Protein AF-0000000066093758 (afdb_homodimer)

Nearest PDB structures (foldseek):
  4ij5-assembly1_B  TM=9.980E-01  e=1.248E-43  Hydrogenobacter thermophilus TK-6
  4ij6-assembly1_B  TM=1.002E+00  e=1.308E-41  Hydrogenobacter thermophilus TK-6
  1ebb-assembly1_A  TM=9.425E-01  e=4.270E-18  Geobacillus stearothermophilus
  6e4b-assembly2_C  TM=9.195E-01  e=2.279E-17  Escherichia coli K-12
  6nru-assembly5_E  TM=9.137E-01  e=8.918E-17  Shigella flexneri 2a

Radius of gyration: 21.41 Å; Cα contacts (8 Å, |Δi|>4): 951; chains: 2; bounding box: 48×59×50 Å

pLDDT: mean 95.6, std 6.11, range [51.59, 98.94]

Foldseek 3Di:
DEKEKEAEFFAFPCQVQAAAAAQNATAHDPLRLVLLLLLLVVCLVDDADAEEFAPGHRQVSSRVSNCVSVVHDYHHDNLQEGWWLAPSHGPHLVRCCVPPVPLVVCCVQPQQPHDHVRTGHLVSSLVSLLVVVVVCCVPAPPGYYYYYHHLSSVLSVVCSQQVHDCSCSVVAAHFHSFMWIWDDDPVGIDRPGGGHRVSSVPSDDGGDPSD/DEKEKEAEFFAFPCQVQAAAAAQNATAHDPLRLVLLLLLLVVCLVDDADAEEFAPGHRQVSSRVSNCVSVVHDYHHDNLQEGWWLAPSHGPHLVRCCVPPVPLVVCCVQPQQPHDHVRTGHLVSSLVSLLVVVVVCCVPAPPGYYYYYHHLSSVLSVVCSQQVHDCSCSVVAAHFHSFMWIWDDDPVGIDRPGGGHRVSSVPSDDGGDPSD

InterPro domains:
  IPR013078 Histidine phosphatase superfamily, clade-1 [PF00300] (4-196)
  IPR013078 Histidine phosphatase superfamily, clade-1 [SM00855] (3-157)
  IPR013078 Histidine phosphatase superfamily, clade-1 [cd07067] (3-196)
  IPR029033 Histidine phosphatase superfamily [G3DSA:3.40.50.1240] (1-211)
  IPR029033 Histidine phosphatase superfamily [SSF53254] (1-204)
  IPR050275 Phosphoglycerate Mutase/Phosphatase [PTHR48100] (2-188)

Solvent-accessible surface area (backbone atoms only — not comparable to full-atom values): 20842 Å² total; per-residue (Å²): 75,24,41,36,35,44,26,31,23,21,38,30,62,44,50,87,71,41,38,37,44,37,76,56,67,54,48,55,24,75,67,13,51,52,32,19,49,36,43,18,59,59,54,57,79,48,82,73,72,46,36,37,14,12,70,48,48,27,18,35,56,27,39,45,40,38,20,61,70,67,75,50,67,74,42,72,35,74,56,37,35,47,55,36,41,29,75,47,45,70,34,36,52,69,52,42,47,69,76,36,46,68,61,44,49,35,51,75,74,39,37,54,75,35,62,33,63,87,42,40,33,49,58,56,47,35,52,38,32,43,53,49,51,54,48,48,54,70,74,35,60,72,33,29,38,36,38,21,24,32,60,61,36,48,32,36,38,53,27,53,56,68,70,50,64,57,72,55,41,80,29,56,41,69,31,54,40,12,37,24,36,30,39,43,41,94,91,48,40,24,48,38,28,34,35,46,51,76,70,38,61,90,72,55,60,82,54,67,68,92,112,78,23,40,38,35,43,25,32,23,21,38,29,62,43,51,88,71,41,38,38,44,38,76,56,67,52,50,53,24,76,67,12,52,52,33,19,48,36,42,17,58,58,52,58,80,47,84,74,72,46,36,37,14,12,71,48,48,26,17,34,56,28,37,45,41,38,19,61,70,66,77,51,66,76,42,74,35,74,55,37,36,47,57,38,40,30,76,46,45,70,34,37,54,68,52,43,47,69,76,35,46,69,61,43,49,36,50,74,74,38,35,54,74,36,61,33,61,88,42,40,33,49,57,56,47,35,52,38,32,44,53,49,51,53,47,47,52,70,74,35,58,70,33,30,36,37,39,21,26,30,62,62,35,48,32,36,38,52,25,54,57,67,69,49,62,56,70,54,41,79,29,55,42,67,30,54,39,12,36,25,37,30,40,43,43,96,90,48,41,24,48,38,28,33,36,47,50,76,71,37,60,89,72,56,60,82,55,67,68,95,111

Structure (mmCIF, N/CA/C/O backbone):
data_AF-0000000066093758-model_v1
#
loop_
_entity.id
_entity.type
_entity.pdbx_description
1 polymer 'Phosphoserine phosphatase 1'
#
loop_
_atom_site.group_PDB
_atom_site.id
_atom_site.type_symbol
_atom_site.label_atom_id
_atom_site.label_alt_id
_atom_site.label_comp_id
_atom_site.label_asym_id
_atom_site.label_entity_id
_atom_site.label_seq_id
_atom_site.pdbx_PDB_ins_code
_atom_site.Cartn_x
_atom_site.Cartn_y
_atom_site.Cartn_z
_atom_site.occupancy
_atom_site.B_iso_or_equiv
_atom_site.auth_seq_id
_atom_site.auth_comp_id
_atom_site.auth_asym_id
_atom_site.auth_atom_id
_atom_site.pdbx_PDB_model_num
ATOM 1 N N . MET A 1 1 ? 19.953 3.252 -2.082 1 96 1 MET A N 1
ATOM 2 C CA . MET A 1 1 ? 18.516 3.549 -2.014 1 96 1 MET A CA 1
ATOM 3 C C . MET A 1 1 ? 18.188 4.273 -0.715 1 96 1 MET A C 1
ATOM 5 O O . MET A 1 1 ? 18.953 4.246 0.24 1 96 1 MET A O 1
ATOM 9 N N . VAL A 1 2 ? 17.219 5.117 -0.735 1 98.69 2 VAL A N 1
ATOM 10 C CA . VAL A 1 2 ? 16.625 5.656 0.488 1 98.69 2 VAL A CA 1
ATOM 11 C C . VAL A 1 2 ? 15.477 4.762 0.946 1 98.69 2 VAL A C 1
ATOM 13 O O . VAL A 1 2 ? 14.641 4.355 0.138 1 98.69 2 VAL A O 1
ATOM 16 N N . LYS A 1 3 ? 15.523 4.309 2.172 1 98.69 3 LYS A N 1
ATOM 17 C CA . LYS A 1 3 ? 14.32 3.746 2.781 1 98.69 3 LYS A CA 1
ATOM 18 C C . LYS A 1 3 ? 13.469 4.836 3.42 1 98.69 3 LYS A C 1
ATOM 20 O O . LYS A 1 3 ? 13.852 5.418 4.438 1 98.69 3 LYS A O 1
ATOM 25 N N . LEU A 1 4 ? 12.375 5.133 2.846 1 98.88 4 LEU A N 1
ATOM 26 C CA . LEU A 1 4 ? 11.477 6.191 3.289 1 98.88 4 LEU A CA 1
ATOM 27 C C . LEU A 1 4 ? 10.289 5.605 4.055 1 98.88 4 LEU A C 1
ATOM 29 O O . LEU A 1 4 ? 9.57 4.754 3.533 1 98.88 4 LEU A O 1
ATOM 33 N N . ILE A 1 5 ? 10.141 5.984 5.27 1 98.88 5 ILE A N 1
ATOM 34 C CA . ILE A 1 5 ? 8.992 5.594 6.086 1 98.88 5 ILE A CA 1
ATOM 35 C C . ILE A 1 5 ? 8.047 6.781 6.25 1 98.88 5 ILE A C 1
ATOM 37 O O . ILE A 1 5 ? 8.383 7.758 6.922 1 98.88 5 ILE A O 1
ATOM 41 N N . LEU A 1 6 ? 6.914 6.738 5.582 1 98.94 6 LEU A N 1
ATOM 42 C CA . LEU A 1 6 ? 5.891 7.777 5.68 1 98.94 6 LEU A CA 1
ATOM 43 C C . LEU A 1 6 ? 4.91 7.469 6.805 1 98.94 6 LEU A C 1
ATOM 45 O O . LEU A 1 6 ? 4.328 6.383 6.848 1 98.94 6 LEU A O 1
ATOM 49 N N . VAL A 1 7 ? 4.711 8.406 7.684 1 98.94 7 VAL A N 1
ATOM 50 C CA . VAL A 1 7 ? 3.861 8.227 8.859 1 98.94 7 VAL A CA 1
ATOM 51 C C . VAL A 1 7 ? 2.773 9.305 8.867 1 98.94 7 VAL A C 1
ATOM 53 O O . VAL A 1 7 ? 3.068 10.492 8.75 1 98.94 7 VAL A O 1
ATOM 56 N N . ARG A 1 8 ? 1.581 8.891 8.938 1 98.81 8 ARG A N 1
ATOM 57 C CA . ARG A 1 8 ? 0.56 9.875 9.281 1 98.81 8 ARG A CA 1
ATOM 58 C C . ARG A 1 8 ? 0.529 10.125 10.789 1 98.81 8 ARG A C 1
ATOM 60 O O . ARG A 1 8 ? 0.689 9.203 11.578 1 98.81 8 ARG A O 1
ATOM 67 N N . HIS A 1 9 ? 0.24 11.266 11.148 1 98.62 9 HIS A N 1
ATOM 68 C CA . HIS A 1 9 ? 0.18 11.602 12.562 1 98.62 9 HIS A CA 1
ATOM 69 C C . HIS A 1 9 ? -0.857 10.75 13.289 1 98.62 9 HIS A C 1
ATOM 71 O O . HIS A 1 9 ? -1.812 10.273 12.672 1 98.62 9 HIS A O 1
ATOM 77 N N . ALA A 1 10 ? -0.638 10.602 14.602 1 98.56 10 ALA A N 1
ATOM 78 C CA . ALA A 1 10 ? -1.616 9.945 15.461 1 98.56 10 ALA A CA 1
ATOM 79 C C . ALA A 1 10 ? -2.9 10.766 15.555 1 98.56 10 ALA A C 1
ATOM 81 O O . ALA A 1 10 ? -2.959 11.898 15.078 1 98.56 10 ALA A O 1
ATOM 82 N N . GLU A 1 11 ? -3.896 10.141 16.141 1 97.44 11 GLU A N 1
ATOM 83 C CA . GLU A 1 11 ? -5.215 10.766 16.188 1 97.44 11 GLU A CA 1
ATOM 84 C C . GLU A 1 11 ? -5.156 12.117 16.906 1 97.44 11 GLU A C 1
ATOM 86 O O . GLU A 1 11 ? -4.582 12.219 18 1 97.44 11 GLU A O 1
ATOM 91 N N . SER A 1 12 ? -5.621 13.125 16.25 1 96.12 12 SER A N 1
ATOM 92 C CA . SER A 1 12 ? -5.789 14.422 16.875 1 96.12 12 SER A CA 1
ATOM 93 C C . SER A 1 12 ? -7.16 14.539 17.547 1 96.12 12 SER A C 1
ATOM 95 O O . SER A 1 12 ? -8.031 13.703 17.328 1 96.12 12 SER A O 1
ATOM 97 N N . GLU A 1 13 ? -7.359 15.609 18.234 1 94.62 13 GLU A N 1
ATOM 98 C CA . GLU A 1 13 ? -8.625 15.859 18.922 1 94.62 13 GLU A CA 1
ATOM 99 C C . GLU A 1 13 ? -9.766 16.031 17.922 1 94.62 13 GLU A C 1
ATOM 101 O O . GLU A 1 13 ? -10.93 15.797 18.25 1 94.62 13 GLU A O 1
ATOM 106 N N . TRP A 1 14 ? -9.484 16.375 16.688 1 91.31 14 TRP A N 1
ATOM 107 C CA . TRP A 1 14 ? -10.539 16.719 15.742 1 91.31 14 TRP A CA 1
ATOM 108 C C . TRP A 1 14 ? -10.766 15.578 14.75 1 91.31 14 TRP A C 1
ATOM 110 O O . TRP A 1 14 ? -11.758 15.586 14.016 1 91.31 14 TRP A O 1
ATOM 120 N N . ASN A 1 15 ? -9.906 14.594 14.703 1 91.62 15 ASN A N 1
ATOM 121 C CA . ASN A 1 15 ? -10.086 13.469 13.789 1 91.62 15 ASN A CA 1
ATOM 122 C C . ASN A 1 15 ? -11.406 12.75 14.031 1 91.62 15 ASN A C 1
ATOM 124 O O . ASN A 1 15 ? -12.164 12.492 13.094 1 91.62 15 ASN A O 1
ATOM 128 N N . PRO A 1 16 ? -11.734 12.422 15.297 1 88.19 16 PRO A N 1
ATOM 129 C CA . PRO A 1 16 ? -12.945 11.625 15.539 1 88.19 16 PRO A CA 1
ATOM 130 C C . PRO A 1 16 ? -14.227 12.367 15.156 1 88.19 16 PRO A C 1
ATOM 132 O O . PRO A 1 16 ? -15.25 11.734 14.891 1 88.19 16 PRO A O 1
ATOM 135 N N . VAL A 1 17 ? -14.141 13.586 15.047 1 86.31 17 VAL A N 1
ATOM 136 C CA . VAL A 1 17 ? -15.367 14.336 14.805 1 86.31 17 VAL A CA 1
ATOM 137 C C . VAL A 1 17 ? -15.461 14.719 13.328 1 86.31 17 VAL A C 1
ATOM 139 O O . VAL A 1 17 ? -16.484 15.234 12.875 1 86.31 17 VAL A O 1
ATOM 142 N N . GLY A 1 18 ? -14.477 14.445 12.562 1 87.62 18 GLY A N 1
ATOM 143 C CA . GLY A 1 18 ? -14.516 14.68 11.125 1 87.62 18 GLY A CA 1
ATOM 144 C C . GLY A 1 18 ? -14.422 16.156 10.758 1 87.62 18 GLY A C 1
ATOM 145 O O . GLY A 1 18 ? -15.219 16.641 9.953 1 87.62 18 GLY A O 1
ATOM 146 N N . ARG A 1 19 ? -13.57 16.859 11.383 1 89.19 19 ARG A N 1
ATOM 147 C CA . ARG A 1 19 ? -13.352 18.281 11.125 1 89.19 19 ARG A CA 1
ATOM 148 C C . ARG A 1 19 ? -12.117 18.484 10.25 1 89.19 19 ARG A C 1
ATOM 150 O O . ARG A 1 19 ? -11.086 17.844 10.453 1 89.19 19 ARG A O 1
ATOM 157 N N . TYR A 1 20 ? -12.359 19.359 9.273 1 90.56 20 TYR A N 1
ATOM 158 C CA . TYR A 1 20 ? -11.211 19.75 8.469 1 90.56 20 TYR A CA 1
ATOM 159 C C . TYR A 1 20 ? -10.227 20.578 9.281 1 90.56 20 TYR A C 1
ATOM 161 O O . TYR A 1 20 ? -10.555 21.688 9.719 1 90.56 20 TYR A O 1
ATOM 169 N N . GLN A 1 21 ? -9.094 20.062 9.359 1 88.31 21 GLN A N 1
ATOM 170 C CA . GLN A 1 21 ? -8.117 20.703 10.242 1 88.31 21 GLN A CA 1
ATOM 171 C C . GLN A 1 21 ? -7.219 21.656 9.461 1 88.31 21 GLN A C 1
ATOM 173 O O . GLN A 1 21 ? -6.949 22.781 9.906 1 88.31 21 GLN A O 1
ATOM 178 N N . GLY A 1 22 ? -6.801 21.219 8.297 1 93.19 22 GLY A N 1
ATOM 179 C CA . GLY A 1 22 ? -5.867 22.047 7.555 1 93.19 22 GLY A CA 1
ATOM 180 C C . GLY A 1 22 ? -4.68 22.5 8.383 1 93.19 22 GLY A C 1
ATOM 181 O O . GLY A 1 22 ? -4.004 21.672 9.008 1 93.19 22 GLY A O 1
ATOM 182 N N . LEU A 1 23 ? -4.57 23.828 8.5 1 93.31 23 LEU A N 1
ATOM 183 C CA . LEU A 1 23 ? -3.412 24.391 9.188 1 93.31 23 LEU A CA 1
ATOM 184 C C . LEU A 1 23 ? -3.73 24.672 10.648 1 93.31 23 LEU A C 1
ATOM 186 O O . LEU A 1 23 ? -2.859 25.109 11.406 1 93.31 23 LEU A O 1
ATOM 190 N N . LEU A 1 24 ? -4.977 24.375 10.992 1 91.88 24 LEU A N 1
ATOM 191 C CA . LEU A 1 24 ? -5.309 24.484 12.406 1 91.88 24 LEU A CA 1
ATOM 192 C C . LEU A 1 24 ? -4.566 23.438 13.227 1 91.88 24 LEU A C 1
ATOM 194 O O . LEU A 1 24 ? -4.152 22.406 12.695 1 91.88 24 LEU A O 1
ATOM 198 N N . ASP A 1 25 ? -4.48 23.734 14.516 1 95.19 25 ASP A N 1
ATOM 199 C CA . ASP A 1 25 ? -3.418 23.016 15.211 1 95.19 25 ASP A CA 1
ATOM 200 C C . ASP A 1 25 ? -3.947 22.344 16.469 1 95.19 25 ASP A C 1
ATOM 202 O O . ASP A 1 25 ? -3.438 22.578 17.578 1 95.19 25 ASP A O 1
ATOM 206 N N . PRO A 1 26 ? -4.879 21.484 16.328 1 94.06 26 PRO A N 1
ATOM 207 C CA . PRO A 1 26 ? -5.316 20.719 17.5 1 94.06 26 PRO A CA 1
ATOM 208 C C . PRO A 1 26 ? -4.234 19.781 18.031 1 94.06 26 PRO A C 1
ATOM 210 O O . PRO A 1 26 ? -3.336 19.375 17.297 1 94.06 26 PRO A O 1
ATOM 213 N N . ASP A 1 27 ? -4.355 19.422 19.266 1 96.56 27 ASP A N 1
ATOM 214 C CA . ASP A 1 27 ? -3.447 18.469 19.906 1 96.56 27 ASP A CA 1
ATOM 215 C C . ASP A 1 27 ? -3.83 17.031 19.578 1 96.56 27 ASP A C 1
ATOM 217 O O . ASP A 1 27 ? -4.879 16.781 18.969 1 96.56 27 ASP A O 1
ATOM 221 N N . LEU A 1 28 ? -2.943 16.125 19.969 1 97.94 28 LEU A N 1
ATOM 222 C CA . LEU A 1 28 ? -3.303 14.711 19.922 1 97.94 28 LEU A CA 1
ATOM 223 C C . LEU A 1 28 ? -4.398 14.391 20.938 1 97.94 28 LEU A C 1
ATOM 225 O O . LEU A 1 28 ? -4.398 14.938 22.047 1 97.94 28 LEU A O 1
ATOM 229 N N . SER A 1 29 ? -5.289 13.562 20.578 1 97.38 29 SER A N 1
ATOM 230 C CA . SER A 1 29 ? -6.23 13.016 21.562 1 97.38 29 SER A CA 1
ATOM 231 C C . SER A 1 29 ? -5.531 12.07 22.531 1 97.38 29 SER A C 1
ATOM 233 O O . SER A 1 29 ? -4.348 11.758 22.359 1 97.38 29 SER A O 1
ATOM 235 N N . GLU A 1 30 ? -6.23 11.688 23.578 1 97.81 30 GLU A N 1
ATOM 236 C CA . GLU A 1 30 ? -5.664 10.695 24.484 1 97.81 30 GLU A CA 1
ATOM 237 C C . GLU A 1 30 ? -5.348 9.391 23.75 1 97.81 30 GLU A C 1
ATOM 239 O O . GLU A 1 30 ? -4.293 8.789 23.969 1 97.81 30 GLU A O 1
ATOM 244 N N . ARG A 1 31 ? -6.238 8.969 22.953 1 97.75 31 ARG A N 1
ATOM 245 C CA . ARG A 1 31 ? -5.969 7.797 22.125 1 97.75 31 ARG A CA 1
ATOM 246 C C . ARG A 1 31 ? -4.773 8.039 21.203 1 97.75 31 ARG A C 1
ATOM 248 O O . ARG A 1 31 ? -3.955 7.137 21 1 97.75 31 ARG A O 1
ATOM 255 N N . GLY A 1 32 ? -4.727 9.227 20.672 1 98.25 32 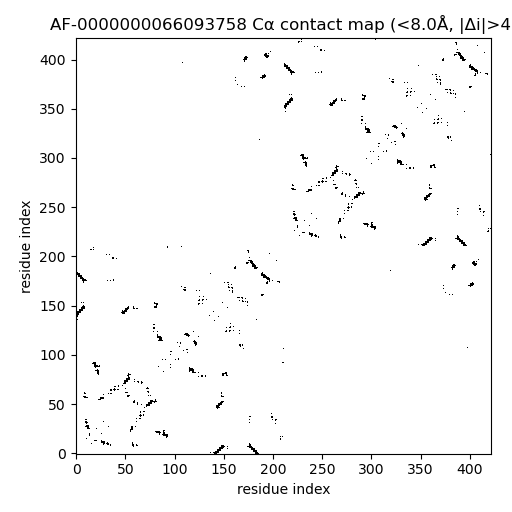GLY A N 1
ATOM 256 C CA . GLY A 1 32 ? -3.615 9.594 19.812 1 98.25 32 GLY A CA 1
ATOM 257 C C . GLY A 1 32 ? -2.268 9.484 20.484 1 98.25 32 GLY A C 1
ATOM 258 O O . GLY A 1 32 ? -1.288 9.047 19.891 1 98.25 32 GLY A O 1
ATOM 259 N N . LYS A 1 33 ? -2.227 9.891 21.703 1 98.5 33 LYS A N 1
ATOM 260 C CA . LYS A 1 33 ? -0.99 9.789 22.469 1 98.5 33 LYS A CA 1
ATOM 261 C C . LYS A 1 33 ? -0.561 8.328 22.625 1 98.5 33 LYS A C 1
ATOM 263 O O . LYS A 1 33 ? 0.625 8.016 22.531 1 98.5 33 LYS A O 1
ATOM 268 N N . LYS A 1 34 ? -1.511 7.508 22.906 1 98.56 34 LYS A N 1
ATOM 269 C CA . LYS A 1 34 ? -1.229 6.078 23 1 98.56 34 LYS A CA 1
ATOM 270 C C . LYS A 1 34 ? -0.78 5.508 21.672 1 98.56 34 LYS A C 1
ATOM 272 O O . LYS A 1 34 ? 0.167 4.719 21.609 1 98.56 34 LYS A O 1
ATOM 277 N N . GLN A 1 35 ? -1.428 5.902 20.625 1 98.69 35 GLN A N 1
ATOM 278 C CA . GLN A 1 35 ? -1.064 5.477 19.281 1 98.69 35 GLN A CA 1
ATOM 279 C C . GLN A 1 35 ? 0.378 5.852 18.953 1 98.69 35 GLN A C 1
ATOM 281 O O . GLN A 1 35 ? 1.126 5.047 18.406 1 98.69 35 GLN A O 1
ATOM 286 N N . ALA A 1 36 ? 0.713 7.078 19.266 1 98.75 36 ALA A N 1
ATOM 287 C CA . ALA A 1 36 ? 2.057 7.574 18.984 1 98.75 36 ALA A CA 1
ATOM 288 C C . ALA A 1 36 ? 3.115 6.734 19.688 1 98.75 36 ALA A C 1
ATOM 290 O O . ALA A 1 36 ? 4.16 6.422 19.109 1 98.75 36 ALA A O 1
ATOM 291 N N . LYS A 1 37 ? 2.863 6.418 20.891 1 98.62 37 LYS A N 1
ATOM 292 C CA . LYS A 1 37 ? 3.801 5.605 21.656 1 98.62 37 LYS A CA 1
ATOM 293 C C . LYS A 1 37 ? 3.955 4.215 21.047 1 98.62 37 LYS A C 1
ATOM 295 O O . LYS A 1 37 ? 5.066 3.693 20.953 1 98.62 37 LYS A O 1
ATOM 300 N N . LEU A 1 38 ? 2.848 3.617 20.688 1 98.69 38 LEU A N 1
ATOM 301 C CA . LEU A 1 38 ? 2.875 2.299 20.062 1 98.69 38 LEU A CA 1
ATOM 302 C C . LEU A 1 38 ? 3.631 2.34 18.734 1 98.69 38 LEU A C 1
ATOM 304 O O . LEU A 1 38 ? 4.375 1.41 18.406 1 98.69 38 LEU A O 1
ATOM 308 N N . LEU A 1 39 ? 3.396 3.375 18 1 98.69 39 LEU A N 1
ATOM 309 C CA . LEU A 1 39 ? 4.102 3.572 16.734 1 98.69 39 LEU A CA 1
ATOM 310 C C . LEU A 1 39 ? 5.605 3.68 16.969 1 98.69 39 LEU A C 1
ATOM 312 O O . LEU A 1 39 ? 6.395 3.096 16.219 1 98.69 39 LEU A O 1
ATOM 316 N N . ALA A 1 40 ? 5.965 4.445 17.953 1 98.62 40 ALA A N 1
ATOM 317 C CA . ALA A 1 40 ? 7.375 4.594 18.297 1 98.62 40 ALA A CA 1
ATOM 318 C C . ALA A 1 40 ? 8 3.242 18.641 1 98.62 40 ALA A C 1
ATOM 320 O O . ALA A 1 40 ? 9.117 2.939 18.203 1 98.62 40 ALA A O 1
ATOM 321 N N . GLN A 1 41 ? 7.324 2.498 19.406 1 98 41 GLN A N 1
ATOM 322 C CA . GLN A 1 41 ? 7.805 1.165 19.75 1 98 41 GLN A CA 1
ATOM 323 C C . GLN A 1 41 ? 7.984 0.301 18.5 1 98 41 GLN A C 1
ATOM 325 O O . GLN A 1 41 ? 8.992 -0.395 18.375 1 98 41 GLN A O 1
ATOM 330 N N . GLU A 1 42 ? 6.996 0.343 17.672 1 97.94 42 GLU A N 1
ATOM 331 C CA . GLU A 1 42 ? 7.047 -0.416 16.422 1 97.94 42 GLU A CA 1
ATOM 332 C C . GLU A 1 42 ? 8.266 -0.026 15.594 1 97.94 42 GLU A C 1
ATOM 334 O O . GLU A 1 42 ? 8.992 -0.892 15.102 1 97.94 42 GLU A O 1
ATOM 339 N N . LEU A 1 43 ? 8.531 1.215 15.422 1 97.88 43 LEU A N 1
ATOM 340 C CA . LEU A 1 43 ? 9.586 1.711 14.539 1 97.88 43 LEU A CA 1
ATOM 341 C C . LEU A 1 43 ? 10.945 1.628 15.227 1 97.88 43 LEU A C 1
ATOM 343 O O . LEU A 1 43 ? 11.984 1.783 14.57 1 97.88 43 LEU A O 1
ATOM 347 N N . SER A 1 44 ? 10.961 1.423 16.531 1 95.62 44 SER A N 1
ATOM 348 C CA . SER A 1 44 ? 12.219 1.271 17.25 1 95.62 44 SER A CA 1
ATOM 349 C C . SER A 1 44 ? 12.984 0.04 16.781 1 95.62 44 SER A C 1
ATOM 351 O O . SER A 1 44 ? 14.195 -0.064 17 1 95.62 44 SER A O 1
ATOM 353 N N . ARG A 1 45 ? 12.273 -0.909 16.172 1 92.5 45 ARG A N 1
ATOM 354 C CA . ARG A 1 45 ? 12.883 -2.139 15.672 1 92.5 45 ARG A CA 1
ATOM 355 C C . ARG A 1 45 ? 13.695 -1.875 14.414 1 92.5 45 ARG A C 1
ATOM 357 O O . ARG A 1 45 ? 14.492 -2.719 13.992 1 92.5 45 ARG A O 1
ATOM 364 N N . GLU A 1 46 ? 13.523 -0.71 13.844 1 94.25 46 GLU A N 1
ATOM 365 C CA . GLU A 1 46 ? 14.203 -0.312 12.617 1 94.25 46 GLU A CA 1
ATOM 366 C C . GLU A 1 46 ? 15.328 0.68 12.906 1 94.25 46 GLU A C 1
ATOM 368 O O . GLU A 1 46 ? 15.273 1.42 13.891 1 94.25 46 GLU A O 1
ATOM 373 N N . HIS A 1 47 ? 16.375 0.545 12.102 1 96.38 47 HIS A N 1
ATOM 374 C CA . HIS A 1 47 ? 17.359 1.629 12.125 1 96.38 47 HIS A CA 1
ATOM 375 C C . HIS A 1 47 ? 16.797 2.883 11.453 1 96.38 47 HIS A C 1
ATOM 377 O O . HIS A 1 47 ? 16.266 2.814 10.344 1 96.38 47 HIS A O 1
ATOM 383 N N . LEU A 1 48 ? 16.859 3.994 12.156 1 98.38 48 LEU A N 1
ATOM 384 C CA . LEU A 1 48 ? 16.406 5.277 11.617 1 98.38 48 LEU A CA 1
ATOM 385 C C . LEU A 1 48 ? 17.547 6.293 11.625 1 98.38 48 LEU A C 1
ATOM 387 O O . LEU A 1 48 ? 18.266 6.414 12.6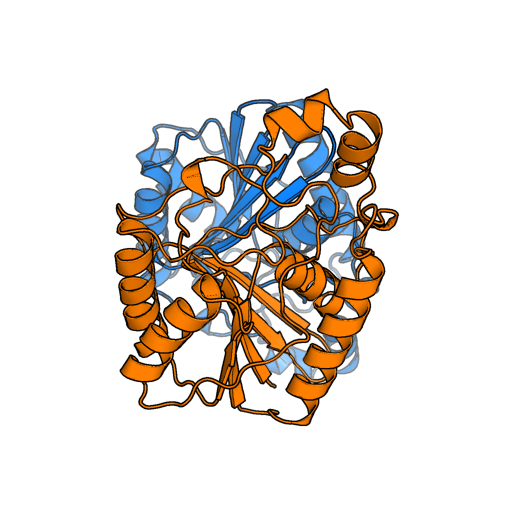09 1 98.38 48 LEU A O 1
ATOM 391 N N . ASP A 1 49 ? 17.703 6.984 10.523 1 98.56 49 ASP A N 1
ATOM 392 C CA . ASP A 1 49 ? 18.797 7.953 10.43 1 98.56 49 ASP A CA 1
ATOM 393 C C . ASP A 1 49 ? 18.281 9.375 10.672 1 98.56 49 ASP A C 1
ATOM 395 O O . ASP A 1 49 ? 18.969 10.188 11.289 1 98.56 49 ASP A O 1
ATOM 399 N N . VAL A 1 50 ? 17.125 9.742 10.117 1 98.5 50 VAL A N 1
ATOM 400 C CA . VAL A 1 50 ? 16.625 11.109 10.18 1 98.5 50 VAL A CA 1
ATOM 401 C C . VAL A 1 50 ? 15.094 11.086 10.289 1 98.5 50 VAL A C 1
ATOM 403 O O . VAL A 1 50 ? 14.438 10.195 9.742 1 98.5 50 VAL A O 1
ATOM 406 N N . ILE A 1 51 ? 14.547 12.031 11.016 1 98.81 51 ILE A N 1
ATOM 407 C CA . ILE A 1 51 ? 13.109 12.18 11.18 1 98.81 51 ILE A CA 1
ATOM 408 C C . ILE A 1 51 ? 12.688 13.594 10.789 1 98.81 51 ILE A C 1
ATOM 410 O O . ILE A 1 51 ? 13.156 14.57 11.383 1 98.81 51 ILE A O 1
ATOM 414 N N . TYR A 1 52 ? 11.836 13.711 9.773 1 98.94 52 TYR A N 1
ATOM 415 C CA . TYR A 1 52 ? 11.18 14.961 9.414 1 98.94 52 TYR A CA 1
ATOM 416 C C . TYR A 1 52 ? 9.742 14.984 9.906 1 98.94 52 TYR A C 1
ATOM 418 O O . TYR A 1 52 ? 9.078 13.945 9.953 1 98.94 52 TYR A O 1
ATOM 426 N N . SER A 1 53 ? 9.281 16.125 10.273 1 98.88 53 SER A N 1
ATOM 427 C CA . SER A 1 53 ? 7.883 16.281 10.656 1 98.88 53 SER A CA 1
ATOM 428 C C . SER A 1 53 ? 7.309 17.594 10.133 1 98.88 53 SER A C 1
ATOM 430 O O . SER A 1 53 ? 8.008 18.609 10.078 1 98.88 53 SER A O 1
ATOM 432 N N . SER A 1 54 ? 6.039 17.5 9.672 1 98.75 54 SER A N 1
ATOM 433 C CA . SER A 1 54 ? 5.301 18.75 9.57 1 98.75 54 SER A CA 1
ATOM 434 C C . SER A 1 54 ? 5.355 19.531 10.883 1 98.75 54 SER A C 1
ATOM 436 O O . SER A 1 54 ? 5.449 18.938 11.961 1 98.75 54 SER A O 1
ATOM 438 N N . PRO A 1 55 ? 5.266 20.875 10.812 1 98.31 55 PRO A N 1
ATOM 439 C CA . PRO A 1 55 ? 5.441 21.672 12.039 1 98.31 55 PRO A CA 1
ATOM 440 C C . PRO A 1 55 ? 4.203 21.656 12.93 1 98.31 55 PRO A C 1
ATOM 442 O O . PRO A 1 55 ? 4.258 22.109 14.07 1 98.31 55 PRO A O 1
ATOM 445 N N . LEU A 1 56 ? 3.092 21.219 12.5 1 98.19 56 LEU A N 1
ATOM 446 C CA . LEU A 1 56 ? 1.871 21.25 13.297 1 98.19 56 LEU A CA 1
ATOM 447 C C . LEU A 1 56 ? 1.971 20.312 14.492 1 98.19 56 LEU A C 1
ATOM 449 O O . LEU A 1 56 ? 2.656 19.281 14.422 1 98.19 56 LEU A O 1
ATOM 453 N N . LYS A 1 57 ? 1.268 20.531 15.547 1 98.06 57 LYS A N 1
ATOM 454 C CA . LYS A 1 57 ? 1.39 19.828 16.828 1 98.06 57 LYS A CA 1
ATOM 455 C C . LYS A 1 57 ? 1.123 18.328 16.656 1 98.06 57 LYS A C 1
ATOM 457 O O . LYS A 1 57 ? 1.863 17.5 17.188 1 98.06 57 LYS A O 1
ATOM 462 N N . ARG A 1 58 ? 0.104 17.984 15.992 1 97.88 58 ARG A N 1
ATOM 463 C CA . ARG A 1 58 ? -0.287 16.578 15.883 1 97.88 58 ARG A CA 1
ATOM 464 C C . ARG A 1 58 ? 0.81 15.75 15.211 1 97.88 58 ARG A C 1
ATOM 466 O O . ARG A 1 58 ? 1.067 14.617 15.609 1 97.88 58 ARG A O 1
ATOM 473 N N . THR A 1 59 ? 1.47 16.281 14.203 1 98.69 59 THR A N 1
ATOM 474 C CA . THR A 1 59 ? 2.57 15.594 13.539 1 98.69 59 THR A CA 1
ATOM 475 C C . THR A 1 59 ? 3.838 15.664 14.391 1 98.69 59 THR A C 1
ATOM 477 O O . THR A 1 59 ? 4.523 14.656 14.57 1 98.69 59 THR A O 1
ATOM 480 N N . TYR A 1 60 ? 4.105 16.812 14.898 1 98.62 60 TYR A N 1
ATOM 481 C CA . TYR A 1 60 ? 5.34 17.031 15.648 1 98.62 60 TYR A CA 1
ATOM 482 C C . TYR A 1 60 ? 5.371 16.156 16.906 1 98.62 60 TYR A C 1
ATOM 484 O O . TYR A 1 60 ? 6.387 15.516 17.203 1 98.62 60 TYR A O 1
ATOM 492 N N . LEU A 1 61 ? 4.297 16.094 17.641 1 98.62 61 LEU A N 1
ATOM 493 C CA . LEU A 1 61 ? 4.219 15.281 18.859 1 98.62 61 LEU A CA 1
ATOM 494 C C . LEU A 1 61 ? 4.34 13.797 18.531 1 98.62 61 LEU A C 1
ATOM 496 O O . LEU A 1 61 ? 4.953 13.031 19.281 1 98.62 61 LEU A O 1
ATOM 500 N N . THR A 1 62 ? 3.748 13.414 17.422 1 98.88 62 THR A N 1
ATOM 501 C CA . THR A 1 62 ? 3.906 12.047 16.953 1 98.88 62 THR A CA 1
ATOM 502 C C . THR A 1 62 ? 5.367 11.742 16.656 1 98.88 62 THR A C 1
ATOM 504 O O . THR A 1 62 ? 5.898 10.711 17.062 1 98.88 62 THR A O 1
ATOM 507 N N . ALA A 1 63 ? 5.996 12.648 15.961 1 98.88 63 ALA A N 1
ATOM 508 C CA . ALA A 1 63 ? 7.395 12.5 15.578 1 98.88 63 ALA A CA 1
ATOM 509 C C . ALA A 1 63 ? 8.297 12.469 16.812 1 98.88 63 ALA A C 1
ATOM 511 O O . ALA A 1 63 ? 9.297 11.734 16.844 1 98.88 63 ALA A O 1
ATOM 512 N N . LEU A 1 64 ? 7.969 13.266 17.766 1 98.62 64 LEU A N 1
ATOM 513 C CA . LEU A 1 64 ? 8.773 13.352 18.984 1 98.62 64 LEU A CA 1
ATOM 514 C C . LEU A 1 64 ? 8.828 12.008 19.703 1 98.62 64 LEU A C 1
ATOM 516 O O . LEU A 1 64 ? 9.875 11.625 20.234 1 98.62 64 LEU A O 1
ATOM 520 N N . GLU A 1 65 ? 7.703 11.289 19.828 1 98.5 65 GLU A N 1
ATOM 521 C CA . GLU A 1 65 ? 7.684 9.969 20.438 1 98.5 65 GLU A CA 1
ATOM 522 C C . GLU A 1 65 ? 8.633 9.016 19.719 1 98.5 65 GLU A C 1
ATOM 524 O O . GLU A 1 65 ? 9.352 8.242 20.359 1 98.5 65 GLU A O 1
ATOM 529 N N . ILE A 1 66 ? 8.641 9.062 18.391 1 98.38 66 ILE A N 1
ATOM 530 C CA . ILE A 1 66 ? 9.516 8.211 17.578 1 98.38 66 ILE A CA 1
ATOM 531 C C . ILE A 1 66 ? 10.977 8.594 17.828 1 98.38 66 ILE A C 1
ATOM 533 O O . ILE A 1 66 ? 11.828 7.723 18.016 1 98.38 66 ILE A O 1
ATOM 537 N N . ALA A 1 67 ? 11.203 9.891 17.812 1 98.25 67 ALA A N 1
ATOM 538 C CA . ALA A 1 67 ? 12.562 10.422 17.969 1 98.25 67 ALA A CA 1
ATOM 539 C C . ALA A 1 67 ? 13.125 10.062 19.344 1 98.25 67 ALA A C 1
ATOM 541 O O . ALA A 1 67 ? 14.305 9.703 19.453 1 98.25 67 ALA A O 1
ATOM 542 N N . GLU A 1 68 ? 12.344 10.242 20.328 1 96.62 68 GLU A N 1
ATOM 543 C CA . GLU A 1 68 ? 12.781 9.953 21.703 1 96.62 68 GLU A CA 1
ATOM 544 C C . GLU A 1 68 ? 13.203 8.5 21.844 1 96.62 68 GLU A C 1
ATOM 546 O O . GLU A 1 68 ? 14.195 8.195 22.516 1 96.62 68 GLU A O 1
ATOM 551 N N . ALA A 1 69 ? 12.492 7.625 21.266 1 92.81 69 ALA A N 1
ATOM 552 C CA . ALA A 1 69 ? 12.797 6.199 21.328 1 92.81 69 ALA A CA 1
ATOM 553 C C . ALA A 1 69 ? 14.133 5.891 20.656 1 92.81 69 ALA A C 1
ATOM 555 O O . ALA A 1 69 ? 14.773 4.883 20.969 1 92.81 69 ALA A O 1
ATOM 556 N N . LYS A 1 70 ? 14.609 6.75 19.719 1 94.19 70 LYS A N 1
ATOM 557 C CA . LYS A 1 70 ? 15.797 6.48 18.922 1 94.19 70 LYS A CA 1
ATOM 558 C C . LYS A 1 70 ? 16.906 7.48 19.234 1 94.19 70 LYS A C 1
ATOM 560 O O . LYS A 1 70 ? 17.984 7.43 18.641 1 94.19 70 LYS A O 1
ATOM 565 N N . ASN A 1 71 ? 16.672 8.438 20.141 1 94.56 71 ASN A N 1
ATOM 566 C CA . ASN A 1 71 ? 17.609 9.508 20.484 1 94.56 71 ASN A CA 1
ATOM 567 C C . ASN A 1 71 ? 18 10.312 19.25 1 94.56 71 ASN A C 1
ATOM 569 O O . ASN A 1 71 ? 19.188 10.516 18.984 1 94.56 71 ASN A O 1
ATOM 573 N N . LEU A 1 72 ? 16.984 10.625 18.469 1 97.5 72 LEU A N 1
ATOM 574 C CA . LEU A 1 72 ? 17.141 11.469 17.281 1 97.5 72 LEU A CA 1
ATOM 575 C C . LEU A 1 72 ? 16.438 12.805 17.469 1 97.5 72 LEU A C 1
ATOM 577 O O . LEU A 1 72 ? 15.617 12.953 18.391 1 97.5 72 LEU A O 1
ATOM 581 N N . GLU A 1 73 ? 16.797 13.758 16.672 1 97.88 73 GLU A N 1
ATOM 582 C CA . GLU A 1 73 ? 16.094 15.039 16.641 1 97.88 73 GLU A CA 1
ATOM 583 C C . GLU A 1 73 ? 15.055 15.07 15.531 1 97.88 73 GLU A C 1
ATOM 585 O O . GLU A 1 73 ? 15.211 14.398 14.508 1 97.88 73 GLU A O 1
ATOM 590 N N . VAL A 1 74 ? 14.031 15.797 15.781 1 98.69 74 VAL A N 1
ATOM 591 C CA . VAL A 1 74 ? 13 15.984 14.766 1 98.69 74 VAL A CA 1
ATOM 592 C C . VAL A 1 74 ? 13.289 17.25 13.961 1 98.69 74 VAL A C 1
ATOM 594 O O . VAL A 1 74 ? 13.484 18.328 14.539 1 98.69 74 VAL A O 1
ATOM 597 N N . ILE A 1 75 ? 13.367 17.156 12.664 1 98.75 75 ILE A N 1
ATOM 598 C CA . ILE A 1 75 ? 13.555 18.297 11.789 1 98.75 75 ILE A CA 1
ATOM 599 C C . ILE A 1 75 ? 12.203 18.766 11.258 1 98.75 75 ILE A C 1
ATOM 601 O O . ILE A 1 75 ? 11.523 18.031 10.539 1 98.75 75 ILE A O 1
ATOM 605 N N . LYS A 1 76 ? 11.844 19.953 11.609 1 98.75 76 LYS A N 1
ATOM 606 C CA . LYS A 1 76 ? 10.602 20.516 11.078 1 98.75 76 LYS A CA 1
ATOM 607 C C . LYS A 1 76 ? 10.734 20.844 9.594 1 98.75 76 LYS A C 1
ATOM 609 O O . LYS A 1 76 ? 11.742 21.406 9.172 1 98.75 76 LYS A O 1
ATOM 614 N N . GLU A 1 77 ? 9.766 20.453 8.797 1 98.75 77 GLU A N 1
ATOM 615 C CA . GLU A 1 77 ? 9.758 20.656 7.348 1 98.75 77 GLU A CA 1
ATOM 616 C C . GLU A 1 77 ? 8.422 21.219 6.879 1 98.75 77 GLU A C 1
ATOM 618 O O . GLU A 1 77 ? 7.406 20.516 6.891 1 98.75 77 GLU A O 1
ATOM 623 N N . ASP A 1 78 ? 8.391 22.406 6.344 1 98.5 78 ASP A N 1
ATOM 624 C CA . ASP A 1 78 ? 7.168 23.109 5.965 1 98.5 78 ASP A CA 1
ATOM 625 C C . ASP A 1 78 ? 6.555 22.5 4.707 1 98.5 78 ASP A C 1
ATOM 627 O O . ASP A 1 78 ? 5.348 22.609 4.484 1 98.5 78 ASP A O 1
ATOM 631 N N . ARG A 1 79 ? 7.301 21.938 3.916 1 98.69 79 ARG A N 1
ATOM 632 C CA . ARG A 1 79 ? 6.816 21.438 2.635 1 98.69 79 ARG A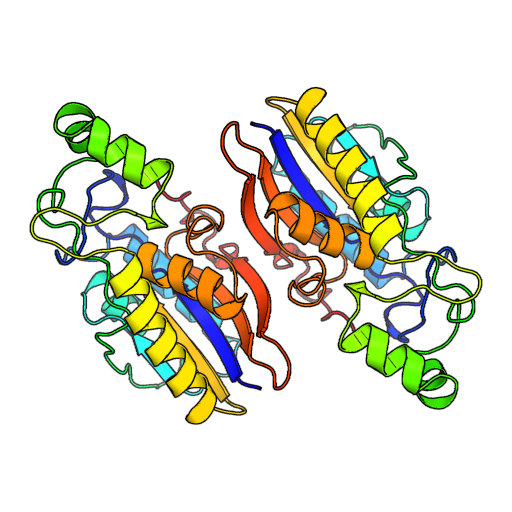 CA 1
ATOM 633 C C . ARG A 1 79 ? 5.895 20.234 2.826 1 98.69 79 ARG A C 1
ATOM 635 O O . ARG A 1 79 ? 5.164 19.859 1.912 1 98.69 79 ARG A O 1
ATOM 642 N N . ILE A 1 80 ? 5.879 19.594 4.027 1 98.88 80 ILE A N 1
ATOM 643 C CA . ILE A 1 80 ? 5.047 18.422 4.238 1 98.88 80 ILE A CA 1
ATOM 644 C C . ILE A 1 80 ? 3.9 18.766 5.188 1 98.88 80 ILE A C 1
ATOM 646 O O . ILE A 1 80 ? 3.314 17.875 5.809 1 98.88 80 ILE A O 1
ATOM 650 N N . ILE A 1 81 ? 3.604 20.062 5.289 1 98.56 81 ILE A N 1
ATOM 651 C CA . ILE A 1 81 ? 2.488 20.547 6.102 1 98.56 81 ILE A CA 1
ATOM 652 C C . ILE A 1 81 ? 1.167 20.188 5.426 1 98.56 81 ILE A C 1
ATOM 654 O O . ILE A 1 81 ? 1.127 19.938 4.219 1 98.56 81 ILE A O 1
ATOM 658 N N . GLU A 1 82 ? 0.137 20.125 6.215 1 98 82 GLU A N 1
ATOM 659 C CA . GLU A 1 82 ? -1.182 19.812 5.668 1 98 82 GLU A CA 1
ATOM 660 C C . GLU A 1 82 ? -1.642 20.906 4.699 1 98 82 GLU A C 1
ATOM 662 O O . GLU A 1 82 ? -1.182 22.047 4.77 1 98 82 GLU A O 1
ATOM 667 N N . ILE A 1 83 ? -2.545 20.5 3.834 1 97.5 83 ILE A N 1
ATOM 668 C CA . ILE A 1 83 ? -3.115 21.422 2.867 1 97.5 83 ILE A CA 1
ATOM 669 C C . ILE A 1 83 ? -3.92 22.5 3.598 1 97.5 83 ILE A C 1
ATOM 671 O O . ILE A 1 83 ? -4.605 22.203 4.582 1 97.5 83 ILE A O 1
ATOM 675 N N . ASP A 1 84 ? -3.783 23.719 3.137 1 96.62 84 ASP A N 1
ATOM 676 C CA . ASP A 1 84 ? -4.656 24.781 3.615 1 96.62 84 ASP A CA 1
ATOM 677 C C . ASP A 1 84 ? -6.047 24.688 2.99 1 96.62 84 ASP A C 1
ATOM 679 O O . ASP A 1 84 ? -6.25 25.078 1.84 1 96.62 84 ASP A O 1
ATOM 683 N N . HIS A 1 85 ? -7.004 24.297 3.766 1 94.69 85 HIS A N 1
ATOM 684 C CA . HIS A 1 85 ? -8.352 24.062 3.26 1 94.69 85 HIS A CA 1
ATOM 685 C C . HIS A 1 85 ? -9.125 25.375 3.139 1 94.69 85 HIS A C 1
ATOM 687 O O . HIS A 1 85 ? -10.289 25.375 2.74 1 94.69 85 HIS A O 1
ATOM 693 N N . GLY A 1 86 ? -8.477 26.453 3.518 1 95.12 86 GLY A N 1
ATOM 694 C CA . GLY A 1 86 ? -9.094 27.766 3.373 1 95.12 86 GLY A CA 1
ATOM 695 C C . GLY A 1 86 ? -10.406 27.875 4.117 1 95.12 86 GLY A C 1
ATOM 696 O O . GLY A 1 86 ? -10.469 27.625 5.324 1 95.12 86 GLY A O 1
ATOM 697 N N . MET A 1 87 ? -11.477 28.094 3.383 1 93.56 87 MET A N 1
ATOM 698 C CA . MET A 1 87 ? -12.781 28.359 3.969 1 93.56 87 MET A CA 1
ATOM 699 C C . MET A 1 87 ? -13.344 27.109 4.652 1 93.56 87 MET A C 1
ATOM 701 O O . MET A 1 87 ? -14.258 27.219 5.477 1 93.56 87 MET A O 1
ATOM 705 N N . TRP A 1 88 ? -12.836 25.922 4.316 1 93.69 88 TRP A N 1
ATOM 706 C CA . TRP A 1 88 ? -13.328 24.672 4.902 1 93.69 88 TRP A CA 1
ATOM 707 C C . TRP A 1 88 ? -12.75 24.469 6.301 1 93.69 88 TRP A C 1
ATOM 709 O O . TRP A 1 88 ? -13.25 23.641 7.066 1 93.69 88 TRP A O 1
ATOM 719 N N . SER A 1 89 ? -11.664 25.266 6.598 1 92.38 89 SER A N 1
ATOM 720 C CA . SER A 1 89 ? -10.922 25.031 7.832 1 92.38 89 SER A CA 1
ATOM 721 C C . SER A 1 89 ? -11.828 25.156 9.055 1 92.38 89 SER A C 1
ATOM 723 O O . SER A 1 89 ? -12.523 26.172 9.211 1 92.38 89 SER A O 1
ATOM 725 N N . GLY A 1 90 ? -11.82 24.047 9.812 1 92.56 90 GLY A N 1
ATOM 726 C CA . GLY A 1 90 ? -12.57 24.078 11.055 1 92.56 90 GLY A CA 1
ATOM 727 C C . GLY A 1 90 ? -14 23.578 10.906 1 92.56 90 GLY A C 1
ATOM 728 O O . GLY A 1 90 ? -14.688 23.328 11.898 1 92.56 90 GLY A O 1
ATOM 729 N N . MET A 1 91 ? -14.445 23.406 9.695 1 92.88 91 MET A N 1
ATOM 730 C CA . MET A 1 91 ? -15.805 22.938 9.461 1 92.88 91 MET A CA 1
ATOM 731 C C . MET A 1 91 ? -15.883 21.422 9.539 1 92.88 91 MET A C 1
ATOM 733 O O . MET A 1 91 ? -14.914 20.719 9.227 1 92.88 91 MET A O 1
ATOM 737 N N . LEU A 1 92 ? -17.031 20.969 9.922 1 92.19 92 LEU A N 1
ATOM 738 C CA . LEU A 1 92 ? -17.312 19.531 9.836 1 92.19 92 LEU A CA 1
ATOM 739 C C . LEU A 1 92 ? -17.547 19.109 8.391 1 92.19 92 LEU A C 1
ATOM 741 O O . LEU A 1 92 ? -18.031 19.906 7.578 1 92.19 92 LEU A O 1
ATOM 745 N N . VAL A 1 93 ? -17.203 17.906 8.164 1 90 93 VAL A N 1
ATOM 746 C CA . VAL A 1 93 ? -17.391 17.359 6.816 1 90 93 VAL A CA 1
ATOM 747 C C . VAL A 1 93 ? -18.844 17.562 6.371 1 90 93 VAL A C 1
ATOM 749 O O . VAL A 1 93 ? -19.094 17.984 5.242 1 90 93 VAL A O 1
ATOM 752 N N . GLU A 1 94 ? -19.719 17.328 7.246 1 90.62 94 GLU A N 1
ATOM 753 C CA . GLU A 1 94 ? -21.141 17.469 6.934 1 90.62 94 GLU A CA 1
ATOM 754 C C . GLU A 1 94 ? -21.484 18.906 6.598 1 90.62 94 GLU A C 1
ATOM 756 O O . GLU A 1 94 ? -22.312 19.172 5.711 1 90.62 94 GLU A O 1
ATOM 761 N N . GLU A 1 95 ? -20.891 19.797 7.312 1 93.94 95 GLU A N 1
ATOM 762 C CA . GLU A 1 95 ? -21.125 21.219 7.059 1 93.94 95 GLU A CA 1
ATOM 763 C C . GLU A 1 95 ? -20.609 21.609 5.676 1 93.94 95 GLU A C 1
ATOM 765 O O . GLU A 1 95 ? -21.266 22.375 4.961 1 93.94 95 GLU A O 1
ATOM 770 N N . VAL A 1 96 ? -19.469 21.172 5.332 1 92.69 96 VAL A N 1
ATOM 771 C CA . VAL A 1 96 ? -18.875 21.469 4.039 1 92.69 96 VAL A CA 1
ATOM 772 C C . VAL A 1 96 ? -19.75 20.922 2.916 1 92.69 96 VAL A C 1
ATOM 774 O O . VAL A 1 96 ? -19.984 21.594 1.915 1 92.69 96 VAL A O 1
ATOM 777 N N . MET A 1 97 ? -20.219 19.703 3.123 1 92.19 97 MET A N 1
ATOM 778 C CA . MET A 1 97 ? -21.078 19.062 2.131 1 92.19 97 MET A CA 1
ATOM 779 C C . MET A 1 97 ? -22.328 19.891 1.887 1 92.19 97 MET A C 1
ATOM 781 O O . MET A 1 97 ? -22.797 20 0.753 1 92.19 97 MET A O 1
ATOM 785 N N . GLU A 1 98 ? -22.844 20.453 2.904 1 94.44 98 GLU A N 1
ATOM 786 C CA . GLU A 1 98 ? -24.078 21.25 2.826 1 94.44 98 GLU A CA 1
ATOM 787 C C . GLU A 1 98 ? -23.812 22.625 2.244 1 94.44 98 GLU A C 1
ATOM 789 O O . GLU A 1 98 ? -24.531 23.094 1.358 1 94.44 98 GLU A O 1
ATOM 794 N N . LYS A 1 99 ? -22.797 23.281 2.68 1 94.44 99 LYS A N 1
ATOM 795 C CA . LYS A 1 99 ? -22.531 24.672 2.342 1 94.44 99 LYS A CA 1
ATOM 796 C C . LYS A 1 99 ? -21.844 24.781 0.988 1 94.44 99 LYS A C 1
ATOM 798 O O . LYS A 1 99 ? -22.047 25.766 0.261 1 94.44 99 LYS A O 1
ATOM 803 N N . TYR A 1 100 ? -20.984 23.828 0.658 1 93.75 100 TYR A N 1
ATOM 804 C CA . TYR A 1 100 ? -20.203 23.875 -0.566 1 93.75 100 TYR A CA 1
ATOM 805 C C . TYR A 1 100 ? -20.344 22.562 -1.346 1 93.75 100 TYR A C 1
ATOM 807 O O . TYR A 1 100 ? -19.344 21.922 -1.671 1 93.75 100 TYR A O 1
ATOM 815 N N . PRO A 1 101 ? -21.5 22.156 -1.759 1 93.75 101 PRO A N 1
ATOM 816 C CA . PRO A 1 101 ? -21.734 20.844 -2.371 1 93.75 101 PRO A CA 1
ATOM 817 C C . PRO A 1 101 ? -20.938 20.641 -3.654 1 93.75 101 PRO A C 1
ATOM 819 O O . PRO A 1 101 ? -20.406 19.562 -3.887 1 93.75 101 PRO A O 1
ATOM 822 N N . GLU A 1 102 ? -20.828 21.703 -4.449 1 93.25 102 GLU A N 1
ATOM 823 C CA . GLU A 1 102 ? -20.109 21.578 -5.711 1 93.25 102 GLU A CA 1
ATOM 824 C C . GLU A 1 102 ? -18.609 21.453 -5.477 1 93.25 102 GLU A C 1
ATOM 826 O O . GLU A 1 102 ? -17.922 20.656 -6.137 1 93.25 102 GLU A O 1
ATOM 831 N N . ASP A 1 103 ? -18.109 22.234 -4.578 1 92.19 103 ASP A N 1
ATOM 832 C CA . ASP A 1 103 ? -16.688 22.156 -4.238 1 92.19 103 ASP A CA 1
ATOM 833 C C . ASP A 1 103 ? -16.344 20.812 -3.641 1 92.19 103 ASP A C 1
ATOM 835 O O . ASP A 1 103 ? -15.281 20.25 -3.932 1 92.19 103 ASP A O 1
ATOM 839 N N . PHE A 1 104 ? -17.234 20.375 -2.844 1 93.12 104 PHE A N 1
ATOM 840 C CA . PHE A 1 104 ? -17.016 19.078 -2.225 1 93.12 104 PHE A CA 1
ATOM 841 C C . PHE A 1 104 ? -17.016 17.969 -3.275 1 93.12 104 PHE A C 1
ATOM 843 O O . PHE A 1 104 ? -16.156 17.078 -3.244 1 93.12 104 PHE A O 1
ATOM 850 N N . ARG A 1 105 ? -17.953 18.016 -4.129 1 92.69 105 ARG A N 1
ATOM 851 C CA . ARG A 1 105 ? -18 17.047 -5.223 1 92.69 105 ARG A CA 1
ATOM 852 C C . ARG A 1 105 ? -16.703 17.062 -6.02 1 92.69 105 ARG A C 1
ATOM 854 O O . ARG A 1 105 ? -16.156 16.016 -6.355 1 92.69 105 ARG A O 1
ATOM 861 N N . ARG A 1 106 ? -16.188 18.172 -6.332 1 93 106 ARG A N 1
ATOM 862 C CA . ARG A 1 106 ? -14.93 18.312 -7.07 1 93 106 ARG A CA 1
ATOM 863 C C . ARG A 1 106 ? -13.766 17.719 -6.281 1 93 106 ARG A C 1
ATOM 865 O O . ARG A 1 106 ? -12.891 17.062 -6.852 1 93 106 ARG A O 1
ATOM 872 N N . TRP A 1 107 ? -13.766 18.031 -5.02 1 92.88 107 TRP A N 1
ATOM 873 C CA . TRP A 1 107 ? -12.719 17.516 -4.145 1 92.88 107 TRP A CA 1
ATOM 874 C C . TRP A 1 107 ? -12.695 15.992 -4.168 1 92.88 107 TRP A C 1
ATOM 876 O O . TRP A 1 107 ? -11.625 15.375 -4.188 1 92.88 107 TRP A O 1
ATOM 886 N N . VAL A 1 108 ? -13.844 15.398 -4.266 1 90.5 108 VAL A N 1
ATOM 887 C CA . VAL A 1 108 ? -13.992 13.953 -4.207 1 90.5 108 VAL A CA 1
ATOM 888 C C . VAL A 1 108 ? -13.727 13.344 -5.582 1 90.5 108 VAL A C 1
ATOM 890 O O . VAL A 1 108 ? -13.07 12.305 -5.695 1 90.5 108 VAL A O 1
ATOM 893 N N . GLU A 1 109 ? -14.102 14.039 -6.637 1 91.69 109 GLU A N 1
ATOM 894 C CA . GLU A 1 109 ? -14.125 13.422 -7.961 1 91.69 109 GLU A CA 1
ATOM 895 C C . GLU A 1 109 ? -12.938 13.883 -8.805 1 91.69 109 GLU A C 1
ATOM 897 O O . GLU A 1 109 ? -12.453 13.133 -9.656 1 91.69 109 GLU A O 1
ATOM 902 N N . GLU A 1 110 ? -12.57 15.094 -8.586 1 93.81 110 GLU A N 1
ATOM 903 C CA . GLU A 1 110 ? -11.492 15.68 -9.383 1 93.81 110 GLU A CA 1
ATOM 904 C C . GLU A 1 110 ? -10.523 16.469 -8.508 1 93.81 110 GLU A C 1
ATOM 906 O O . GLU A 1 110 ? -10.266 17.641 -8.773 1 93.81 110 GLU A O 1
ATOM 911 N N . PRO A 1 111 ? -9.961 15.797 -7.617 1 93 111 PRO A N 1
ATOM 912 C CA . PRO A 1 111 ? -9.117 16.5 -6.652 1 93 111 PRO A CA 1
ATOM 913 C C . PRO A 1 111 ? -7.973 17.266 -7.32 1 93 111 PRO A C 1
ATOM 915 O O . PRO A 1 111 ? -7.547 18.312 -6.82 1 93 111 PRO A O 1
ATOM 918 N N . HIS A 1 112 ? -7.516 16.797 -8.445 1 93.38 112 HIS A N 1
ATOM 919 C CA . HIS A 1 112 ? -6.367 17.391 -9.133 1 93.38 112 HIS A CA 1
ATOM 920 C C . HIS A 1 112 ? -6.691 18.781 -9.656 1 93.38 112 HIS A C 1
ATOM 922 O O . HIS A 1 112 ? -5.785 19.547 -10.016 1 93.38 112 HIS A O 1
ATOM 928 N N . LYS A 1 113 ? -7.938 19.141 -9.664 1 91.94 113 LYS A N 1
ATOM 929 C CA . LYS A 1 113 ? -8.359 20.438 -10.18 1 91.94 113 LYS A CA 1
ATOM 930 C C . LYS A 1 113 ? -8.75 21.375 -9.039 1 91.94 113 LYS A C 1
ATOM 932 O O . LYS A 1 113 ? -9.125 22.531 -9.281 1 91.94 113 LYS A O 1
ATOM 937 N N . VAL A 1 114 ? -8.586 20.953 -7.852 1 91.5 114 VAL A N 1
ATOM 938 C CA . VAL A 1 114 ? -9.18 21.672 -6.727 1 91.5 114 VAL A CA 1
ATOM 939 C C . VAL A 1 114 ? -8.203 22.75 -6.238 1 91.5 114 VAL A C 1
ATOM 941 O O . VAL A 1 114 ? -7.004 22.5 -6.129 1 91.5 114 VAL A O 1
ATOM 944 N N . GLU A 1 115 ? -8.742 23.875 -6.004 1 93.06 115 GLU A N 1
ATOM 945 C CA . GLU A 1 115 ? -8.156 24.969 -5.246 1 93.06 115 GLU A CA 1
ATOM 946 C C . GLU A 1 115 ? -9.117 25.484 -4.172 1 93.06 115 GLU A C 1
ATOM 948 O O . GLU A 1 115 ? -10.211 25.953 -4.484 1 93.06 115 GLU A O 1
ATOM 953 N N . PHE A 1 116 ? -8.688 25.375 -2.984 1 93.5 116 PHE A N 1
ATOM 954 C CA . PHE A 1 116 ? -9.57 25.766 -1.896 1 93.5 116 PHE A CA 1
ATOM 955 C C . PHE A 1 116 ? -9.648 27.297 -1.79 1 93.5 116 PHE A C 1
ATOM 957 O O . PHE A 1 116 ? -8.617 27.969 -1.785 1 93.5 116 PHE A O 1
ATOM 964 N N . GLN A 1 117 ? -10.836 27.828 -1.682 1 91.81 117 GLN A N 1
ATOM 965 C CA . GLN A 1 117 ? -11.016 29.266 -1.529 1 91.81 117 GLN A CA 1
ATOM 966 C C . GLN A 1 117 ? -10.32 29.766 -0.267 1 91.81 117 GLN A C 1
ATOM 968 O O . GLN A 1 117 ? -10.617 29.312 0.837 1 91.81 117 GLN A O 1
ATOM 973 N N . GLY A 1 118 ? -9.398 30.719 -0.499 1 93.25 118 GLY A N 1
ATOM 974 C CA . GLY A 1 118 ? -8.656 31.234 0.641 1 93.25 118 GLY A CA 1
ATOM 975 C C . GLY A 1 118 ? -7.578 30.281 1.135 1 93.25 118 GLY A C 1
ATOM 976 O O . GLY A 1 118 ? -7.035 30.469 2.227 1 93.25 118 GLY A O 1
ATOM 977 N N . GLY A 1 119 ? -7.348 29.266 0.402 1 95.94 119 GLY A N 1
ATOM 978 C CA . GLY A 1 119 ? -6.402 28.234 0.815 1 95.94 119 GLY A CA 1
ATOM 979 C C . GLY A 1 119 ? -5.398 27.875 -0.266 1 95.94 119 GLY A C 1
ATOM 980 O O . GLY A 1 119 ? -4.812 28.766 -0.892 1 95.94 119 GLY A O 1
ATOM 981 N N . GLU A 1 120 ? -5.191 26.641 -0.389 1 96.06 120 GLU A N 1
ATOM 982 C CA . GLU A 1 120 ? -4.16 26.109 -1.268 1 96.06 120 GLU A CA 1
ATOM 983 C C . GLU A 1 120 ? -4.75 25.141 -2.289 1 96.06 120 GLU A C 1
ATOM 985 O O . GLU A 1 120 ? -5.844 24.609 -2.086 1 96.06 120 GLU A O 1
ATOM 990 N N . SER A 1 121 ? -4.074 24.953 -3.434 1 96.69 121 SER A N 1
ATOM 991 C CA . SER A 1 121 ? -4.473 23.938 -4.402 1 96.69 121 SER A CA 1
ATOM 992 C C . SER A 1 121 ? -3.756 22.625 -4.145 1 96.69 121 SER A C 1
ATOM 994 O O . SER A 1 121 ? -2.668 22.594 -3.564 1 96.69 121 SER A O 1
ATOM 996 N N . LEU A 1 122 ? -4.398 21.562 -4.555 1 97.19 122 LEU A N 1
ATOM 997 C CA . LEU A 1 122 ? -3.734 20.281 -4.43 1 97.19 122 LEU A CA 1
ATOM 998 C C . LEU A 1 122 ? -2.463 20.234 -5.273 1 97.19 122 LEU A C 1
ATOM 1000 O O . LEU A 1 122 ? -1.472 19.609 -4.879 1 97.19 122 LEU A O 1
ATOM 1004 N N . ALA A 1 123 ? -2.484 20.906 -6.426 1 97.56 123 ALA A N 1
ATOM 1005 C CA . ALA A 1 123 ? -1.307 20.984 -7.285 1 97.56 123 ALA A CA 1
ATOM 1006 C C . ALA A 1 123 ? -0.132 21.625 -6.551 1 97.56 123 ALA A C 1
ATOM 1008 O O . ALA A 1 123 ? 1.015 21.203 -6.715 1 97.56 123 ALA A O 1
ATOM 1009 N N . SER A 1 124 ? -0.426 22.625 -5.805 1 97.88 124 SER A N 1
ATOM 1010 C CA . SER A 1 124 ? 0.618 23.281 -5.027 1 97.88 124 SER A CA 1
ATOM 1011 C C . SER A 1 124 ? 1.204 22.344 -3.98 1 97.88 124 SER A C 1
ATOM 1013 O O . SER A 1 124 ? 2.42 22.312 -3.773 1 97.88 124 SER A O 1
ATOM 1015 N N . VAL A 1 125 ? 0.378 21.594 -3.32 1 98.38 125 VAL A N 1
ATOM 1016 C CA . VAL A 1 125 ? 0.83 20.594 -2.357 1 98.38 125 VAL A CA 1
ATOM 1017 C C . VAL A 1 125 ? 1.722 19.578 -3.055 1 98.38 125 VAL A C 1
ATOM 1019 O O . VAL A 1 125 ? 2.801 19.234 -2.559 1 98.38 125 VAL A O 1
ATOM 1022 N N . TYR A 1 126 ? 1.252 19.125 -4.191 1 98.44 126 TYR A N 1
ATOM 1023 C CA . TYR A 1 126 ? 2.004 18.141 -4.977 1 98.44 126 TYR A CA 1
ATOM 1024 C C . TYR A 1 126 ? 3.4 18.672 -5.297 1 98.44 126 TYR A C 1
ATOM 1026 O O . TYR A 1 126 ? 4.391 17.953 -5.117 1 98.44 126 TYR A O 1
ATOM 1034 N N . ASN A 1 127 ? 3.457 19.891 -5.73 1 98.31 127 ASN A N 1
ATOM 1035 C CA . ASN A 1 127 ? 4.73 20.469 -6.137 1 98.31 127 ASN A CA 1
ATOM 1036 C C . ASN A 1 127 ? 5.699 20.594 -4.961 1 98.31 127 ASN A C 1
ATOM 1038 O O . ASN A 1 127 ? 6.879 20.25 -5.086 1 98.31 127 ASN A O 1
ATOM 1042 N N . ARG A 1 128 ? 5.199 21 -3.854 1 98.38 128 ARG A N 1
ATOM 1043 C CA . ARG A 1 128 ? 6.113 21.188 -2.729 1 98.38 128 ARG A CA 1
ATOM 1044 C C . ARG A 1 128 ? 6.562 19.828 -2.17 1 98.38 128 ARG A C 1
ATOM 1046 O O . ARG A 1 128 ? 7.727 19.672 -1.8 1 98.38 128 ARG A O 1
ATOM 1053 N N . VAL A 1 129 ? 5.691 18.859 -2.062 1 98.75 129 VAL A N 1
ATOM 1054 C CA . VAL A 1 129 ? 6.109 17.578 -1.516 1 98.75 129 VAL A CA 1
ATOM 1055 C C . VAL A 1 129 ? 7.023 16.859 -2.508 1 98.75 129 VAL A C 1
ATOM 1057 O O . VAL A 1 129 ? 7.945 16.141 -2.109 1 98.75 129 VAL A O 1
ATOM 1060 N N . LYS A 1 130 ? 6.758 17 -3.793 1 98.69 130 LYS A N 1
ATOM 1061 C CA . LYS A 1 130 ? 7.652 16.453 -4.805 1 98.69 130 LYS A CA 1
ATOM 1062 C C . LYS A 1 130 ? 9.062 17 -4.664 1 98.69 130 LYS A C 1
ATOM 1064 O O . LYS A 1 130 ? 10.039 16.266 -4.719 1 98.69 130 LYS A O 1
ATOM 1069 N N . GLY A 1 131 ? 9.117 18.344 -4.496 1 98.75 131 GLY A N 1
ATOM 1070 C CA . GLY A 1 131 ? 10.406 18.953 -4.246 1 98.75 131 GLY A CA 1
ATOM 1071 C C . GLY A 1 131 ? 11.102 18.422 -3.01 1 98.75 131 GLY A C 1
ATOM 1072 O O . GLY A 1 131 ? 12.305 18.156 -3.031 1 98.75 131 GLY A O 1
ATOM 1073 N N . PHE A 1 132 ? 10.375 18.219 -1.975 1 98.88 132 PHE A N 1
ATOM 1074 C CA . PHE A 1 132 ? 10.898 17.672 -0.735 1 98.88 132 PHE A CA 1
ATOM 1075 C C . PHE A 1 132 ? 11.445 16.266 -0.964 1 98.88 132 PHE A C 1
ATOM 1077 O O . PHE A 1 132 ? 12.555 15.938 -0.522 1 98.88 132 PHE A O 1
ATOM 1084 N N . LEU A 1 133 ? 10.695 15.398 -1.672 1 98.88 133 LEU A N 1
ATOM 1085 C CA . LEU A 1 133 ? 11.109 14.031 -1.951 1 98.88 133 LEU A CA 1
ATOM 1086 C C . LEU A 1 133 ? 12.398 14.008 -2.76 1 98.88 133 LEU A C 1
ATOM 1088 O O . LEU A 1 133 ? 13.266 13.156 -2.535 1 98.88 133 LEU A O 1
ATOM 1092 N N . GLU A 1 134 ? 12.508 14.922 -3.717 1 98.44 134 GLU A N 1
ATOM 1093 C CA . GLU A 1 134 ? 13.734 15.023 -4.504 1 98.44 134 GLU A CA 1
ATOM 1094 C C . GLU A 1 134 ? 14.93 15.359 -3.621 1 98.44 134 GLU A C 1
ATOM 1096 O O . GLU A 1 134 ? 16.016 14.797 -3.801 1 98.44 134 GLU A O 1
ATOM 1101 N N . GLU A 1 135 ? 14.703 16.25 -2.748 1 98.69 135 GLU A N 1
ATOM 1102 C CA . GLU A 1 135 ? 15.766 16.609 -1.812 1 98.69 135 GLU A CA 1
ATOM 1103 C C . GLU A 1 135 ? 16.125 15.438 -0.912 1 98.69 135 GLU A C 1
ATOM 1105 O O . GLU A 1 135 ? 17.312 15.188 -0.65 1 98.69 135 GLU A O 1
ATOM 1110 N N . VAL A 1 136 ? 15.141 14.75 -0.365 1 98.81 136 VAL A N 1
ATOM 1111 C CA . VAL A 1 136 ? 15.367 13.586 0.484 1 98.81 136 VAL A CA 1
ATOM 1112 C C . VAL A 1 136 ? 16.219 12.555 -0.262 1 98.81 136 VAL A C 1
ATOM 1114 O O . VAL A 1 136 ? 17.172 12.008 0.294 1 98.81 136 VAL A O 1
ATOM 1117 N N . ARG A 1 137 ? 15.82 12.273 -1.491 1 98.44 137 ARG A N 1
ATOM 1118 C CA . ARG A 1 137 ? 16.547 11.312 -2.316 1 98.44 137 ARG A CA 1
ATOM 1119 C C . ARG A 1 137 ? 18.016 11.695 -2.43 1 98.44 137 ARG A C 1
ATOM 1121 O O . ARG A 1 137 ? 18.906 10.844 -2.316 1 98.44 137 ARG A O 1
ATOM 1128 N N . LYS A 1 138 ? 18.328 12.961 -2.674 1 98.06 138 LYS A N 1
ATOM 1129 C CA . LYS A 1 138 ? 19.688 13.445 -2.883 1 98.06 138 LYS A CA 1
ATOM 1130 C C . LYS A 1 138 ? 20.469 13.461 -1.575 1 98.06 138 LYS A C 1
ATOM 1132 O O . LYS A 1 138 ? 21.625 13.039 -1.535 1 98.06 138 LYS A O 1
ATOM 1137 N N . ARG A 1 139 ? 19.844 13.859 -0.555 1 98.44 139 ARG A N 1
ATOM 1138 C CA . ARG A 1 139 ? 20.547 14.141 0.698 1 98.44 139 ARG A CA 1
ATOM 1139 C C . ARG A 1 139 ? 20.719 12.875 1.523 1 98.44 139 ARG A C 1
ATOM 1141 O O . ARG A 1 139 ? 21.672 12.766 2.307 1 98.44 139 ARG A O 1
ATOM 1148 N N . HIS A 1 140 ? 19.844 11.914 1.359 1 98.69 140 HIS A N 1
ATOM 1149 C CA . HIS A 1 140 ? 19.828 10.836 2.338 1 98.69 140 HIS A CA 1
ATOM 1150 C C . HIS A 1 140 ? 20.016 9.477 1.668 1 98.69 140 HIS A C 1
ATOM 1152 O O . HIS A 1 140 ? 19.438 8.477 2.105 1 98.69 140 HIS A O 1
ATOM 1158 N N . TRP A 1 141 ? 20.688 9.445 0.533 1 98.25 141 TRP A N 1
ATOM 1159 C CA . TRP A 1 141 ? 20.984 8.172 -0.118 1 98.25 141 TRP A CA 1
ATOM 1160 C C . TRP A 1 141 ? 21.656 7.207 0.851 1 98.25 141 TRP A C 1
ATOM 1162 O O . TRP A 1 141 ? 22.562 7.598 1.599 1 98.25 141 TRP A O 1
ATOM 1172 N N . ASN A 1 142 ? 21.141 5.918 0.917 1 98.31 142 ASN A N 1
ATOM 1173 C CA . ASN A 1 142 ? 21.594 4.824 1.767 1 98.31 142 ASN A CA 1
ATOM 1174 C C . ASN A 1 142 ? 21.203 5.043 3.225 1 98.31 142 ASN A C 1
ATOM 1176 O O . ASN A 1 142 ? 21.828 4.496 4.133 1 98.31 142 ASN A O 1
ATOM 1180 N N . GLN A 1 143 ? 20.203 5.859 3.479 1 98.69 143 GLN A N 1
ATOM 1181 C CA . GLN A 1 143 ? 19.719 6.113 4.832 1 98.69 143 GLN A CA 1
ATOM 1182 C C . GLN A 1 143 ? 18.234 5.77 4.953 1 98.69 143 GLN A C 1
ATOM 1184 O O . GLN A 1 143 ? 17.547 5.605 3.945 1 98.69 143 GLN A O 1
ATOM 1189 N N . THR A 1 144 ? 17.797 5.566 6.164 1 98.75 144 THR A N 1
ATOM 1190 C CA . THR A 1 144 ? 16.391 5.406 6.496 1 98.75 144 THR A CA 1
ATOM 1191 C C . THR A 1 144 ? 15.812 6.711 7.027 1 98.75 144 THR A C 1
ATOM 1193 O O . THR A 1 144 ? 16.281 7.246 8.031 1 98.75 144 THR A O 1
ATOM 1196 N N . VAL A 1 145 ? 14.812 7.238 6.34 1 98.88 145 VAL A N 1
ATOM 1197 C CA . VAL A 1 145 ? 14.227 8.539 6.641 1 98.88 145 VAL A CA 1
ATOM 1198 C C . VAL A 1 145 ? 12.773 8.367 7.059 1 98.88 145 VAL A C 1
ATOM 1200 O O . VAL A 1 145 ? 11.984 7.738 6.352 1 98.88 145 VAL A O 1
ATOM 1203 N N . VAL A 1 146 ? 12.406 8.875 8.219 1 98.88 146 VAL A N 1
ATOM 1204 C CA . VAL A 1 146 ? 11.016 8.922 8.656 1 98.88 146 VAL A CA 1
ATOM 1205 C C . VAL A 1 146 ? 10.422 10.297 8.359 1 98.88 146 VAL A C 1
ATOM 1207 O O . VAL A 1 146 ? 11.047 11.32 8.641 1 98.88 146 VAL A O 1
ATOM 1210 N N . VAL A 1 147 ? 9.312 10.328 7.75 1 98.94 147 VAL A N 1
ATOM 1211 C CA . VAL A 1 147 ? 8.578 11.562 7.484 1 98.94 147 VAL A CA 1
ATOM 1212 C C . VAL A 1 147 ? 7.191 11.484 8.117 1 98.94 147 VAL A C 1
ATOM 1214 O O . VAL A 1 147 ? 6.375 10.648 7.73 1 98.94 147 VAL A O 1
ATOM 1217 N N . VAL A 1 148 ? 6.926 12.289 9.109 1 98.94 148 VAL A N 1
ATOM 1218 C CA . VAL A 1 148 ? 5.625 12.352 9.773 1 98.94 148 VAL A CA 1
ATOM 1219 C C . VAL A 1 148 ? 4.816 13.523 9.219 1 98.94 148 VAL A C 1
ATOM 1221 O O . VAL A 1 148 ? 5.223 14.68 9.328 1 98.94 148 VAL A O 1
ATOM 1224 N N . SER A 1 149 ? 3.709 13.227 8.602 1 98.88 149 SER A N 1
ATOM 1225 C CA . SER A 1 149 ? 2.939 14.219 7.852 1 98.88 149 SER A CA 1
ATOM 1226 C C . SER A 1 149 ? 1.442 13.945 7.957 1 98.88 149 SER A C 1
ATOM 1228 O O . SER A 1 149 ? 0.965 13.461 8.984 1 98.88 149 SER A O 1
ATOM 1230 N N . HIS A 1 150 ? 0.697 14.461 7.027 1 98.19 150 HIS A N 1
ATOM 1231 C CA . HIS A 1 150 ? -0.761 14.438 7.016 1 98.19 150 HIS A CA 1
ATOM 1232 C C . HIS A 1 150 ? -1.289 13.688 5.797 1 98.19 150 HIS A C 1
ATOM 1234 O O . HIS A 1 150 ? -0.512 13.266 4.934 1 98.19 150 HIS A O 1
ATOM 1240 N N . THR A 1 151 ? -2.574 13.477 5.809 1 96.75 151 THR A N 1
ATOM 1241 C CA . THR A 1 151 ? -3.197 12.656 4.773 1 96.75 151 THR A CA 1
ATOM 1242 C C . THR A 1 151 ? -2.963 13.258 3.393 1 96.75 151 THR A C 1
ATOM 1244 O O . THR A 1 151 ? -2.537 12.562 2.469 1 96.75 151 THR A O 1
ATOM 1247 N N . VAL A 1 152 ? -3.223 14.562 3.211 1 97.44 152 VAL A N 1
ATOM 1248 C CA . VAL A 1 152 ? -3.195 15.156 1.879 1 97.44 152 VAL A CA 1
ATOM 1249 C C . VAL A 1 152 ? -1.768 15.148 1.337 1 97.44 152 VAL A C 1
ATOM 1251 O O . VAL A 1 152 ? -1.514 14.633 0.248 1 97.44 152 VAL A O 1
ATOM 1254 N N . PRO A 1 153 ? -0.773 15.68 2.098 1 98.62 153 PRO A N 1
ATOM 1255 C CA . PRO A 1 153 ? 0.585 15.609 1.555 1 98.62 153 PRO A CA 1
ATOM 1256 C C . PRO A 1 153 ? 1.06 14.18 1.334 1 98.62 153 PRO A C 1
ATOM 1258 O O . PRO A 1 153 ? 1.777 13.898 0.369 1 98.62 153 PRO A O 1
ATOM 1261 N N . MET A 1 154 ? 0.728 13.234 2.137 1 98.62 154 MET A N 1
ATOM 1262 C CA . MET A 1 154 ? 1.184 11.859 1.983 1 98.62 154 MET A CA 1
ATOM 1263 C C . MET A 1 154 ? 0.604 11.234 0.72 1 98.62 154 MET A C 1
ATOM 1265 O O . MET A 1 154 ? 1.313 10.547 -0.02 1 98.62 154 MET A O 1
ATOM 1269 N N . ARG A 1 155 ? -0.692 11.438 0.504 1 98.44 155 ARG A N 1
ATOM 1270 C CA . ARG A 1 155 ? -1.292 10.906 -0.716 1 98.44 155 ARG A CA 1
ATOM 1271 C C . ARG A 1 155 ? -0.672 11.547 -1.953 1 98.44 155 ARG A C 1
ATOM 1273 O O . ARG A 1 155 ? -0.478 10.883 -2.973 1 98.44 155 ARG A O 1
ATOM 1280 N N . ALA A 1 156 ? -0.395 12.859 -1.864 1 98.62 156 ALA A N 1
ATOM 1281 C CA . ALA A 1 156 ? 0.327 13.523 -2.947 1 98.62 156 ALA A CA 1
ATOM 1282 C C . ALA A 1 156 ? 1.711 12.906 -3.141 1 98.62 156 ALA A C 1
ATOM 1284 O O . ALA A 1 156 ? 2.176 12.758 -4.273 1 98.62 156 ALA A O 1
ATOM 1285 N N . MET A 1 157 ? 2.379 12.578 -2.043 1 98.88 157 MET A N 1
ATOM 1286 C CA . MET A 1 157 ? 3.686 11.93 -2.119 1 98.88 157 MET A CA 1
ATOM 1287 C C . MET A 1 157 ? 3.588 10.586 -2.826 1 98.88 157 MET A C 1
ATOM 1289 O O . MET A 1 157 ? 4.457 10.234 -3.629 1 98.88 157 MET A O 1
ATOM 1293 N N . TYR A 1 158 ? 2.523 9.789 -2.516 1 98.69 158 TYR A N 1
ATOM 1294 C CA . TYR A 1 158 ? 2.352 8.5 -3.188 1 98.69 158 TYR A CA 1
ATOM 1295 C C . TYR A 1 158 ? 2.254 8.688 -4.699 1 98.69 158 TYR A C 1
ATOM 1297 O O . TYR A 1 158 ? 2.871 7.941 -5.461 1 98.69 158 TYR A O 1
ATOM 1305 N N . CYS A 1 159 ? 1.476 9.688 -5.129 1 98.38 159 CYS A N 1
ATOM 1306 C CA . CYS A 1 159 ? 1.355 9.977 -6.555 1 98.38 159 CYS A CA 1
ATOM 1307 C C . CYS A 1 159 ? 2.707 10.359 -7.148 1 98.38 159 CYS A C 1
ATOM 1309 O O . CYS A 1 159 ? 3.07 9.883 -8.227 1 98.38 159 CYS A O 1
ATOM 1311 N N . ALA A 1 160 ? 3.439 11.188 -6.438 1 98.44 160 ALA A N 1
ATOM 1312 C CA . ALA A 1 160 ? 4.75 11.641 -6.906 1 98.44 160 ALA A CA 1
ATOM 1313 C C . ALA A 1 160 ? 5.73 10.469 -6.996 1 98.44 160 ALA A C 1
ATOM 1315 O O . ALA A 1 160 ? 6.453 10.336 -7.98 1 98.44 160 ALA A O 1
ATOM 1316 N N . LEU A 1 161 ? 5.762 9.688 -5.988 1 98.44 161 LEU A N 1
ATOM 1317 C CA . LEU A 1 161 ? 6.68 8.555 -5.898 1 98.44 161 LEU A CA 1
ATOM 1318 C C . LEU A 1 161 ? 6.414 7.547 -7.008 1 98.44 161 LEU A C 1
ATOM 1320 O O . LEU A 1 161 ? 7.348 6.977 -7.57 1 98.44 161 LEU A O 1
ATOM 1324 N N . LEU A 1 162 ? 5.172 7.328 -7.312 1 97.62 162 LEU A N 1
ATOM 1325 C CA . LEU A 1 162 ? 4.805 6.371 -8.352 1 97.62 162 LEU A CA 1
ATOM 1326 C C . LEU A 1 162 ? 4.863 7.016 -9.734 1 97.62 162 LEU A C 1
ATOM 1328 O O . LEU A 1 162 ? 4.848 6.32 -10.75 1 97.62 162 LEU A O 1
ATOM 1332 N N . GLY A 1 163 ? 4.922 8.352 -9.797 1 96.69 163 GLY A N 1
ATOM 1333 C CA . GLY A 1 163 ? 4.879 9.062 -11.07 1 96.69 163 GLY A CA 1
ATOM 1334 C C . GLY A 1 163 ? 3.553 8.914 -11.789 1 96.69 163 GLY A C 1
ATOM 1335 O O . GLY A 1 163 ? 3.52 8.664 -13 1 96.69 163 GLY A O 1
ATOM 1336 N N . VAL A 1 164 ? 2.484 8.977 -11.016 1 96.44 164 VAL A N 1
ATOM 1337 C CA . VAL A 1 164 ? 1.157 8.844 -11.602 1 96.44 164 VAL A CA 1
ATOM 1338 C C . VAL A 1 164 ? 0.401 10.164 -11.492 1 96.44 164 VAL A C 1
ATOM 1340 O O . VAL A 1 164 ? 0.817 11.062 -10.758 1 96.44 164 VAL A O 1
ATOM 1343 N N . ASP A 1 165 ? -0.712 10.203 -12.227 1 95.38 165 ASP A N 1
ATOM 1344 C CA . ASP A 1 165 ? -1.529 11.414 -12.266 1 95.38 165 ASP A CA 1
ATOM 1345 C C . ASP A 1 165 ? -2.115 11.719 -10.891 1 95.38 165 ASP A C 1
ATOM 1347 O O . ASP A 1 165 ? -2.525 10.812 -10.164 1 95.38 165 ASP A O 1
ATOM 1351 N N . LEU A 1 166 ? -2.223 12.984 -10.609 1 96.25 166 LEU A N 1
ATOM 1352 C CA . LEU A 1 166 ? -2.705 13.461 -9.312 1 96.25 166 LEU A CA 1
ATOM 1353 C C . LEU A 1 166 ? -4.176 13.109 -9.117 1 96.25 166 LEU A C 1
ATOM 1355 O O . LEU A 1 166 ? -4.688 13.172 -7.996 1 96.25 166 LEU A O 1
ATOM 1359 N N . SER A 1 167 ? -4.875 12.727 -10.172 1 95.06 167 SER A N 1
ATOM 1360 C CA . SER A 1 167 ? -6.262 12.289 -10.07 1 95.06 167 SER A CA 1
ATOM 1361 C C . SER A 1 167 ? -6.367 10.992 -9.266 1 95.06 167 SER A C 1
ATOM 1363 O O . SER A 1 167 ? -7.461 10.602 -8.859 1 95.06 167 SER A O 1
ATOM 1365 N N . LYS A 1 168 ? -5.25 10.305 -9 1 96.12 168 LYS A N 1
ATOM 1366 C CA . LYS A 1 168 ? -5.238 9.062 -8.234 1 96.12 168 LYS A CA 1
ATOM 1367 C C . LYS A 1 168 ? -5.059 9.336 -6.746 1 96.12 168 LYS A C 1
ATOM 1369 O O . LYS A 1 168 ? -4.922 8.406 -5.949 1 96.12 168 LYS A O 1
ATOM 1374 N N . PHE A 1 169 ? -5.168 10.523 -6.406 1 94.44 169 PHE A N 1
ATOM 1375 C CA . PHE A 1 169 ? -4.93 11.062 -5.074 1 94.44 169 PHE A CA 1
ATOM 1376 C C . PHE A 1 169 ? -5.723 10.289 -4.027 1 94.44 169 PHE A C 1
ATOM 1378 O O . PHE A 1 169 ? -5.207 9.984 -2.949 1 94.44 169 PHE A O 1
ATOM 1385 N N . TRP A 1 170 ? -6.895 9.961 -4.289 1 95.81 170 TRP A N 1
ATOM 1386 C CA . TRP A 1 170 ? -7.797 9.344 -3.322 1 95.81 170 TRP A CA 1
ATOM 1387 C C . TRP A 1 170 ? -7.625 7.828 -3.311 1 95.81 170 TRP A C 1
ATOM 1389 O O . TRP A 1 170 ? -8.359 7.117 -2.617 1 95.81 170 TRP A O 1
ATOM 1399 N N . SER A 1 171 ? -6.672 7.25 -3.986 1 97.12 171 SER A N 1
ATOM 1400 C CA . SER A 1 171 ? -6.617 5.812 -4.238 1 97.12 171 SER A CA 1
ATOM 1401 C C . SER A 1 171 ? -5.734 5.105 -3.213 1 97.12 171 SER A C 1
ATOM 1403 O O . SER A 1 171 ? -5.414 3.926 -3.371 1 97.12 171 SER A O 1
ATOM 1405 N N . PHE A 1 172 ? -5.336 5.824 -2.146 1 97.75 172 PHE A N 1
ATOM 1406 C CA . PHE A 1 172 ? -4.391 5.242 -1.201 1 97.75 172 PHE A CA 1
ATOM 1407 C C . PHE A 1 172 ? -4.887 5.406 0.23 1 97.75 172 PHE A C 1
ATOM 1409 O O . PHE A 1 172 ? -5.316 6.492 0.624 1 97.75 172 PHE A O 1
ATOM 1416 N N . GLY A 1 173 ? -4.828 4.316 0.956 1 97.31 173 GLY A N 1
ATOM 1417 C CA . GLY A 1 173 ? -5.176 4.375 2.367 1 97.31 173 GLY A CA 1
ATOM 1418 C C . GLY A 1 173 ? -4.164 5.141 3.197 1 97.31 173 GLY A C 1
ATOM 1419 O O . GLY A 1 173 ? -2.975 5.164 2.873 1 97.31 173 GLY A O 1
ATOM 1420 N N . CYS A 1 174 ? -4.637 5.742 4.238 1 96.75 174 CYS A N 1
ATOM 1421 C CA . CYS A 1 174 ? -3.799 6.559 5.109 1 96.75 174 CYS A CA 1
ATOM 1422 C C . CYS A 1 174 ? -4.465 6.766 6.465 1 96.75 174 CYS A C 1
ATOM 1424 O O . CYS A 1 174 ? -5.016 7.836 6.73 1 96.75 174 CYS A O 1
ATOM 1426 N N . ASP A 1 175 ? -4.344 5.816 7.375 1 97.81 175 ASP A N 1
ATOM 1427 C CA . ASP A 1 175 ? -4.973 5.895 8.688 1 97.81 175 ASP A CA 1
ATOM 1428 C C . ASP A 1 175 ? -4.078 6.621 9.688 1 97.81 175 ASP A C 1
ATOM 1430 O O . ASP A 1 175 ? -2.875 6.77 9.453 1 97.81 175 ASP A O 1
ATOM 1434 N N . ASN A 1 176 ? -4.684 7.125 10.734 1 97.94 176 ASN A N 1
ATOM 1435 C CA . ASN A 1 176 ? -3.885 7.758 11.773 1 97.94 176 ASN A CA 1
ATOM 1436 C C . ASN A 1 176 ? -2.906 6.773 12.406 1 97.94 176 ASN A C 1
ATOM 1438 O O . ASN A 1 176 ? -3.25 5.613 12.641 1 97.94 176 ASN A O 1
ATOM 1442 N N . ALA A 1 177 ? -1.69 7.266 12.641 1 98.56 177 ALA A N 1
ATOM 1443 C CA . ALA A 1 177 ? -0.622 6.516 13.297 1 98.56 177 ALA A CA 1
ATOM 1444 C C . ALA A 1 177 ? -0.219 5.301 12.469 1 98.56 177 ALA A C 1
ATOM 1446 O O . ALA A 1 177 ? 0.33 4.332 13 1 98.56 177 ALA A O 1
ATOM 1447 N N . SER A 1 178 ? -0.56 5.297 11.211 1 98.62 178 SER A N 1
ATOM 1448 C CA . SER A 1 178 ? -0.084 4.273 10.289 1 98.62 178 SER A CA 1
ATOM 1449 C C . SER A 1 178 ? 1.273 4.645 9.703 1 98.62 178 SER A C 1
ATOM 1451 O O . SER A 1 178 ? 1.707 5.793 9.805 1 98.62 178 SER A O 1
ATOM 1453 N N . TYR A 1 179 ? 1.951 3.701 9.164 1 98.75 179 TYR A N 1
ATOM 1454 C CA . TYR A 1 179 ? 3.168 3.998 8.414 1 98.75 179 TYR A CA 1
ATOM 1455 C C . TYR A 1 179 ? 3.223 3.199 7.121 1 98.75 179 TYR A C 1
ATOM 1457 O O . TYR A 1 179 ? 2.574 2.158 7 1 98.75 179 TYR A O 1
ATOM 1465 N N . SER A 1 180 ? 3.844 3.676 6.176 1 98.81 180 SER A N 1
ATOM 1466 C CA . SER A 1 180 ? 4.148 3.053 4.891 1 98.81 180 SER A CA 1
ATOM 1467 C C . SER A 1 180 ? 5.648 3.049 4.621 1 98.81 180 SER A C 1
ATOM 1469 O O . SER A 1 180 ? 6.371 3.93 5.09 1 98.81 180 SER A O 1
ATOM 1471 N N . VAL A 1 181 ? 6.109 2.078 3.926 1 98.69 181 VAL A N 1
ATOM 1472 C CA . VAL A 1 181 ? 7.531 1.936 3.627 1 98.69 181 VAL A CA 1
ATOM 1473 C C . VAL A 1 181 ? 7.754 2.031 2.119 1 98.69 181 VAL A C 1
ATOM 1475 O O . VAL A 1 181 ? 7.137 1.296 1.345 1 98.69 181 VAL A O 1
ATOM 1478 N N . ILE A 1 182 ? 8.586 2.945 1.708 1 98.69 182 ILE A N 1
ATOM 1479 C CA . ILE A 1 182 ? 8.938 3.141 0.305 1 98.69 182 ILE A CA 1
ATOM 1480 C C . ILE A 1 182 ? 10.445 2.988 0.124 1 98.69 182 ILE A C 1
ATOM 1482 O O . ILE A 1 182 ? 11.227 3.508 0.922 1 98.69 182 ILE A O 1
ATOM 1486 N N . HIS A 1 183 ? 10.844 2.229 -0.85 1 98.19 183 HIS A N 1
ATOM 1487 C CA . HIS A 1 183 ? 12.227 2.203 -1.305 1 98.19 183 HIS A CA 1
ATOM 1488 C C . HIS A 1 183 ? 12.438 3.131 -2.496 1 98.19 183 HIS A C 1
ATOM 1490 O O . HIS A 1 183 ? 11.867 2.908 -3.568 1 98.19 183 HIS A O 1
ATOM 1496 N N . MET A 1 184 ? 13.117 4.191 -2.254 1 98.44 184 MET A N 1
ATOM 1497 C CA . MET A 1 184 ? 13.555 5.027 -3.369 1 98.44 184 MET A CA 1
ATOM 1498 C C . MET A 1 184 ? 14.844 4.484 -3.98 1 98.44 184 MET A C 1
ATOM 1500 O O . MET A 1 184 ? 15.938 4.793 -3.504 1 98.44 184 MET A O 1
ATOM 1504 N N . GLU A 1 185 ? 14.672 3.738 -5.02 1 96.94 185 GLU A N 1
ATOM 1505 C CA . GLU A 1 185 ? 15.805 3.09 -5.684 1 96.94 185 GLU A CA 1
ATOM 1506 C C . GLU A 1 185 ? 16.312 3.93 -6.848 1 96.94 185 GLU A C 1
ATOM 1508 O O . GLU A 1 185 ? 15.766 4.992 -7.145 1 96.94 185 GLU A O 1
ATOM 1513 N N . GLU A 1 186 ? 17.469 3.506 -7.445 1 94.19 186 GLU A N 1
ATOM 1514 C CA . GLU A 1 186 ? 18.078 4.246 -8.539 1 94.19 186 GLU A CA 1
ATOM 1515 C C . GLU A 1 186 ? 17.141 4.355 -9.734 1 94.19 186 GLU A C 1
ATOM 1517 O O . GLU A 1 186 ? 16.984 5.43 -10.32 1 94.19 186 GLU A O 1
ATOM 1522 N N . ARG A 1 187 ? 16.453 3.279 -10.039 1 91.75 187 ARG A N 1
ATOM 1523 C CA . ARG A 1 187 ? 15.695 3.221 -11.281 1 91.75 187 ARG A CA 1
ATOM 1524 C C . ARG A 1 187 ? 14.211 3.449 -11.023 1 91.75 187 ARG A C 1
ATOM 1526 O O . ARG A 1 187 ? 13.469 3.82 -11.938 1 91.75 187 ARG A O 1
ATOM 1533 N N . ARG A 1 188 ? 13.797 3.209 -9.797 1 94.69 188 ARG A N 1
ATOM 1534 C CA . ARG A 1 188 ? 12.375 3.312 -9.5 1 94.69 188 ARG A CA 1
ATOM 1535 C C . ARG A 1 188 ? 12.133 3.498 -8.008 1 94.69 188 ARG A C 1
ATOM 1537 O O . ARG A 1 188 ? 13.031 3.264 -7.195 1 94.69 188 ARG A O 1
ATOM 1544 N N . ASN A 1 189 ? 10.945 3.961 -7.711 1 97.69 189 ASN A N 1
ATOM 1545 C CA . ASN A 1 189 ? 10.422 3.92 -6.348 1 97.69 189 ASN A CA 1
ATOM 1546 C C . ASN A 1 189 ? 9.477 2.74 -6.145 1 97.69 189 ASN A C 1
ATOM 1548 O O . ASN A 1 189 ? 8.695 2.4 -7.039 1 97.69 189 ASN A O 1
ATOM 1552 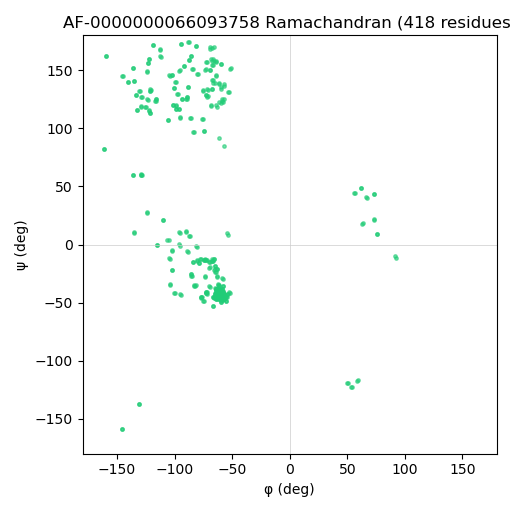N N . VAL A 1 190 ? 9.578 2.117 -5.016 1 97.5 190 VAL A N 1
ATOM 1553 C CA . VAL A 1 190 ? 8.742 0.967 -4.695 1 97.5 190 VAL A CA 1
ATOM 1554 C C . VAL A 1 190 ? 7.961 1.236 -3.412 1 97.5 190 VAL A C 1
ATOM 1556 O O . VAL A 1 190 ? 8.547 1.446 -2.352 1 97.5 190 VAL A O 1
ATOM 1559 N N . ILE A 1 191 ? 6.617 1.308 -3.541 1 98.56 191 ILE A N 1
ATOM 1560 C CA . ILE A 1 191 ? 5.82 1.26 -2.322 1 98.56 191 ILE A CA 1
ATOM 1561 C C . ILE A 1 191 ? 5.797 -0.166 -1.776 1 98.56 191 ILE A C 1
ATOM 1563 O O . ILE A 1 191 ? 4.98 -0.987 -2.201 1 98.56 191 ILE A O 1
ATOM 1567 N N . LEU A 1 192 ? 6.602 -0.428 -0.857 1 98 192 LEU A N 1
ATOM 1568 C CA . LEU A 1 192 ? 6.773 -1.777 -0.331 1 98 192 LEU A CA 1
ATOM 1569 C C . LEU A 1 192 ? 5.602 -2.168 0.561 1 98 192 LEU A C 1
ATOM 1571 O O . LEU A 1 192 ? 5.082 -3.281 0.459 1 98 192 LEU A O 1
ATOM 1575 N N . LYS A 1 193 ? 5.262 -1.34 1.441 1 98.56 193 LYS A N 1
ATOM 1576 C CA . LYS A 1 193 ? 4.129 -1.488 2.352 1 98.56 193 LYS A CA 1
ATOM 1577 C C . LYS A 1 193 ? 3.334 -0.189 2.455 1 98.56 193 LYS A C 1
ATOM 1579 O O . LYS A 1 193 ? 3.912 0.9 2.457 1 98.56 193 LYS A O 1
ATOM 1584 N N . LEU A 1 194 ? 2.064 -0.317 2.514 1 98.75 194 LEU A N 1
ATOM 1585 C CA . LEU A 1 194 ? 1.191 0.848 2.6 1 98.75 194 LEU A CA 1
ATOM 1586 C C . LEU A 1 194 ? 0.207 0.707 3.754 1 98.75 194 LEU A C 1
ATOM 1588 O O . LEU A 1 194 ? -0.481 -0.311 3.869 1 98.75 194 LEU A O 1
ATOM 1592 N N . ASN A 1 195 ? 0.173 1.778 4.648 1 98.5 195 ASN A N 1
ATOM 1593 C CA . ASN A 1 195 ? -0.862 1.95 5.66 1 98.5 195 ASN A CA 1
ATOM 1594 C C . ASN A 1 195 ? -0.863 0.798 6.664 1 98.5 195 ASN A C 1
ATOM 1596 O O . ASN A 1 195 ? -1.907 0.2 6.926 1 98.5 195 ASN A O 1
ATOM 1600 N N . ILE A 1 196 ? 0.331 0.482 7.18 1 98.56 196 ILE A N 1
ATOM 1601 C CA . ILE A 1 196 ? 0.484 -0.543 8.211 1 98.56 196 ILE A CA 1
ATOM 1602 C C . ILE A 1 196 ? -0.049 -0.022 9.539 1 98.56 196 ILE A C 1
ATOM 1604 O O . ILE A 1 196 ? 0.333 1.063 9.984 1 98.56 196 ILE A O 1
ATOM 1608 N N . THR A 1 197 ? -0.938 -0.786 10.203 1 98.44 197 THR A N 1
ATOM 1609 C CA . THR A 1 197 ? -1.561 -0.326 11.438 1 98.44 197 THR A CA 1
ATOM 1610 C C . THR A 1 197 ? -1.565 -1.436 12.492 1 98.44 197 THR A C 1
ATOM 1612 O O . THR A 1 197 ? -2.195 -1.301 13.539 1 98.44 197 THR A O 1
ATOM 1615 N N . CYS A 1 198 ? -0.822 -2.562 12.234 1 97.5 198 CYS A N 1
ATOM 1616 C CA . CYS A 1 198 ? -0.905 -3.746 13.078 1 97.5 198 CYS A CA 1
ATOM 1617 C C . CYS A 1 198 ? -0.431 -3.436 14.492 1 97.5 198 CYS A C 1
ATOM 1619 O O . CYS A 1 198 ? -0.902 -4.043 15.461 1 97.5 198 CYS A O 1
ATOM 1621 N N . HIS A 1 199 ? 0.419 -2.504 14.664 1 97.88 199 HIS A N 1
ATOM 1622 C CA . HIS A 1 199 ? 1.021 -2.164 15.945 1 97.88 199 HIS A CA 1
ATOM 1623 C C . HIS A 1 199 ? 0.014 -1.477 16.859 1 97.88 199 HIS A C 1
ATOM 1625 O O . HIS A 1 199 ? 0.243 -1.362 18.078 1 97.88 199 HIS A O 1
ATOM 1631 N N . LEU A 1 200 ? -1.084 -1.038 16.391 1 98.19 200 LEU A N 1
ATOM 1632 C CA . LEU A 1 200 ? -2.01 -0.203 17.141 1 98.19 200 LEU A CA 1
ATOM 1633 C C . LEU A 1 200 ? -2.955 -1.06 17.984 1 98.19 200 LEU A C 1
ATOM 1635 O O . LEU A 1 200 ? -3.527 -0.583 18.969 1 98.19 200 LEU A O 1
ATOM 1639 N N . GLY A 1 201 ? -3.209 -2.326 17.578 1 95.75 201 GLY A N 1
ATOM 1640 C CA . GLY A 1 201 ? -4.105 -3.197 18.312 1 95.75 201 GLY A CA 1
ATOM 1641 C C . GLY A 1 201 ? -5.473 -2.582 18.562 1 95.75 201 GLY A C 1
ATOM 1642 O O . GLY A 1 201 ? -6.133 -2.141 17.609 1 95.75 201 GLY A O 1
ATOM 1643 N N . GLU A 1 202 ? -5.875 -2.469 19.797 1 95.69 202 GLU A N 1
ATOM 1644 C CA . GLU A 1 202 ? -7.207 -1.986 20.156 1 95.69 202 GLU A CA 1
ATOM 1645 C C . GLU A 1 202 ? -7.32 -0.479 19.953 1 95.69 202 GLU A C 1
ATOM 1647 O O . GLU A 1 202 ? -8.422 0.074 19.984 1 95.69 202 GLU A O 1
ATOM 1652 N N . PHE A 1 203 ? -6.23 0.154 19.781 1 96.81 203 PHE A N 1
ATOM 1653 C CA . PHE A 1 203 ? -6.234 1.605 19.625 1 96.81 203 PHE A CA 1
ATOM 1654 C C . PHE A 1 203 ? -6.41 2.006 18.172 1 96.81 203 PHE A C 1
ATOM 1656 O O . PHE A 1 203 ? -6.52 3.193 17.859 1 96.81 203 PHE A O 1
ATOM 1663 N N . TYR A 1 204 ? -6.395 1.034 17.312 1 96.25 204 TYR A N 1
ATOM 1664 C CA . TYR A 1 204 ? -6.648 1.321 15.906 1 96.25 204 TYR A CA 1
ATOM 1665 C C . TYR A 1 204 ? -8.086 1.77 15.688 1 96.25 204 TYR A C 1
ATOM 1667 O O . TYR A 1 204 ? -9.016 1.166 16.234 1 96.25 204 TYR A O 1
ATOM 1675 N N . VAL A 1 205 ? -8.188 2.822 14.938 1 90.94 205 VAL A N 1
ATOM 1676 C CA . VAL A 1 205 ? -9.477 3.283 14.438 1 90.94 205 VAL A CA 1
ATOM 1677 C C . VAL A 1 205 ? -9.367 3.611 12.945 1 90.94 205 VAL A C 1
ATOM 1679 O O . VAL A 1 205 ? -8.445 4.316 12.531 1 90.94 205 VAL A O 1
ATOM 1682 N N . GLU A 1 206 ? -10.273 3.041 12.227 1 86.44 206 GLU A N 1
ATOM 1683 C CA . GLU A 1 206 ? -10.281 3.359 10.805 1 86.44 206 GLU A CA 1
ATOM 1684 C C . GLU A 1 206 ? -10.492 4.852 10.57 1 86.44 206 GLU A C 1
ATOM 1686 O O . GLU A 1 206 ? -11.312 5.48 11.242 1 86.44 206 GLU A O 1
ATOM 1691 N N . ALA A 1 207 ? -9.633 5.367 9.648 1 81.94 207 ALA A N 1
ATOM 1692 C CA . ALA A 1 207 ? -9.75 6.793 9.352 1 81.94 207 ALA A CA 1
ATOM 1693 C C . ALA A 1 207 ? -11.156 7.148 8.891 1 81.94 207 ALA A C 1
ATOM 1695 O O . ALA A 1 207 ? -11.797 6.375 8.172 1 81.94 207 ALA A O 1
ATOM 1696 N N . HIS A 1 208 ? -11.555 8.219 9.438 1 64.75 208 HIS A N 1
ATOM 1697 C CA . HIS A 1 208 ? -12.836 8.758 9 1 64.75 208 HIS A CA 1
ATOM 1698 C C . HIS A 1 208 ? -12.797 9.156 7.531 1 64.75 208 HIS A C 1
ATOM 1700 O O . HIS A 1 208 ? -11.844 9.789 7.082 1 64.75 208 HIS A O 1
ATOM 1706 N N . LYS A 1 209 ? -13.633 8.484 6.828 1 58.62 209 LYS A N 1
ATOM 1707 C CA . LYS A 1 209 ? -13.703 8.859 5.422 1 58.62 209 LYS A CA 1
ATOM 1708 C C . LYS A 1 209 ? -14.055 10.336 5.262 1 58.62 209 LYS A C 1
ATOM 1710 O O . LYS A 1 209 ? -15.109 10.781 5.723 1 58.62 209 LYS A O 1
ATOM 1715 N N . ALA A 1 210 ? -12.93 11.234 5.34 1 53.53 210 ALA A N 1
ATOM 1716 C CA . ALA A 1 210 ? -13.234 12.641 5.094 1 53.53 210 ALA A CA 1
ATOM 1717 C C . ALA A 1 210 ? -13.961 12.82 3.768 1 53.53 210 ALA A C 1
ATOM 1719 O O . ALA A 1 210 ? -14.062 13.938 3.254 1 53.53 210 ALA A O 1
ATOM 1720 N N . ILE A 1 211 ? -14.367 11.602 3.123 1 51.59 211 ILE A N 1
ATOM 1721 C CA . ILE A 1 211 ? -15.195 11.602 1.922 1 51.59 211 ILE A CA 1
ATOM 1722 C C . ILE A 1 211 ? -16.562 11 2.238 1 51.59 211 ILE A C 1
ATOM 1724 O O . ILE A 1 211 ? -16.656 9.984 2.936 1 51.59 211 ILE A O 1
ATOM 1728 N N . MET B 1 1 ? -19.641 -1.578 -2.586 1 96 1 MET B N 1
ATOM 1729 C CA . MET B 1 1 ? -18.219 -1.762 -2.871 1 96 1 MET B CA 1
ATOM 1730 C C . MET B 1 1 ? -17.812 -3.215 -2.664 1 96 1 MET B C 1
ATOM 1732 O O . MET B 1 1 ? -18.516 -3.975 -1.995 1 96 1 MET B O 1
ATOM 1736 N N . VAL B 1 2 ? -16.875 -3.688 -3.414 1 98.69 2 VAL B N 1
ATOM 1737 C CA . VAL B 1 2 ? -16.219 -4.957 -3.125 1 98.69 2 VAL B CA 1
ATOM 1738 C C . VAL B 1 2 ? -15.008 -4.723 -2.229 1 98.69 2 VAL B C 1
ATOM 1740 O O . VAL B 1 2 ? -14.219 -3.803 -2.469 1 98.69 2 VAL B O 1
AT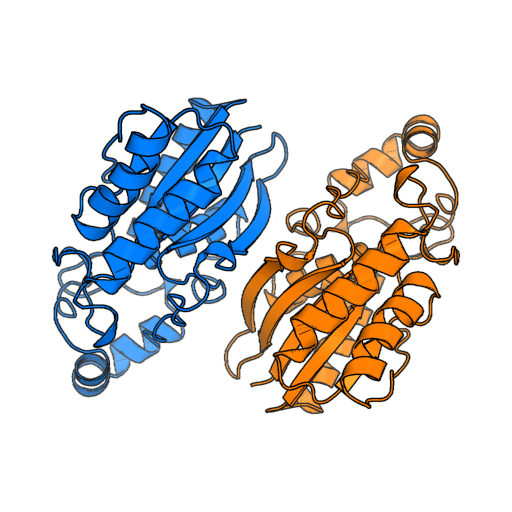OM 1743 N N . LYS B 1 3 ? -14.953 -5.395 -1.118 1 98.69 3 LYS B N 1
ATOM 1744 C CA . LYS B 1 3 ? -13.688 -5.48 -0.392 1 98.69 3 LYS B CA 1
ATOM 1745 C C . LYS B 1 3 ? -12.828 -6.629 -0.913 1 98.69 3 LYS B C 1
ATOM 1747 O O . LYS B 1 3 ? -13.156 -7.797 -0.707 1 98.69 3 LYS B O 1
ATOM 1752 N N . LEU B 1 4 ? -11.789 -6.328 -1.58 1 98.88 4 LEU B N 1
ATOM 1753 C CA . LEU B 1 4 ? -10.898 -7.301 -2.203 1 98.88 4 LEU B CA 1
ATOM 1754 C C . LEU B 1 4 ? -9.641 -7.5 -1.365 1 98.88 4 LEU B C 1
ATOM 1756 O O . LEU B 1 4 ? -8.922 -6.539 -1.078 1 98.88 4 LEU B O 1
ATOM 1760 N N . ILE B 1 5 ? -9.414 -8.68 -0.924 1 98.88 5 ILE B N 1
ATOM 1761 C CA . ILE B 1 5 ? -8.195 -9.039 -0.202 1 98.88 5 ILE B CA 1
ATOM 1762 C C . ILE B 1 5 ? -7.289 -9.867 -1.103 1 98.88 5 ILE B C 1
ATOM 1764 O O . ILE B 1 5 ? -7.605 -11.016 -1.43 1 98.88 5 ILE B O 1
ATOM 1768 N N . LEU B 1 6 ? -6.199 -9.273 -1.568 1 98.94 6 LEU B N 1
ATOM 1769 C CA . LEU B 1 6 ? -5.215 -9.961 -2.396 1 98.94 6 LEU B CA 1
ATOM 1770 C C . LEU B 1 6 ? -4.141 -10.617 -1.534 1 98.94 6 LEU B C 1
ATOM 1772 O O . LEU B 1 6 ? -3.518 -9.953 -0.7 1 98.94 6 LEU B O 1
ATOM 1776 N N . VAL B 1 7 ? -3.916 -11.875 -1.741 1 98.88 7 VAL B N 1
ATOM 1777 C CA . VAL B 1 7 ? -2.973 -12.656 -0.948 1 98.88 7 VAL B CA 1
ATOM 1778 C C . VAL B 1 7 ? -1.928 -13.289 -1.864 1 98.88 7 VAL B C 1
ATOM 1780 O O . VAL B 1 7 ? -2.273 -13.945 -2.848 1 98.88 7 VAL B O 1
ATOM 1783 N N . ARG B 1 8 ? -0.723 -13.031 -1.593 1 98.81 8 ARG B N 1
ATOM 1784 C CA . ARG B 1 8 ? 0.285 -13.875 -2.229 1 98.81 8 ARG B CA 1
ATOM 1785 C C . ARG B 1 8 ? 0.417 -15.211 -1.504 1 98.81 8 ARG B C 1
ATOM 1787 O O . ARG B 1 8 ? 0.347 -15.266 -0.275 1 98.81 8 ARG B O 1
ATOM 1794 N N . HIS B 1 9 ? 0.692 -16.188 -2.189 1 98.62 9 HIS B N 1
ATOM 1795 C CA . HIS B 1 9 ? 0.847 -17.516 -1.583 1 98.62 9 HIS B CA 1
ATOM 1796 C C . HIS B 1 9 ? 1.967 -17.516 -0.549 1 98.62 9 HIS B C 1
ATOM 1798 O O . HIS B 1 9 ? 2.893 -16.703 -0.628 1 98.62 9 HIS B O 1
ATOM 1804 N N . ALA B 1 10 ? 1.855 -18.469 0.384 1 98.56 10 ALA B N 1
ATOM 1805 C CA . ALA B 1 10 ? 2.918 -18.688 1.359 1 98.56 10 ALA B CA 1
ATOM 1806 C C . ALA B 1 10 ? 4.176 -19.234 0.684 1 98.56 10 ALA B C 1
ATOM 1808 O O . ALA B 1 10 ? 4.156 -19.562 -0.504 1 98.56 10 ALA B O 1
ATOM 1809 N N . GLU B 1 11 ? 5.234 -19.25 1.451 1 97.44 11 GLU B N 1
ATOM 1810 C CA . GLU B 1 11 ? 6.527 -19.641 0.902 1 97.44 11 GLU B CA 1
ATOM 1811 C C . GLU B 1 11 ? 6.477 -21.031 0.293 1 97.44 11 GLU B C 1
ATOM 1813 O O . GLU B 1 11 ? 5.98 -21.969 0.92 1 97.44 11 GLU B O 1
ATOM 1818 N N . SER B 1 12 ? 6.863 -21.125 -0.937 1 96 12 SER B N 1
ATOM 1819 C CA . SER B 1 12 ? 7.031 -22.422 -1.577 1 96 12 SER B CA 1
ATOM 1820 C C . SER B 1 12 ? 8.438 -22.969 -1.363 1 96 12 SER B C 1
ATOM 1822 O O . SER B 1 12 ? 9.328 -22.25 -0.903 1 96 12 SER B O 1
ATOM 1824 N N . GLU B 1 13 ? 8.648 -24.172 -1.794 1 94.5 13 GLU B N 1
ATOM 1825 C CA . GLU B 1 13 ? 9.953 -24.812 -1.666 1 94.5 13 GLU B CA 1
ATOM 1826 C C . GLU B 1 13 ? 11.008 -24.094 -2.5 1 94.5 13 GLU B C 1
ATOM 1828 O O . GLU B 1 13 ? 12.203 -24.156 -2.199 1 94.5 13 GLU B O 1
ATOM 1833 N N . TRP B 1 14 ? 10.625 -23.344 -3.502 1 91.12 14 TRP B N 1
ATOM 1834 C CA . TRP B 1 14 ? 11.578 -22.766 -4.441 1 91.12 14 TRP B CA 1
ATOM 1835 C C . TRP B 1 14 ? 11.781 -21.281 -4.176 1 91.12 14 TRP B C 1
ATOM 1837 O O . TRP B 1 14 ? 12.719 -20.672 -4.699 1 91.12 14 TRP B O 1
ATOM 1847 N N . ASN B 1 15 ? 10.953 -20.656 -3.361 1 91.69 15 ASN B N 1
ATOM 1848 C CA . ASN B 1 15 ? 11.102 -19.25 -3.057 1 91.69 15 ASN B CA 1
ATOM 1849 C C . ASN B 1 15 ? 12.469 -18.938 -2.441 1 91.69 15 ASN B C 1
ATOM 1851 O O . ASN B 1 15 ? 13.156 -18.016 -2.871 1 91.69 15 ASN B O 1
ATOM 1855 N N . PRO B 1 16 ? 12.906 -19.719 -1.429 1 88.12 16 PRO B N 1
ATOM 1856 C CA . PRO B 1 16 ? 14.156 -19.375 -0.748 1 88.12 16 PRO B CA 1
ATOM 1857 C C . PRO B 1 16 ? 15.375 -19.484 -1.662 1 88.12 16 PRO B C 1
ATOM 1859 O O . PRO B 1 16 ? 16.406 -18.859 -1.401 1 88.12 16 PRO B O 1
ATOM 1862 N N . VAL B 1 17 ? 15.234 -20.156 -2.697 1 86.06 17 VAL B N 1
ATOM 1863 C CA . VAL B 1 17 ? 16.406 -20.391 -3.529 1 86.06 17 VAL B CA 1
ATOM 1864 C C . VAL B 1 17 ? 16.375 -19.469 -4.738 1 86.06 17 VAL B C 1
ATOM 1866 O O . VAL B 1 17 ? 17.359 -19.391 -5.496 1 86.06 17 VAL B O 1
ATOM 1869 N N . GLY B 1 18 ? 15.344 -18.734 -4.922 1 87.38 18 GLY B N 1
ATOM 1870 C CA . GLY B 1 18 ? 15.266 -17.75 -5.992 1 87.38 18 GLY B CA 1
ATOM 1871 C C . GLY B 1 18 ? 15.094 -18.375 -7.363 1 87.38 18 GLY B C 1
ATOM 1872 O O . GLY B 1 18 ? 15.789 -17.984 -8.312 1 87.38 18 GLY B O 1
ATOM 1873 N N . ARG B 1 19 ? 14.281 -19.312 -7.469 1 88.81 19 ARG B N 1
ATOM 1874 C CA . ARG B 1 19 ? 13.992 -20 -8.727 1 88.81 19 ARG B CA 1
ATOM 1875 C C . ARG B 1 19 ? 12.695 -19.5 -9.344 1 88.81 19 ARG B C 1
ATOM 1877 O O . ARG B 1 19 ? 11.703 -19.297 -8.641 1 88.81 19 ARG B O 1
ATOM 1884 N N . TYR B 1 20 ? 12.828 -19.266 -10.633 1 90.38 20 TYR B N 1
ATOM 1885 C CA . TYR B 1 20 ? 11.609 -18.906 -11.352 1 90.38 20 TYR B CA 1
ATOM 1886 C C . TYR B 1 20 ? 10.664 -20.094 -11.43 1 90.38 20 TYR B C 1
ATOM 1888 O O . TYR B 1 20 ? 10.969 -21.094 -12.086 1 90.38 20 TYR B O 1
ATOM 1896 N N . GLN B 1 21 ? 9.562 -19.906 -10.883 1 87.88 21 GLN B N 1
ATOM 1897 C CA . GLN B 1 21 ? 8.633 -21.016 -10.766 1 87.88 21 GLN B CA 1
ATOM 1898 C C . GLN B 1 21 ? 7.645 -21.031 -11.93 1 87.88 21 GLN B C 1
ATOM 1900 O O . GLN B 1 21 ? 7.367 -22.094 -12.5 1 87.88 21 GLN B O 1
ATOM 1905 N N . GLY B 1 22 ? 7.152 -19.859 -12.258 1 93 22 GLY B N 1
ATOM 1906 C CA . GLY B 1 22 ? 6.129 -19.812 -13.289 1 93 22 GLY B CA 1
ATOM 1907 C C . GLY B 1 22 ? 4.996 -20.797 -13.047 1 93 22 GLY B C 1
ATOM 1908 O O . GLY B 1 22 ? 4.402 -20.812 -11.969 1 93 22 GLY B O 1
ATOM 1909 N N . LEU B 1 23 ? 4.852 -21.719 -14.016 1 93 23 LEU B N 1
ATOM 1910 C CA . LEU B 1 23 ? 3.725 -22.641 -13.953 1 93 23 LEU B CA 1
ATOM 1911 C C . LEU B 1 23 ? 4.141 -23.969 -13.305 1 93 23 LEU B C 1
ATOM 1913 O O . LEU B 1 23 ? 3.312 -24.859 -13.117 1 93 23 LEU B O 1
ATOM 1917 N N . LEU B 1 24 ? 5.418 -24 -12.938 1 91.56 24 LEU B N 1
ATOM 1918 C CA . LEU B 1 24 ? 5.852 -25.172 -12.18 1 91.56 24 LEU B CA 1
ATOM 1919 C C . LEU B 1 24 ? 5.215 -25.188 -10.797 1 91.56 24 LEU B C 1
ATOM 1921 O O . LEU B 1 24 ? 4.812 -24.156 -10.273 1 91.56 24 LEU B O 1
ATOM 1925 N N . ASP B 1 25 ? 5.211 -26.391 -10.234 1 94.94 25 ASP B N 1
ATOM 1926 C CA . ASP B 1 25 ? 4.23 -26.531 -9.164 1 94.94 25 ASP B CA 1
ATOM 1927 C C . ASP B 1 25 ? 4.879 -27.094 -7.895 1 94.94 25 ASP B C 1
ATOM 1929 O O . ASP B 1 25 ? 4.445 -28.125 -7.375 1 94.94 25 ASP B O 1
ATOM 1933 N N . PRO B 1 26 ? 5.82 -26.391 -7.371 1 93.75 26 PRO B N 1
ATOM 1934 C CA . PRO B 1 26 ? 6.375 -26.828 -6.086 1 93.75 26 PRO B CA 1
ATOM 1935 C C . PRO B 1 26 ? 5.367 -26.703 -4.941 1 93.75 26 PRO B C 1
ATOM 1937 O O . PRO B 1 26 ? 4.434 -25.906 -5.02 1 93.75 26 PRO B O 1
ATOM 1940 N N . ASP B 1 27 ? 5.598 -27.453 -3.902 1 96.38 27 ASP B N 1
ATOM 1941 C CA . ASP B 1 27 ? 4.773 -27.406 -2.699 1 96.38 27 ASP B CA 1
ATOM 1942 C C . ASP B 1 27 ? 5.184 -26.234 -1.804 1 96.38 27 ASP B C 1
ATOM 1944 O O . ASP B 1 27 ? 6.188 -25.562 -2.062 1 96.38 27 ASP B O 1
ATOM 1948 N N . LEU B 1 28 ? 4.352 -26 -0.786 1 97.88 28 LEU B N 1
ATOM 1949 C CA . LEU B 1 28 ? 4.758 -25.078 0.261 1 97.88 28 LEU B CA 1
ATOM 1950 C C . LEU B 1 28 ? 5.934 -25.625 1.056 1 97.88 28 LEU B C 1
ATOM 1952 O O . LEU B 1 28 ? 6 -26.828 1.319 1 97.88 28 LEU B O 1
ATOM 1956 N N . SER B 1 29 ? 6.84 -24.797 1.418 1 97.31 29 SER B N 1
ATOM 1957 C CA . SER B 1 29 ? 7.867 -25.188 2.377 1 97.31 29 SER B CA 1
ATOM 1958 C C . SER B 1 29 ? 7.273 -25.391 3.768 1 97.31 29 SER B C 1
ATOM 1960 O O . SER B 1 29 ? 6.098 -25.109 3.994 1 97.31 29 SER B O 1
ATOM 1962 N N . GLU B 1 30 ? 8.055 -25.969 4.66 1 97.81 30 GLU B N 1
ATOM 1963 C CA . GLU B 1 30 ? 7.598 -26.078 6.039 1 97.81 30 GLU B CA 1
ATOM 1964 C C . GLU B 1 30 ? 7.273 -24.719 6.633 1 97.81 30 GLU B C 1
ATOM 1966 O O . GLU B 1 30 ? 6.258 -24.562 7.316 1 97.81 30 GLU B O 1
ATOM 1971 N N . ARG B 1 31 ? 8.117 -23.781 6.406 1 97.75 31 ARG B N 1
ATOM 1972 C CA . ARG B 1 31 ? 7.828 -22.422 6.836 1 97.75 31 ARG B CA 1
ATOM 1973 C C . ARG B 1 31 ? 6.562 -21.891 6.172 1 97.75 31 ARG B C 1
ATOM 1975 O O . ARG B 1 31 ? 5.766 -21.203 6.805 1 97.75 31 ARG B O 1
ATOM 1982 N N . GLY B 1 32 ? 6.426 -22.203 4.918 1 98.25 32 GLY B N 1
ATOM 1983 C CA . GLY B 1 32 ? 5.242 -21.797 4.176 1 98.25 32 GLY B CA 1
ATOM 1984 C C . GLY B 1 32 ? 3.951 -22.312 4.781 1 98.25 32 GLY B C 1
ATOM 1985 O O . GLY B 1 32 ? 2.947 -21.609 4.824 1 98.25 32 GLY B O 1
ATOM 1986 N N . LYS B 1 33 ? 3.992 -23.516 5.211 1 98.5 33 LYS B N 1
ATOM 1987 C CA . LYS B 1 33 ? 2.82 -24.109 5.855 1 98.5 33 LYS B CA 1
ATOM 1988 C C . LYS B 1 33 ? 2.455 -23.344 7.125 1 98.5 33 LYS B C 1
ATOM 1990 O O . LYS B 1 33 ? 1.276 -23.109 7.398 1 98.5 33 LYS B O 1
ATOM 1995 N N . LYS B 1 34 ? 3.451 -23.016 7.879 1 98.56 34 LYS B N 1
ATOM 1996 C CA . LYS B 1 34 ? 3.23 -22.234 9.086 1 98.56 34 LYS B CA 1
ATOM 1997 C C . LYS B 1 34 ? 2.705 -20.844 8.734 1 98.56 34 LYS B C 1
ATOM 1999 O O . LYS B 1 34 ? 1.787 -20.328 9.391 1 98.56 34 LYS B O 1
ATOM 2004 N N . GLN B 1 35 ? 3.256 -20.234 7.73 1 98.69 35 GLN B N 1
ATOM 2005 C CA . GLN B 1 35 ? 2.809 -18.922 7.266 1 98.69 35 GLN B CA 1
ATOM 2006 C C . GLN B 1 35 ? 1.335 -18.953 6.875 1 98.69 35 GLN B C 1
ATOM 2008 O O . GLN B 1 35 ? 0.577 -18.047 7.219 1 98.69 35 GLN B O 1
ATOM 2013 N N . ALA B 1 36 ? 0.983 -19.984 6.133 1 98.75 36 ALA B N 1
ATOM 2014 C CA . ALA B 1 36 ? -0.396 -20.109 5.668 1 98.75 36 ALA B CA 1
ATOM 2015 C C . ALA B 1 36 ? -1.367 -20.188 6.84 1 98.75 36 ALA B C 1
ATOM 2017 O O . ALA B 1 36 ? -2.439 -19.578 6.809 1 98.75 36 ALA B O 1
ATOM 2018 N N . LYS B 1 37 ? -1.016 -20.922 7.805 1 98.62 37 LYS B N 1
ATOM 2019 C CA . LYS B 1 37 ? -1.86 -21.047 8.984 1 98.62 37 LYS B CA 1
ATOM 2020 C C . LYS B 1 37 ? -2.01 -19.719 9.711 1 98.62 37 LYS B C 1
ATOM 2022 O O . LYS B 1 37 ? -3.105 -19.359 10.148 1 98.62 37 LYS B O 1
ATOM 2027 N N . LEU B 1 38 ? -0.91 -19.016 9.875 1 98.69 38 LEU B N 1
ATOM 2028 C CA . LEU B 1 38 ? -0.935 -17.719 10.531 1 98.69 38 LEU B CA 1
ATOM 2029 C C . LEU B 1 38 ? -1.789 -16.734 9.734 1 98.69 38 LEU B C 1
ATOM 2031 O O . LEU B 1 38 ? -2.52 -15.93 10.32 1 98.69 38 LEU B O 1
ATOM 2035 N N . LEU B 1 39 ? -1.651 -16.797 8.453 1 98.62 39 LEU B N 1
ATOM 2036 C CA . LEU B 1 39 ? -2.457 -15.945 7.578 1 98.62 39 LEU B CA 1
ATOM 2037 C C . LEU B 1 39 ? -3.943 -16.25 7.75 1 98.62 39 LEU B C 1
ATOM 2039 O O . LEU B 1 39 ? -4.766 -15.336 7.809 1 98.62 39 LEU B O 1
ATOM 2043 N N . ALA B 1 40 ? -4.25 -17.5 7.785 1 98.62 40 ALA B N 1
ATOM 2044 C CA . ALA B 1 40 ? -5.633 -17.922 7.996 1 98.62 40 ALA B CA 1
ATOM 2045 C C . ALA B 1 40 ? -6.18 -17.375 9.312 1 98.62 40 ALA B C 1
ATOM 2047 O O . ALA B 1 40 ? -7.312 -16.891 9.367 1 98.62 40 ALA B O 1
ATOM 2048 N N . GLN B 1 41 ? -5.422 -17.484 10.305 1 98 41 GLN B N 1
ATOM 2049 C CA . GLN B 1 41 ? -5.824 -16.953 11.602 1 98 41 GLN B CA 1
ATOM 2050 C C . GLN B 1 41 ? -6.066 -15.453 11.531 1 98 41 GLN B C 1
ATOM 2052 O O . GLN B 1 41 ? -7.055 -14.953 12.07 1 98 41 GLN B O 1
ATOM 2057 N N . GLU B 1 42 ? -5.145 -14.789 10.906 1 97.88 42 GLU B N 1
ATOM 2058 C CA . GLU B 1 42 ? -5.258 -13.344 10.734 1 97.88 42 GLU B CA 1
ATOM 2059 C C . GLU B 1 42 ? -6.547 -12.977 10.008 1 97.88 42 GLU B C 1
ATOM 2061 O O . GLU B 1 42 ? -7.27 -12.07 10.438 1 97.88 42 GLU B O 1
ATOM 2066 N N . LEU B 1 43 ? -6.879 -13.617 8.961 1 97.88 43 LEU B N 1
ATOM 2067 C CA . LEU B 1 43 ? -8.016 -13.273 8.117 1 97.88 43 LEU B CA 1
ATOM 2068 C C . LEU B 1 43 ? -9.312 -13.805 8.703 1 97.88 43 LEU B C 1
ATOM 2070 O O . LEU B 1 43 ? -10.398 -13.438 8.25 1 97.88 43 LEU B O 1
ATOM 2074 N N . SER B 1 44 ? -9.219 -14.695 9.672 1 95.62 44 SER B N 1
ATOM 2075 C CA . SER B 1 44 ? -10.414 -15.219 10.328 1 95.62 44 SER B CA 1
ATOM 2076 C C . SER B 1 44 ? -11.172 -14.117 11.062 1 95.62 44 SER B C 1
ATOM 2078 O O . SER B 1 44 ? -12.359 -14.266 11.359 1 95.62 44 SER B O 1
ATOM 2080 N N . ARG B 1 45 ? -10.469 -13.016 11.367 1 92.38 45 ARG B N 1
ATOM 2081 C CA . ARG B 1 45 ? -11.078 -11.883 12.062 1 92.38 45 ARG B CA 1
ATOM 2082 C C . ARG B 1 45 ? -11.992 -11.094 11.141 1 92.38 45 ARG B C 1
ATOM 2084 O O . ARG B 1 45 ? -12.781 -10.266 11.602 1 92.38 45 ARG B O 1
ATOM 2091 N N . GLU B 1 46 ? -11.898 -11.359 9.859 1 94.19 46 GLU B N 1
ATOM 2092 C CA . GLU B 1 46 ? -12.68 -10.672 8.836 1 94.19 46 GLU B CA 1
ATOM 2093 C C . GLU B 1 46 ? -13.812 -11.547 8.32 1 94.19 46 GLU B C 1
ATOM 2095 O O . GLU B 1 46 ? -13.719 -12.773 8.344 1 94.19 46 GLU B O 1
ATOM 2100 N N . HIS B 1 47 ? -14.922 -10.883 8.016 1 96.31 47 HIS B N 1
ATOM 2101 C CA . HIS B 1 47 ? -15.93 -11.609 7.254 1 96.31 47 HIS B CA 1
ATOM 2102 C C . HIS B 1 47 ? -15.469 -11.844 5.816 1 96.31 47 HIS B C 1
ATOM 2104 O O . HIS B 1 47 ? -15.016 -10.914 5.148 1 96.31 47 HIS B O 1
ATOM 2110 N N . LEU B 1 48 ? -15.516 -13.078 5.383 1 98.31 48 LEU B N 1
ATOM 2111 C CA . LEU B 1 48 ? -15.156 -13.438 4.016 1 98.31 48 LEU B CA 1
ATOM 2112 C C . LEU B 1 48 ? -16.328 -14.109 3.305 1 98.31 48 LEU B C 1
ATOM 2114 O O . LEU B 1 48 ? -16.984 -14.977 3.877 1 98.31 48 LEU B O 1
ATOM 2118 N N . ASP B 1 49 ? -16.594 -13.672 2.094 1 98.56 49 ASP B N 1
ATOM 2119 C CA . ASP B 1 49 ? -17.719 -14.242 1.36 1 98.56 49 ASP B CA 1
ATOM 2120 C C . ASP B 1 49 ? -17.25 -15.297 0.358 1 98.56 49 ASP B C 1
ATOM 2122 O O . ASP B 1 49 ? -17.922 -16.312 0.158 1 98.56 49 ASP B O 1
ATOM 2126 N N . VAL B 1 50 ? -16.141 -15.055 -0.353 1 98.5 50 VAL B N 1
ATOM 2127 C CA . VAL B 1 50 ? -15.688 -15.938 -1.42 1 98.5 50 VAL B CA 1
ATOM 2128 C C . VAL B 1 50 ? -14.156 -15.953 -1.46 1 98.5 50 VAL B C 1
ATOM 2130 O O . VAL B 1 50 ? -13.516 -14.953 -1.148 1 98.5 50 VAL B O 1
ATOM 2133 N N . ILE B 1 51 ? -13.602 -17.094 -1.792 1 98.81 51 ILE B N 1
ATOM 2134 C CA . ILE B 1 51 ? -12.156 -17.266 -1.919 1 98.81 51 ILE B CA 1
ATOM 2135 C C . ILE B 1 51 ? -11.82 -17.812 -3.301 1 98.81 51 ILE B C 1
ATOM 2137 O O . ILE B 1 51 ? -12.273 -18.906 -3.662 1 98.81 51 ILE B O 1
ATOM 2141 N N . TYR B 1 52 ? -11.055 -17.062 -4.078 1 98.94 52 TYR B N 1
ATOM 2142 C CA . TYR B 1 52 ? -10.469 -17.531 -5.332 1 98.94 52 TYR B CA 1
ATOM 2143 C C . TYR B 1 52 ? -9 -17.875 -5.156 1 98.94 52 TYR B C 1
ATOM 2145 O O . TYR B 1 52 ? -8.297 -17.234 -4.367 1 98.94 52 TYR B O 1
ATOM 2153 N N . SER B 1 53 ? -8.547 -18.844 -5.855 1 98.88 53 SER B N 1
ATOM 2154 C CA . SER B 1 53 ? -7.133 -19.203 -5.852 1 98.88 53 SER B CA 1
ATOM 2155 C C . SER B 1 53 ? -6.648 -19.578 -7.246 1 98.88 53 SER B C 1
ATOM 2157 O O . SER B 1 53 ? -7.387 -20.203 -8.016 1 98.88 53 SER B O 1
ATOM 2159 N N . SER B 1 54 ? -5.422 -19.109 -7.551 1 98.75 54 SER B N 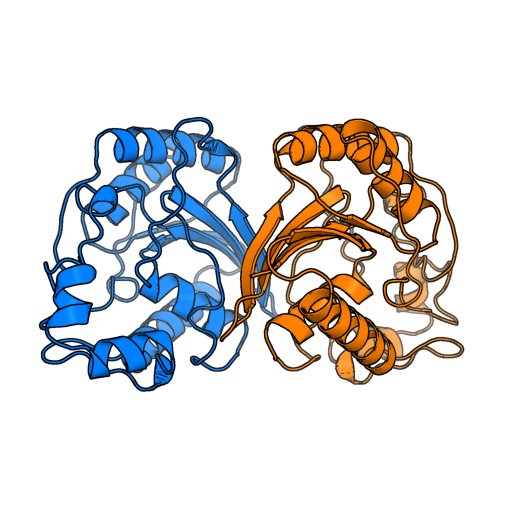1
ATOM 2160 C CA . SER B 1 54 ? -4.738 -19.781 -8.648 1 98.75 54 SER B CA 1
ATOM 2161 C C . SER B 1 54 ? -4.723 -21.297 -8.445 1 98.75 54 SER B C 1
ATOM 2163 O O . SER B 1 54 ? -4.707 -21.766 -7.312 1 98.75 54 SER B O 1
ATOM 2165 N N . PRO B 1 55 ? -4.684 -22.078 -9.547 1 98.25 55 PRO B N 1
ATOM 2166 C CA . PRO B 1 55 ? -4.793 -23.531 -9.398 1 98.25 55 PRO B CA 1
ATOM 2167 C C . PRO B 1 55 ? -3.492 -24.188 -8.93 1 98.25 55 PRO B C 1
ATOM 2169 O O . PRO B 1 55 ? -3.479 -25.359 -8.586 1 98.25 55 PRO B O 1
ATOM 2172 N N . LEU B 1 56 ? -2.406 -23.531 -8.938 1 98.12 56 LEU B N 1
ATOM 2173 C CA . LEU B 1 56 ? -1.132 -24.125 -8.57 1 98.12 56 LEU B CA 1
ATOM 2174 C C . LEU B 1 56 ? -1.108 -24.484 -7.086 1 98.12 56 LEU B C 1
ATOM 2176 O O . LEU B 1 56 ? -1.765 -23.828 -6.273 1 98.12 56 LEU B O 1
ATOM 2180 N N . LYS B 1 57 ? -0.337 -25.422 -6.656 1 98 57 LYS B N 1
ATOM 2181 C CA . LYS B 1 57 ? -0.336 -25.984 -5.312 1 98 57 LYS B CA 1
ATOM 2182 C C . LYS B 1 57 ? -0.03 -24.922 -4.262 1 98 57 LYS B C 1
ATOM 2184 O O . LYS B 1 57 ? -0.7 -24.859 -3.23 1 98 57 LYS B O 1
ATOM 2189 N N . ARG B 1 58 ? 0.952 -24.156 -4.469 1 97.81 58 ARG B N 1
ATOM 2190 C CA . ARG B 1 58 ? 1.381 -23.172 -3.471 1 97.81 58 ARG B CA 1
ATOM 2191 C C . ARG B 1 58 ? 0.267 -22.188 -3.16 1 97.81 58 ARG B C 1
ATOM 2193 O O . ARG B 1 58 ? 0.08 -21.797 -2.006 1 97.81 58 ARG B O 1
ATOM 2200 N N . THR B 1 59 ? -0.481 -21.75 -4.148 1 98.62 59 THR B N 1
ATOM 2201 C CA . THR B 1 59 ? -1.604 -20.844 -3.939 1 98.62 59 THR B CA 1
ATOM 2202 C C . THR B 1 59 ? -2.805 -21.594 -3.371 1 98.62 59 THR B C 1
ATOM 2204 O O . THR B 1 59 ? -3.438 -21.125 -2.418 1 98.62 59 THR B O 1
ATOM 2207 N N . TYR B 1 60 ? -3.078 -22.719 -3.939 1 98.56 60 TYR B N 1
ATOM 2208 C CA . TYR B 1 60 ? -4.262 -23.484 -3.541 1 98.56 60 TYR B CA 1
ATOM 2209 C C . TYR B 1 60 ? -4.164 -23.922 -2.086 1 98.56 60 TYR B C 1
ATOM 2211 O O . TYR B 1 60 ? -5.129 -23.797 -1.328 1 98.56 60 TYR B O 1
ATOM 2219 N N . LEU B 1 61 ? -3.029 -24.438 -1.663 1 98.56 61 LEU B N 1
ATOM 2220 C CA . LEU B 1 61 ? -2.832 -24.875 -0.286 1 98.56 61 LEU B CA 1
ATOM 2221 C C . LEU B 1 61 ? -2.926 -23.688 0.679 1 98.56 61 LEU B C 1
ATOM 2223 O O . LEU B 1 61 ? -3.455 -23.828 1.784 1 98.56 61 LEU B O 1
ATOM 2227 N N . THR B 1 62 ? -2.402 -22.562 0.258 1 98.81 62 THR B N 1
ATOM 2228 C CA . THR B 1 62 ? -2.545 -21.359 1.058 1 98.81 62 THR B CA 1
ATOM 2229 C C . THR B 1 62 ? -4.016 -20.984 1.211 1 98.81 62 THR B C 1
ATOM 2231 O O . THR B 1 62 ? -4.473 -20.688 2.316 1 98.81 62 THR B O 1
ATOM 2234 N N . ALA B 1 63 ? -4.723 -21.031 0.126 1 98.88 63 ALA B N 1
ATOM 2235 C CA . ALA B 1 63 ? -6.145 -20.688 0.114 1 98.88 63 ALA B CA 1
ATOM 2236 C C . ALA B 1 63 ? -6.949 -21.656 0.965 1 98.88 63 ALA B C 1
ATOM 2238 O O . ALA B 1 63 ? -7.914 -21.266 1.629 1 98.88 63 ALA B O 1
ATOM 2239 N N . LEU B 1 64 ? -6.578 -22.906 0.909 1 98.62 64 LEU B N 1
ATOM 2240 C CA . LEU B 1 64 ? -7.293 -23.938 1.649 1 98.62 64 LEU B CA 1
ATOM 2241 C C . LEU B 1 64 ? -7.246 -23.656 3.148 1 98.62 64 LEU B C 1
ATOM 2243 O O . LEU B 1 64 ? -8.234 -23.875 3.855 1 98.62 64 LEU B O 1
ATOM 2247 N N . GLU B 1 65 ? -6.094 -23.281 3.699 1 98.5 65 GLU B N 1
ATOM 2248 C CA . GLU B 1 65 ? -5.977 -22.938 5.113 1 98.5 65 GLU B CA 1
ATOM 2249 C C . GLU B 1 65 ? -6.945 -21.812 5.492 1 98.5 65 GLU B C 1
ATOM 2251 O O . GLU B 1 65 ? -7.586 -21.875 6.543 1 98.5 65 GLU B O 1
ATOM 2256 N N . ILE B 1 66 ? -7.051 -20.797 4.625 1 98.38 66 ILE B N 1
ATOM 2257 C CA . ILE B 1 66 ? -7.949 -19.672 4.867 1 98.38 66 ILE B CA 1
ATOM 2258 C C . ILE B 1 66 ? -9.398 -20.156 4.828 1 98.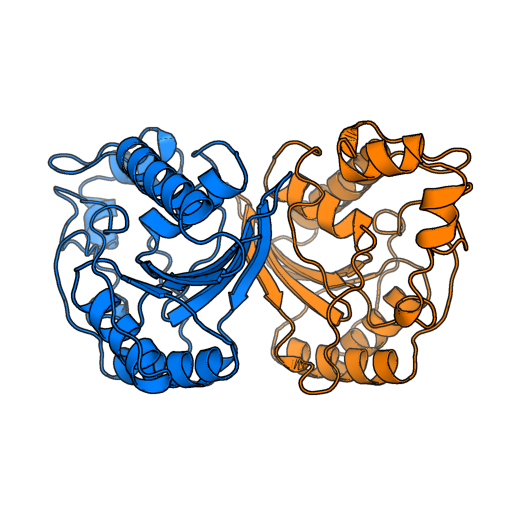38 66 ILE B C 1
ATOM 2260 O O . ILE B 1 66 ? -10.203 -19.781 5.688 1 98.38 66 ILE B O 1
ATOM 2264 N N . ALA B 1 67 ? -9.672 -20.953 3.816 1 98.25 67 ALA B N 1
ATOM 2265 C CA . ALA B 1 67 ? -11.031 -21.453 3.605 1 98.25 67 ALA B CA 1
ATOM 2266 C C . ALA B 1 67 ? -11.484 -22.328 4.773 1 98.25 67 ALA B C 1
ATOM 2268 O O . ALA B 1 67 ? -12.625 -22.234 5.215 1 98.25 67 ALA B O 1
ATOM 2269 N N . GLU B 1 68 ? -10.641 -23.203 5.188 1 96.62 68 GLU B N 1
ATOM 2270 C CA . GLU B 1 68 ? -10.961 -24.109 6.289 1 96.62 68 GLU B CA 1
ATOM 2271 C C . GLU B 1 68 ? -11.312 -23.344 7.555 1 96.62 68 GLU B C 1
ATOM 2273 O O . GLU B 1 68 ? -12.242 -23.719 8.281 1 96.62 68 GLU B O 1
ATOM 2278 N N . ALA B 1 69 ? -10.625 -22.312 7.816 1 92.88 69 ALA B N 1
ATOM 2279 C CA . ALA B 1 69 ? -10.867 -21.5 9 1 92.88 69 ALA B CA 1
ATOM 2280 C C . ALA B 1 69 ? -12.242 -20.828 8.938 1 92.88 69 ALA B C 1
ATOM 2282 O O . ALA B 1 69 ? -12.812 -20.469 9.969 1 92.88 69 ALA B O 1
ATOM 2283 N N . LYS B 1 70 ? -12.812 -20.641 7.723 1 94.19 70 LYS B N 1
ATOM 2284 C CA . LYS B 1 70 ? -14.055 -19.891 7.535 1 94.19 70 LYS B CA 1
ATOM 2285 C C . LYS B 1 70 ? -15.172 -20.797 7.023 1 94.19 70 LYS B C 1
ATOM 2287 O O . LYS B 1 70 ? -16.281 -20.344 6.777 1 94.19 70 LYS B O 1
ATOM 2292 N N . ASN B 1 71 ? -14.898 -22.094 6.816 1 94.62 71 ASN B N 1
ATOM 2293 C CA . ASN B 1 71 ? -15.836 -23.062 6.254 1 94.62 71 ASN B CA 1
ATOM 2294 C C . ASN B 1 71 ? -16.359 -22.609 4.891 1 94.62 71 ASN B C 1
ATOM 2296 O O . ASN B 1 71 ? -17.562 -22.562 4.664 1 94.62 71 ASN B O 1
ATOM 2300 N N . LEU B 1 72 ? -15.414 -22.141 4.086 1 97.44 72 LEU B N 1
ATOM 2301 C CA . LEU B 1 72 ? -15.695 -21.734 2.711 1 97.44 72 LEU B CA 1
ATOM 2302 C C . LEU B 1 72 ? -15.023 -22.688 1.727 1 97.44 72 LEU B C 1
ATOM 2304 O O . LEU B 1 72 ? -14.156 -23.484 2.111 1 97.44 72 LEU B O 1
ATOM 2308 N N . GLU B 1 73 ? -15.477 -22.672 0.516 1 97.88 73 GLU B N 1
ATOM 2309 C CA . GLU B 1 73 ? -14.82 -23.406 -0.557 1 97.88 73 GLU B CA 1
ATOM 2310 C C . GLU B 1 73 ? -13.867 -22.516 -1.344 1 97.88 73 GLU B C 1
ATOM 2312 O O . GLU B 1 73 ? -14.07 -21.312 -1.44 1 97.88 73 GLU B O 1
ATOM 2317 N N . VAL B 1 74 ? -12.859 -23.141 -1.842 1 98.69 74 VAL B N 1
ATOM 2318 C CA . VAL B 1 74 ? -11.914 -22.422 -2.695 1 98.69 74 VAL B CA 1
ATOM 2319 C C . VAL B 1 74 ? -12.312 -22.594 -4.16 1 98.69 74 VAL B C 1
ATOM 2321 O O . VAL B 1 74 ? -12.5 -23.719 -4.633 1 98.69 74 VAL B O 1
ATOM 2324 N N . ILE B 1 75 ? -12.484 -21.516 -4.879 1 98.75 75 ILE B N 1
ATOM 2325 C CA . ILE B 1 75 ? -12.781 -21.547 -6.309 1 98.75 75 ILE B CA 1
ATOM 2326 C C . ILE B 1 75 ? -11.484 -21.375 -7.105 1 98.75 75 ILE B C 1
ATOM 2328 O O . ILE B 1 75 ? -10.828 -20.328 -7.016 1 98.75 75 ILE B O 1
ATOM 2332 N N . LYS B 1 76 ? -11.148 -22.375 -7.848 1 98.75 76 LYS B N 1
ATOM 2333 C CA . LYS B 1 76 ? -9.961 -22.266 -8.695 1 98.75 76 LYS B CA 1
ATOM 2334 C C . LYS B 1 76 ? -10.219 -21.312 -9.867 1 98.75 76 LYS B C 1
ATOM 2336 O O . LYS B 1 76 ? -11.273 -21.375 -10.5 1 98.75 76 LYS B O 1
ATOM 2341 N N . GLU B 1 77 ? -9.305 -20.406 -10.133 1 98.75 77 GLU B N 1
ATOM 2342 C CA . GLU B 1 77 ? -9.406 -19.391 -11.18 1 98.75 77 GLU B CA 1
ATOM 2343 C C . GLU B 1 77 ? -8.125 -19.328 -12.008 1 98.75 77 GLU B C 1
ATOM 2345 O O . GLU B 1 77 ? -7.094 -18.859 -11.523 1 98.75 77 GLU B O 1
ATOM 2350 N N . ASP B 1 78 ? -8.188 -19.641 -13.266 1 98.5 78 ASP B N 1
ATOM 2351 C CA . ASP B 1 78 ? -7.02 -19.734 -14.141 1 98.5 78 ASP B CA 1
ATOM 2352 C C . ASP B 1 78 ? -6.48 -18.344 -14.484 1 98.5 78 ASP B C 1
ATOM 2354 O O . ASP B 1 78 ? -5.297 -18.203 -14.797 1 98.5 78 ASP B O 1
ATOM 2358 N N . ARG B 1 79 ? -7.262 -17.406 -14.484 1 98.69 79 ARG B N 1
ATOM 2359 C CA . ARG B 1 79 ? -6.859 -16.078 -14.914 1 98.69 79 ARG B CA 1
ATOM 2360 C C . ARG B 1 79 ? -5.887 -15.445 -13.922 1 98.69 79 ARG B C 1
ATOM 2362 O O . ARG B 1 79 ? -5.215 -14.461 -14.242 1 98.69 79 ARG B O 1
ATOM 2369 N N . ILE B 1 80 ? -5.762 -15.992 -12.688 1 98.88 80 ILE B N 1
ATOM 2370 C CA . ILE B 1 80 ? -4.875 -15.391 -11.695 1 98.88 80 ILE B CA 1
ATOM 2371 C C . ILE B 1 80 ? -3.674 -16.297 -11.461 1 98.88 80 ILE B C 1
ATOM 2373 O O . ILE B 1 80 ? -3.018 -16.219 -10.422 1 98.88 80 ILE B O 1
ATOM 2377 N N . ILE B 1 81 ? -3.406 -17.172 -12.445 1 98.56 81 ILE B N 1
ATOM 2378 C CA . ILE B 1 81 ? -2.252 -18.062 -12.398 1 98.56 81 ILE B CA 1
ATOM 2379 C C . ILE B 1 81 ? -0.973 -17.266 -12.633 1 98.56 81 ILE B C 1
ATOM 2381 O O . ILE B 1 81 ? -1.015 -16.172 -13.188 1 98.56 81 ILE B O 1
ATOM 2385 N N . GLU B 1 82 ? 0.117 -17.812 -12.172 1 97.94 82 GLU B N 1
ATOM 2386 C CA . GLU B 1 82 ? 1.401 -17.141 -12.367 1 97.94 82 GLU B CA 1
ATOM 2387 C C . GLU B 1 82 ? 1.742 -17.047 -13.852 1 97.94 82 GLU B C 1
ATOM 2389 O O . GLU B 1 82 ? 1.244 -17.828 -14.664 1 97.94 82 GLU B O 1
ATOM 2394 N N . ILE B 1 83 ? 2.602 -16.094 -14.133 1 97.38 83 ILE B N 1
ATOM 2395 C CA . ILE B 1 83 ? 3.057 -15.891 -15.508 1 97.38 83 ILE B CA 1
ATOM 2396 C C . ILE B 1 83 ? 3.879 -17.094 -15.961 1 97.38 83 ILE B C 1
ATOM 2398 O O . ILE B 1 83 ? 4.648 -17.656 -15.18 1 97.38 83 ILE B O 1
ATOM 2402 N N . ASP B 1 84 ? 3.656 -17.5 -17.203 1 96.56 84 ASP B N 1
ATOM 2403 C CA . ASP B 1 84 ? 4.527 -18.5 -17.812 1 96.56 84 ASP B CA 1
ATOM 2404 C C . ASP B 1 84 ? 5.867 -17.891 -18.219 1 96.56 84 ASP B C 1
ATOM 2406 O O . ASP B 1 84 ? 5.961 -17.234 -19.25 1 96.56 84 ASP B O 1
ATOM 2410 N N . HIS B 1 85 ? 6.891 -18.219 -17.5 1 94.5 85 HIS B N 1
ATOM 2411 C CA . HIS B 1 85 ? 8.203 -17.641 -17.734 1 94.5 85 HIS B CA 1
ATOM 2412 C C . HIS B 1 85 ? 8.914 -18.328 -18.906 1 94.5 85 HIS B C 1
ATOM 2414 O O . HIS B 1 85 ? 10.047 -17.969 -19.234 1 94.5 85 HIS B O 1
ATOM 2420 N N . GLY B 1 86 ? 8.266 -19.312 -19.453 1 94.94 86 GLY B N 1
ATOM 2421 C CA . GLY B 1 86 ? 8.82 -19.984 -20.625 1 94.94 86 GLY B CA 1
ATOM 2422 C C . GLY B 1 86 ? 10.18 -20.594 -20.359 1 94.94 86 GLY B C 1
ATOM 2423 O O . GLY B 1 86 ? 10.344 -21.375 -19.422 1 94.94 86 GLY B O 1
ATOM 2424 N N . MET B 1 87 ? 11.188 -20.109 -21.047 1 93.31 87 MET B N 1
ATOM 2425 C CA . MET B 1 87 ? 12.531 -20.688 -21 1 93.31 87 MET B CA 1
ATOM 2426 C C . MET B 1 87 ? 13.18 -20.438 -19.641 1 93.31 87 MET B C 1
ATOM 2428 O O . MET B 1 87 ? 14.148 -21.109 -19.281 1 93.31 87 MET B O 1
ATOM 2432 N N . TRP B 1 88 ? 12.695 -19.453 -18.891 1 93.44 88 TRP B N 1
ATOM 2433 C CA . TRP B 1 88 ? 13.273 -19.125 -17.594 1 93.44 88 TRP B CA 1
ATOM 2434 C C . TRP B 1 88 ? 12.812 -20.109 -16.516 1 93.44 88 TRP B C 1
ATOM 2436 O O . TRP B 1 88 ? 13.398 -20.172 -15.438 1 93.44 88 TRP B O 1
ATOM 2446 N N . SER B 1 89 ? 11.727 -20.859 -16.875 1 92.06 89 SER B N 1
ATOM 2447 C CA . SER B 1 89 ? 11.078 -21.719 -15.883 1 92.06 89 SER B CA 1
ATOM 2448 C C . SER B 1 89 ? 12.07 -22.719 -15.297 1 92.06 89 SER B C 1
ATOM 2450 O O . SER B 1 89 ? 12.742 -23.453 -16.031 1 92.06 89 SER B O 1
ATOM 2452 N N . GLY B 1 90 ? 12.156 -22.625 -13.945 1 92.25 90 GLY B N 1
ATOM 2453 C CA . GLY B 1 90 ? 12.992 -23.578 -13.258 1 92.25 90 GLY B CA 1
ATOM 2454 C C . GLY B 1 90 ? 14.422 -23.109 -13.07 1 92.25 90 GLY B C 1
ATOM 2455 O O . GLY B 1 90 ? 15.195 -23.703 -12.312 1 92.25 90 GLY B O 1
ATOM 2456 N N . MET B 1 91 ? 14.781 -22.031 -13.711 1 92.56 91 MET B N 1
ATOM 2457 C CA . MET B 1 91 ? 16.141 -21.5 -13.586 1 92.56 91 MET B CA 1
ATOM 2458 C C . MET B 1 91 ? 16.281 -20.609 -12.359 1 92.56 91 MET B C 1
ATOM 2460 O O . MET B 1 91 ? 15.312 -19.969 -11.945 1 92.56 91 MET B O 1
ATOM 2464 N N . LEU B 1 92 ? 17.469 -20.594 -11.852 1 91.94 92 LEU B N 1
ATOM 2465 C CA . LEU B 1 92 ? 17.797 -19.625 -10.805 1 91.94 92 LEU B CA 1
ATOM 2466 C C . LEU B 1 92 ? 17.922 -18.234 -11.391 1 91.94 92 LEU B C 1
ATOM 2468 O O . LEU B 1 92 ? 18.328 -18.062 -12.539 1 91.94 92 LEU B O 1
ATOM 2472 N N . VAL B 1 93 ? 17.625 -17.297 -10.555 1 89.75 93 VAL B N 1
ATOM 2473 C CA . VAL B 1 93 ? 17.734 -15.914 -10.984 1 89.75 93 VAL B CA 1
ATOM 2474 C C . VAL B 1 93 ? 19.125 -15.641 -11.523 1 89.75 93 VAL B C 1
ATOM 2476 O O . VAL B 1 93 ? 19.281 -15.008 -12.57 1 89.75 93 VAL B O 1
ATOM 2479 N N . GLU B 1 94 ? 20.078 -16.141 -10.859 1 90.44 94 GLU B N 1
ATOM 2480 C CA . GLU B 1 94 ? 21.469 -15.938 -11.266 1 90.44 94 GLU B CA 1
ATOM 2481 C C . GLU B 1 94 ? 21.734 -16.562 -12.633 1 90.44 94 GLU B C 1
ATOM 2483 O O . GLU B 1 94 ? 22.484 -16 -13.445 1 90.44 94 GLU B O 1
ATOM 2488 N N . GLU B 1 95 ? 21.172 -17.688 -12.836 1 93.69 95 GLU B N 1
ATOM 2489 C CA . GLU B 1 95 ? 21.312 -18.375 -14.117 1 93.69 95 GLU B CA 1
ATOM 2490 C C . GLU B 1 95 ? 20.688 -17.547 -15.25 1 93.69 95 GLU B C 1
ATOM 2492 O O . GLU B 1 95 ? 21.266 -17.438 -16.328 1 93.69 95 GLU B O 1
ATOM 2497 N N . VAL B 1 96 ? 19.547 -17.047 -15.023 1 92.44 96 VAL B N 1
ATOM 2498 C CA . VAL B 1 96 ? 18.844 -16.25 -16.016 1 92.44 96 VAL B CA 1
ATOM 2499 C C . VAL B 1 96 ? 19.656 -14.992 -16.344 1 92.44 96 VAL B C 1
ATOM 2501 O O . VAL B 1 96 ? 19.797 -14.625 -17.516 1 92.44 96 VAL B O 1
ATOM 2504 N N . MET B 1 97 ? 20.172 -14.375 -15.305 1 92 97 MET B N 1
ATOM 2505 C CA . MET B 1 97 ? 20.984 -13.172 -15.484 1 92 97 MET B CA 1
ATOM 2506 C C . MET B 1 97 ? 22.188 -13.453 -16.375 1 92 97 MET B C 1
ATOM 2508 O O . MET B 1 97 ? 22.578 -12.617 -17.188 1 92 97 MET B O 1
ATOM 2512 N N . GLU B 1 98 ? 22.75 -14.586 -16.219 1 94.19 98 GLU B N 1
ATOM 2513 C CA . GLU B 1 98 ? 23.938 -14.977 -16.984 1 94.19 98 GLU B CA 1
ATOM 2514 C C . GLU B 1 98 ? 23.578 -15.391 -18.406 1 94.19 98 GLU B C 1
ATOM 2516 O O . GLU B 1 98 ? 24.234 -14.953 -19.359 1 94.19 98 GLU B O 1
ATOM 2521 N N . LYS B 1 99 ? 22.594 -16.172 -18.562 1 94.25 99 LYS B N 1
ATOM 2522 C CA . LYS B 1 99 ? 22.25 -16.781 -19.844 1 94.25 99 LYS B CA 1
ATOM 2523 C C . LYS B 1 99 ? 21.453 -15.812 -20.719 1 94.25 99 LYS B C 1
ATOM 2525 O O . LYS B 1 99 ? 21.578 -15.844 -21.938 1 94.25 99 LYS B O 1
ATOM 2530 N N . TYR B 1 100 ? 20.625 -14.992 -20.125 1 93.5 100 TYR B N 1
ATOM 2531 C CA . TYR B 1 100 ? 19.734 -14.086 -20.844 1 93.5 100 TYR B CA 1
ATOM 2532 C C . TYR B 1 100 ? 19.859 -12.664 -20.312 1 93.5 100 TYR B C 1
ATOM 2534 O O . TYR B 1 100 ? 18.859 -12.047 -19.938 1 93.5 100 TYR B O 1
ATOM 2542 N N . PRO B 1 101 ? 21 -12.039 -20.344 1 93.56 101 PRO B N 1
ATOM 2543 C CA . PRO B 1 101 ? 21.234 -10.734 -19.703 1 93.56 101 PRO B CA 1
ATOM 2544 C C . PRO B 1 101 ? 20.344 -9.633 -20.281 1 93.56 101 PRO B C 1
ATOM 2546 O O . PRO B 1 101 ? 19.828 -8.797 -19.531 1 93.56 101 PRO B O 1
ATOM 2549 N N . GLU B 1 102 ? 20.141 -9.672 -21.578 1 93 102 GLU B N 1
ATOM 2550 C CA . GLU B 1 102 ? 19.344 -8.633 -22.203 1 93 102 GLU B CA 1
ATOM 2551 C C . GLU B 1 102 ? 17.859 -8.797 -21.859 1 93 102 GLU B C 1
ATOM 2553 O O . GLU B 1 102 ? 17.172 -7.812 -21.578 1 93 102 GLU B O 1
ATOM 2558 N N . ASP B 1 103 ? 17.406 -10 -21.875 1 91.88 103 ASP B N 1
ATOM 2559 C CA . ASP B 1 103 ? 16.031 -10.273 -21.5 1 91.88 103 ASP B CA 1
ATOM 2560 C C . ASP B 1 103 ? 15.766 -9.914 -20.047 1 91.88 103 ASP B C 1
ATOM 2562 O O . ASP B 1 103 ? 14.711 -9.383 -19.703 1 91.88 103 ASP B O 1
ATOM 2566 N N . PHE B 1 104 ? 16.734 -10.242 -19.281 1 92.88 104 PHE B N 1
ATOM 2567 C CA . PHE B 1 104 ? 16.625 -9.93 -17.859 1 92.88 104 PHE B CA 1
ATOM 2568 C C . PHE B 1 104 ? 16.562 -8.422 -17.641 1 92.88 104 PHE B C 1
ATOM 2570 O O . PHE B 1 104 ? 15.75 -7.93 -16.859 1 92.88 104 PHE B O 1
ATOM 2577 N N . ARG B 1 105 ? 17.438 -7.746 -18.297 1 92.5 105 ARG B N 1
ATOM 2578 C CA . ARG B 1 105 ? 17.438 -6.289 -18.203 1 92.5 105 ARG B CA 1
ATOM 2579 C C . ARG B 1 105 ? 16.078 -5.719 -18.609 1 92.5 105 ARG B C 1
ATOM 2581 O O . ARG B 1 105 ? 15.555 -4.824 -17.953 1 92.5 105 ARG B O 1
ATOM 2588 N N . ARG B 1 106 ? 15.5 -6.191 -19.641 1 92.88 106 ARG B N 1
ATOM 2589 C CA . ARG B 1 106 ? 14.195 -5.738 -20.109 1 92.88 106 ARG B CA 1
ATOM 2590 C C . ARG B 1 106 ? 13.117 -6.035 -19.078 1 92.88 106 ARG B C 1
ATOM 2592 O O . ARG B 1 106 ? 12.227 -5.215 -18.844 1 92.88 106 ARG B O 1
ATOM 2599 N N . TRP B 1 107 ? 13.195 -7.215 -18.531 1 92.69 107 TRP B N 1
ATOM 2600 C CA . TRP B 1 107 ? 12.242 -7.613 -17.516 1 92.69 107 TRP B CA 1
ATOM 2601 C C . TRP B 1 107 ? 12.273 -6.648 -16.328 1 92.69 107 TRP B C 1
ATOM 2603 O O . TRP B 1 107 ? 11.227 -6.293 -15.781 1 92.69 107 TRP B O 1
ATOM 2613 N N . VAL B 1 108 ? 13.43 -6.168 -16.016 1 90.25 108 VAL B N 1
ATOM 2614 C CA . VAL B 1 108 ? 13.641 -5.312 -14.852 1 90.25 108 VAL B CA 1
ATOM 2615 C C . VAL B 1 108 ? 13.289 -3.869 -15.203 1 90.25 108 VAL B C 1
ATOM 2617 O O . VAL B 1 108 ? 12.664 -3.162 -14.414 1 90.25 108 VAL B O 1
ATOM 2620 N N . GLU B 1 109 ? 13.562 -3.461 -16.422 1 91.44 109 GLU B N 1
ATOM 2621 C CA . GLU B 1 109 ? 13.508 -2.041 -16.75 1 91.44 109 GLU B CA 1
ATOM 2622 C C . GLU B 1 109 ? 12.242 -1.707 -17.531 1 91.44 109 GLU B C 1
ATOM 2624 O O . GLU B 1 109 ? 11.719 -0.592 -17.438 1 91.44 109 GLU B O 1
ATOM 2629 N N . GLU B 1 110 ? 11.852 -2.631 -18.328 1 93.62 110 GLU B N 1
ATOM 2630 C CA . GLU B 1 110 ? 10.695 -2.408 -19.203 1 93.62 110 GLU B CA 1
ATOM 2631 C C . GLU B 1 110 ? 9.773 -3.621 -19.203 1 93.62 110 GLU B C 1
ATOM 2633 O O . GLU B 1 110 ? 9.445 -4.152 -20.266 1 93.62 110 GLU B O 1
ATOM 2638 N N . PRO B 1 111 ? 9.305 -3.928 -18.094 1 92.69 111 PRO B N 1
ATOM 2639 C CA . PRO B 1 111 ? 8.5 -5.148 -17.984 1 92.69 111 PRO B CA 1
ATOM 2640 C C . PRO B 1 111 ? 7.289 -5.141 -18.906 1 92.69 111 PRO B C 1
ATOM 2642 O O . PRO B 1 111 ? 6.863 -6.195 -19.391 1 92.69 111 PRO B O 1
ATOM 2645 N N . HIS B 1 112 ? 6.762 -3.992 -19.203 1 93.12 112 HIS B N 1
ATOM 2646 C CA . HIS B 1 112 ? 5.547 -3.857 -20 1 93.12 112 HIS B CA 1
ATOM 2647 C C . HIS B 1 112 ? 5.781 -4.301 -21.438 1 93.12 112 HIS B C 1
ATOM 2649 O O . HIS B 1 112 ? 4.828 -4.52 -22.188 1 93.12 112 HIS B O 1
ATOM 2655 N N . LYS B 1 113 ? 7.012 -4.453 -21.812 1 91.69 113 LYS B N 1
ATOM 2656 C CA . LYS B 1 113 ? 7.355 -4.84 -23.188 1 91.69 113 LYS B CA 1
ATOM 2657 C C . LYS B 1 113 ? 7.789 -6.301 -23.25 1 91.69 113 LYS B C 1
ATOM 2659 O O . LYS B 1 113 ? 8.117 -6.809 -24.328 1 91.69 113 LYS B O 1
ATOM 2664 N N . VAL B 1 114 ? 7.727 -6.977 -22.172 1 91.25 114 VAL B N 1
ATOM 2665 C CA . VAL B 1 114 ? 8.367 -8.281 -22.094 1 91.25 114 VAL B CA 1
ATOM 2666 C C . VAL B 1 114 ? 7.398 -9.367 -22.562 1 91.25 114 VAL B C 1
ATOM 2668 O O . VAL B 1 114 ? 6.215 -9.344 -22.219 1 91.25 114 VAL B O 1
ATOM 2671 N N . GLU B 1 115 ? 7.922 -10.234 -23.344 1 92.88 115 GLU B N 1
ATOM 2672 C CA . GLU B 1 115 ? 7.352 -11.531 -23.703 1 92.88 115 GLU B CA 1
ATOM 2673 C C . GLU B 1 115 ? 8.367 -12.656 -23.5 1 92.88 115 GLU B C 1
ATOM 2675 O O . GLU B 1 115 ? 9.422 -12.664 -24.141 1 92.88 115 GLU B O 1
ATOM 2680 N N . PHE B 1 116 ? 8.023 -13.531 -22.656 1 93.31 116 PHE B N 1
ATOM 2681 C CA . PHE B 1 116 ? 8.969 -14.602 -22.359 1 93.31 116 PHE B CA 1
ATOM 2682 C C . PHE B 1 116 ? 9 -15.617 -23.5 1 93.31 116 PHE B C 1
ATOM 2684 O O . PHE B 1 116 ? 7.945 -16.078 -23.938 1 93.31 116 PHE B O 1
ATOM 2691 N N . GLN B 1 117 ? 10.18 -15.984 -23.922 1 91.56 117 GLN B N 1
ATOM 2692 C CA . GLN B 1 117 ? 10.305 -17 -24.984 1 91.56 117 GLN B CA 1
ATOM 2693 C C . GLN B 1 117 ? 9.695 -18.328 -24.547 1 91.56 117 GLN B C 1
ATOM 2695 O O . GLN B 1 117 ? 10.094 -18.891 -23.516 1 91.56 117 GLN B O 1
ATOM 2700 N N . GLY B 1 118 ? 8.727 -18.781 -25.359 1 93.12 118 GLY B N 1
ATOM 2701 C CA . GLY B 1 118 ? 8.055 -20.016 -25 1 93.12 118 GLY B CA 1
ATOM 2702 C C . GLY B 1 118 ? 7.059 -19.859 -23.875 1 93.12 118 GLY B C 1
ATOM 2703 O O . GLY B 1 118 ? 6.59 -20.844 -23.297 1 93.12 118 GLY B O 1
ATOM 2704 N N . GLY B 1 119 ? 6.801 -18.656 -23.5 1 95.75 119 GLY B N 1
ATOM 2705 C CA . GLY B 1 119 ? 5.93 -18.375 -22.375 1 95.75 119 GLY B CA 1
ATOM 2706 C C . GLY B 1 119 ? 4.863 -17.344 -22.688 1 95.75 119 GLY B C 1
ATOM 2707 O O . GLY B 1 119 ? 4.195 -17.422 -23.719 1 95.75 119 GLY B O 1
ATOM 2708 N N . GLU B 1 120 ? 4.688 -16.484 -21.781 1 96 120 GLU B N 1
ATOM 2709 C CA . GLU B 1 120 ? 3.613 -15.5 -21.812 1 96 120 GLU B CA 1
ATOM 2710 C C . GLU B 1 120 ? 4.168 -14.078 -21.734 1 96 120 GLU B C 1
ATOM 2712 O O . GLU B 1 120 ? 5.297 -13.875 -21.281 1 96 120 GLU B O 1
ATOM 2717 N N . SER B 1 121 ? 3.414 -13.086 -22.234 1 96.56 121 SER B N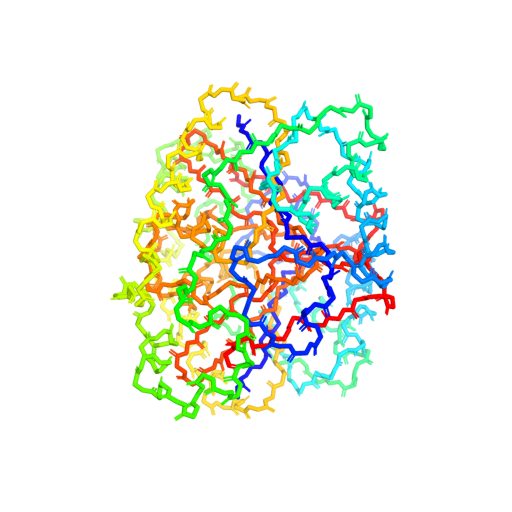 1
ATOM 2718 C CA . SER B 1 121 ? 3.777 -11.68 -22.062 1 96.56 121 SER B CA 1
ATOM 2719 C C . SER B 1 121 ? 3.131 -11.094 -20.812 1 96.56 121 SER B C 1
ATOM 2721 O O . SER B 1 121 ? 2.092 -11.578 -20.359 1 96.56 121 SER B O 1
ATOM 2723 N N . LEU B 1 122 ? 3.775 -10.102 -20.281 1 97.06 122 LEU B N 1
ATOM 2724 C CA . LEU B 1 122 ? 3.168 -9.422 -19.141 1 97.06 122 LEU B CA 1
ATOM 2725 C C . LEU B 1 122 ? 1.841 -8.781 -19.547 1 97.06 122 LEU B C 1
ATOM 2727 O O . LEU B 1 122 ? 0.904 -8.742 -18.734 1 97.06 122 LEU B O 1
ATOM 2731 N N . ALA B 1 123 ? 1.754 -8.289 -20.781 1 97.5 123 ALA B N 1
ATOM 2732 C CA . ALA B 1 123 ? 0.514 -7.707 -21.297 1 97.5 123 ALA B CA 1
ATOM 2733 C C . ALA B 1 123 ? -0.625 -8.727 -21.25 1 97.5 123 ALA B C 1
ATOM 2735 O O . ALA B 1 123 ? -1.767 -8.375 -20.953 1 97.5 123 ALA B O 1
ATOM 2736 N N . SER B 1 124 ? -0.309 -9.914 -21.594 1 97.81 124 SER B N 1
ATOM 2737 C CA . SER B 1 124 ? -1.315 -10.969 -21.562 1 97.81 124 SER B CA 1
ATOM 2738 C C . SER B 1 124 ? -1.789 -11.227 -20.141 1 97.81 124 SER B C 1
ATOM 2740 O O . SER B 1 124 ? -2.984 -11.414 -19.891 1 97.81 124 SER B O 1
ATOM 2742 N N . VAL B 1 125 ? -0.892 -11.25 -19.203 1 98.38 125 VAL B N 1
ATOM 2743 C CA . VAL B 1 125 ? -1.234 -11.406 -17.797 1 98.38 125 VAL B CA 1
ATOM 2744 C C . VAL B 1 125 ? -2.141 -10.258 -17.344 1 98.38 125 VAL B C 1
ATOM 2746 O O . VAL B 1 125 ? -3.168 -10.484 -16.703 1 98.38 125 VAL B O 1
ATOM 2749 N N . TYR B 1 126 ? -1.745 -9.07 -17.734 1 98.44 126 TYR B N 1
ATOM 2750 C CA . TYR B 1 126 ? -2.518 -7.883 -17.391 1 98.44 126 TYR B CA 1
ATOM 2751 C C . TYR B 1 126 ? -3.953 -8.008 -17.891 1 98.44 126 TYR B C 1
ATOM 2753 O O . TYR B 1 126 ? -4.902 -7.742 -17.141 1 98.44 126 TYR B O 1
ATOM 2761 N N . ASN B 1 127 ? -4.086 -8.438 -19.125 1 98.31 127 ASN B N 1
ATOM 2762 C CA . ASN B 1 127 ? -5.406 -8.516 -19.734 1 98.31 127 ASN B CA 1
ATOM 2763 C C . ASN B 1 127 ? -6.285 -9.547 -19.016 1 98.31 127 ASN B C 1
ATOM 2765 O O . ASN B 1 127 ? -7.461 -9.289 -18.75 1 98.31 127 ASN B O 1
ATOM 2769 N N . ARG B 1 128 ? -5.727 -10.656 -18.703 1 98.38 128 ARG B N 1
ATOM 2770 C CA . ARG B 1 128 ? -6.559 -11.68 -18.078 1 98.38 128 ARG B CA 1
ATOM 2771 C C . ARG B 1 128 ? -6.914 -11.297 -16.656 1 98.38 128 ARG B C 1
ATOM 2773 O O . ARG B 1 128 ? -8.039 -11.523 -16.203 1 98.38 128 ARG B O 1
ATOM 2780 N N . VAL B 1 129 ? -6 -10.75 -15.883 1 98.75 129 VAL B N 1
ATOM 2781 C CA . VAL B 1 129 ? -6.324 -10.391 -14.5 1 98.75 129 VAL B CA 1
ATOM 2782 C C . VAL B 1 129 ? -7.289 -9.211 -14.492 1 98.75 129 VAL B C 1
ATOM 2784 O O . VAL B 1 129 ? -8.148 -9.109 -13.609 1 98.75 129 VAL B O 1
ATOM 2787 N N . LYS B 1 130 ? -7.125 -8.281 -15.414 1 98.62 130 LYS B N 1
ATOM 2788 C CA . LYS B 1 130 ? -8.07 -7.176 -15.531 1 98.62 130 LYS B CA 1
ATOM 2789 C C . LYS B 1 130 ? -9.492 -7.688 -15.773 1 98.62 130 LYS B C 1
ATOM 2791 O O . LYS B 1 130 ? -10.438 -7.215 -15.148 1 98.62 130 LYS B O 1
ATOM 2796 N N . GLY B 1 131 ? -9.586 -8.641 -16.703 1 98.75 131 GLY B N 1
ATOM 2797 C CA . GLY B 1 131 ? -10.875 -9.266 -16.938 1 98.75 131 GLY B CA 1
ATOM 2798 C C . GLY B 1 131 ? -11.453 -9.922 -15.703 1 98.75 131 GLY B C 1
ATOM 2799 O O . GLY B 1 131 ? -12.641 -9.789 -15.422 1 98.75 131 GLY B O 1
ATOM 2800 N N . PHE B 1 132 ? -10.633 -10.594 -14.977 1 98.88 132 PHE B N 1
ATOM 2801 C CA . PHE B 1 132 ? -11.047 -11.234 -13.734 1 98.88 132 PHE B CA 1
ATOM 2802 C C . PHE B 1 132 ? -11.555 -10.211 -12.734 1 98.88 132 PHE B C 1
ATOM 2804 O O . PHE B 1 132 ? -12.617 -10.391 -12.125 1 98.88 132 PHE B O 1
ATOM 2811 N N . LEU B 1 133 ? -10.828 -9.094 -12.547 1 98.88 133 LEU B N 1
ATOM 2812 C CA . LEU B 1 133 ? -11.211 -8.039 -11.617 1 98.88 133 LEU B CA 1
ATOM 2813 C C . LEU B 1 133 ? -12.562 -7.441 -12 1 98.88 133 LEU B C 1
ATOM 2815 O O . LEU B 1 133 ? -13.367 -7.117 -11.125 1 98.88 133 LEU B O 1
ATOM 2819 N N . GLU B 1 134 ? -12.773 -7.258 -13.297 1 98.38 134 GLU B N 1
ATOM 2820 C CA . GLU B 1 134 ? -14.055 -6.746 -13.766 1 98.38 134 GLU B CA 1
ATOM 2821 C C . GLU B 1 134 ? -15.195 -7.688 -13.398 1 98.38 134 GLU B C 1
ATOM 2823 O O . GLU B 1 134 ? -16.266 -7.242 -12.984 1 98.38 134 GLU B O 1
ATOM 2828 N N . GLU B 1 135 ? -14.938 -8.93 -13.586 1 98.69 135 GLU B N 1
ATOM 2829 C CA . GLU B 1 135 ? -15.938 -9.922 -13.211 1 98.69 135 GLU B CA 1
ATOM 2830 C C . GLU B 1 135 ? -16.188 -9.914 -11.703 1 98.69 135 GLU B C 1
ATOM 2832 O O . GLU B 1 135 ? -17.328 -10.008 -11.258 1 98.69 135 GLU B O 1
ATOM 2837 N N . VAL B 1 136 ? -15.141 -9.875 -10.898 1 98.81 136 VAL B N 1
ATOM 2838 C CA . VAL B 1 136 ? -15.258 -9.828 -9.445 1 98.81 136 VAL B CA 1
ATOM 2839 C C . VAL B 1 136 ? -16.125 -8.633 -9.031 1 98.81 136 VAL B C 1
ATOM 2841 O O . VAL B 1 136 ? -17 -8.766 -8.188 1 98.81 136 VAL B O 1
ATOM 2844 N N . ARG B 1 137 ? -15.805 -7.484 -9.586 1 98.44 137 ARG B N 1
ATOM 2845 C CA . ARG B 1 137 ? -16.562 -6.273 -9.289 1 98.44 137 ARG B CA 1
ATOM 2846 C C . ARG B 1 137 ? -18.047 -6.473 -9.547 1 98.44 137 ARG B C 1
ATOM 2848 O O . ARG B 1 137 ? -18.891 -6.07 -8.742 1 98.44 137 ARG B O 1
ATOM 2855 N N . LYS B 1 138 ? -18.406 -7.078 -10.664 1 98.06 138 LYS B N 1
ATOM 2856 C CA . LYS B 1 138 ? -19.797 -7.266 -11.078 1 98.06 138 LYS B CA 1
ATOM 2857 C C . LYS B 1 138 ? -20.484 -8.328 -10.219 1 98.06 138 LYS B C 1
ATOM 2859 O O . LYS B 1 138 ? -21.625 -8.133 -9.773 1 98.06 138 LYS B O 1
ATOM 2864 N N . ARG B 1 139 ? -19.812 -9.359 -9.953 1 98.44 139 ARG B N 1
ATOM 2865 C CA . ARG B 1 139 ? -20.422 -10.539 -9.352 1 98.44 139 ARG B CA 1
ATOM 2866 C C . ARG B 1 139 ? -20.484 -10.398 -7.832 1 98.44 139 ARG B C 1
ATOM 2868 O O . ARG B 1 139 ? -21.359 -10.977 -7.191 1 98.44 139 ARG B O 1
ATOM 2875 N N . HIS B 1 140 ? -19.594 -9.641 -7.254 1 98.69 140 HIS B N 1
ATOM 2876 C CA . HIS B 1 140 ? -19.453 -9.734 -5.805 1 98.69 140 HIS B CA 1
ATOM 2877 C C . HIS B 1 140 ? -19.641 -8.367 -5.145 1 98.69 140 HIS B C 1
ATOM 2879 O O . HIS B 1 140 ? -19 -8.07 -4.133 1 98.69 140 HIS B O 1
ATOM 2885 N N . TRP B 1 141 ? -20.406 -7.488 -5.77 1 98.25 141 TRP B N 1
ATOM 2886 C CA . TRP B 1 141 ? -20.688 -6.195 -5.156 1 98.25 141 TRP B CA 1
ATOM 2887 C C . TRP B 1 141 ? -21.25 -6.379 -3.748 1 98.25 141 TRP B C 1
ATOM 2889 O O . TRP B 1 141 ? -22.109 -7.234 -3.521 1 98.25 141 TRP B O 1
ATOM 2899 N N . ASN B 1 142 ? -20.672 -5.617 -2.736 1 98.31 142 ASN B N 1
ATOM 2900 C CA . ASN B 1 142 ? -21.031 -5.621 -1.322 1 98.31 142 ASN B CA 1
ATOM 2901 C C . ASN B 1 142 ? -20.547 -6.887 -0.624 1 98.31 142 ASN B C 1
ATOM 2903 O O . ASN B 1 142 ? -21.078 -7.277 0.411 1 98.31 142 ASN B O 1
ATOM 2907 N N . GLN B 1 143 ? -19.578 -7.551 -1.183 1 98.69 143 GLN B N 1
ATOM 2908 C CA . GLN B 1 143 ? -19 -8.75 -0.583 1 98.69 143 GLN B CA 1
ATOM 2909 C C . GLN B 1 143 ? -17.5 -8.586 -0.349 1 98.69 143 GLN B C 1
ATOM 2911 O O . GLN B 1 143 ? -16.875 -7.664 -0.892 1 98.69 143 GLN B O 1
ATOM 2916 N N . THR B 1 144 ? -16.984 -9.383 0.527 1 98.75 144 THR B N 1
ATOM 2917 C CA . THR B 1 144 ? -15.539 -9.492 0.754 1 98.75 144 THR B CA 1
ATOM 2918 C C . THR B 1 144 ? -14.969 -10.703 0.013 1 98.75 144 THR B C 1
ATOM 2920 O O . THR B 1 144 ? -15.383 -11.836 0.251 1 98.75 144 THR B O 1
ATOM 2923 N N . VAL B 1 145 ? -14.039 -10.453 -0.892 1 98.88 145 VAL B N 1
ATOM 2924 C CA . VAL B 1 145 ? -13.477 -11.477 -1.772 1 98.88 145 VAL B CA 1
ATOM 2925 C C . VAL B 1 145 ? -11.992 -11.648 -1.488 1 98.88 145 VAL B C 1
ATOM 2927 O O . VAL B 1 145 ? -11.234 -10.672 -1.484 1 98.88 145 VAL B O 1
ATOM 2930 N N . VAL B 1 146 ? -11.562 -12.867 -1.208 1 98.88 146 VAL B N 1
ATOM 2931 C CA . VAL B 1 146 ? -10.148 -13.188 -1.078 1 98.88 146 VAL B CA 1
ATOM 2932 C C . VAL B 1 146 ? -9.625 -13.789 -2.385 1 98.88 146 VAL B C 1
ATOM 2934 O O . VAL B 1 146 ? -10.266 -14.664 -2.967 1 98.88 146 VAL B O 1
ATOM 2937 N N . VAL B 1 147 ? -8.57 -13.289 -2.871 1 98.94 147 VAL B N 1
ATOM 2938 C CA . VAL B 1 147 ? -7.902 -13.812 -4.055 1 98.94 147 VAL B CA 1
ATOM 2939 C C . VAL B 1 147 ? -6.469 -14.211 -3.707 1 98.94 147 VAL B C 1
ATOM 2941 O O . VAL B 1 147 ? -5.652 -13.359 -3.346 1 98.94 147 VAL B O 1
ATOM 2944 N N . VAL B 1 148 ? -6.152 -15.477 -3.748 1 98.94 148 VAL B N 1
ATOM 2945 C CA . VAL B 1 148 ? -4.812 -15.992 -3.488 1 98.94 148 VAL B CA 1
ATOM 2946 C C . VAL B 1 148 ? -4.09 -16.25 -4.809 1 98.94 148 VAL B C 1
ATOM 2948 O O . VAL B 1 148 ? -4.531 -17.062 -5.617 1 98.94 148 VAL B O 1
ATOM 2951 N N . SER B 1 149 ? -3.021 -15.547 -5.043 1 98.88 149 SER B N 1
ATOM 2952 C CA . SER B 1 149 ? -2.348 -15.539 -6.34 1 98.88 149 SER B CA 1
ATOM 2953 C C . SER B 1 149 ? -0.837 -15.406 -6.176 1 98.88 149 SER B C 1
ATOM 2955 O O . SER B 1 149 ? -0.268 -15.891 -5.195 1 98.88 149 SER B O 1
ATOM 2957 N N . HIS B 1 150 ? -0.179 -14.969 -7.207 1 98.19 150 HIS B N 1
ATOM 2958 C CA . HIS B 1 150 ? 1.274 -14.891 -7.305 1 98.19 150 HIS B CA 1
ATOM 2959 C C . HIS B 1 150 ? 1.736 -13.445 -7.504 1 98.19 150 HIS B C 1
ATOM 2961 O O . HIS B 1 150 ? 0.913 -12.539 -7.652 1 98.19 150 HIS B O 1
ATOM 2967 N N . THR B 1 151 ? 3.021 -13.273 -7.426 1 96.69 151 THR B N 1
ATOM 2968 C CA . THR B 1 151 ? 3.594 -11.938 -7.469 1 96.69 151 THR B CA 1
ATOM 2969 C C . THR B 1 151 ? 3.24 -11.234 -8.773 1 96.69 151 THR B C 1
ATOM 2971 O O . THR B 1 151 ? 2.768 -10.094 -8.773 1 96.69 151 THR B O 1
ATOM 2974 N N . VAL B 1 152 ? 3.447 -11.891 -9.93 1 97.38 152 VAL B N 1
ATOM 2975 C CA . VAL B 1 152 ? 3.301 -11.219 -11.219 1 97.38 152 VAL B CA 1
ATOM 2976 C C . VAL B 1 152 ? 1.838 -10.844 -11.438 1 97.38 152 VAL B C 1
ATOM 2978 O O . VAL B 1 152 ? 1.521 -9.68 -11.688 1 97.38 152 VAL B O 1
ATOM 2981 N N . PRO B 1 153 ? 0.879 -11.805 -11.312 1 98.56 153 PRO B N 1
ATOM 2982 C CA . PRO B 1 153 ? -0.514 -11.383 -11.492 1 98.56 153 PRO B CA 1
ATOM 2983 C C . PRO B 1 153 ? -0.953 -10.344 -10.469 1 98.56 153 PRO B C 1
ATOM 2985 O O . PRO B 1 153 ? -1.731 -9.438 -10.797 1 98.56 153 PRO B O 1
ATOM 2988 N N . MET B 1 154 ? -0.525 -10.367 -9.266 1 98.62 154 MET B N 1
ATOM 2989 C CA . MET B 1 154 ? -0.941 -9.414 -8.242 1 98.62 154 MET B CA 1
ATOM 2990 C C . MET B 1 154 ? -0.436 -8.016 -8.57 1 98.62 154 MET B C 1
ATOM 2992 O O . MET B 1 154 ? -1.174 -7.035 -8.438 1 98.62 154 MET B O 1
ATOM 2996 N N . ARG B 1 155 ? 0.833 -7.922 -8.961 1 98.44 155 ARG B N 1
ATOM 2997 C CA . ARG B 1 155 ? 1.358 -6.617 -9.344 1 98.44 155 ARG B CA 1
ATOM 2998 C C . ARG B 1 155 ? 0.625 -6.066 -10.562 1 98.44 155 ARG B C 1
ATOM 3000 O O . ARG B 1 155 ? 0.379 -4.863 -10.656 1 98.44 155 ARG B O 1
ATOM 3007 N N . ALA B 1 156 ? 0.3 -6.957 -11.516 1 98.56 156 ALA B N 1
ATOM 3008 C CA . ALA B 1 156 ? -0.525 -6.543 -12.648 1 98.56 156 ALA B CA 1
ATOM 3009 C C . ALA B 1 156 ? -1.897 -6.066 -12.18 1 98.56 156 ALA B C 1
ATOM 3011 O O . ALA B 1 156 ? -2.441 -5.102 -12.719 1 98.56 156 ALA B O 1
ATOM 3012 N N . MET B 1 157 ? -2.461 -6.742 -11.195 1 98.88 157 MET B N 1
ATOM 3013 C CA . MET B 1 157 ? -3.746 -6.332 -10.641 1 98.88 157 MET B CA 1
ATOM 3014 C C . MET B 1 157 ? -3.654 -4.938 -10.023 1 98.88 157 MET B C 1
ATOM 3016 O O . MET B 1 157 ? -4.566 -4.125 -10.18 1 98.88 157 MET B O 1
ATOM 3020 N N . TYR B 1 158 ? -2.541 -4.652 -9.289 1 98.69 158 TYR B N 1
ATOM 3021 C CA . TYR B 1 158 ? -2.377 -3.324 -8.703 1 98.69 158 TYR B CA 1
ATOM 3022 C C . TYR B 1 158 ? -2.396 -2.25 -9.789 1 98.69 158 TYR B C 1
ATOM 3024 O O . TYR B 1 158 ? -3.043 -1.212 -9.625 1 98.69 158 TYR B O 1
ATOM 3032 N N . CYS B 1 159 ? -1.688 -2.494 -10.891 1 98.38 159 CYS B N 1
ATOM 3033 C CA . CYS B 1 159 ? -1.686 -1.555 -12.008 1 98.38 159 CYS B CA 1
ATOM 3034 C C . CYS B 1 159 ? -3.09 -1.372 -12.57 1 98.38 159 CYS B C 1
ATOM 3036 O O . CYS B 1 159 ? -3.518 -0.246 -12.828 1 98.38 159 CYS B O 1
ATOM 3038 N N . ALA B 1 160 ? -3.799 -2.471 -12.734 1 98.44 160 ALA B N 1
ATOM 3039 C CA . ALA B 1 160 ? -5.156 -2.43 -13.273 1 98.44 160 ALA B CA 1
ATOM 3040 C C . ALA B 1 160 ? -6.098 -1.675 -12.336 1 98.44 160 ALA B C 1
ATOM 3042 O O . ALA B 1 160 ? -6.891 -0.843 -12.781 1 98.44 160 ALA B O 1
ATOM 3043 N N . LEU B 1 161 ? -6.027 -1.982 -11.102 1 98.44 161 LEU B N 1
ATOM 3044 C CA . LEU B 1 161 ? -6.895 -1.388 -10.086 1 98.44 161 LEU B CA 1
ATOM 3045 C C . LEU B 1 161 ? -6.676 0.118 -10 1 98.44 161 LEU B C 1
ATOM 3047 O O . LEU B 1 161 ? -7.629 0.881 -9.836 1 98.44 161 LEU B O 1
ATOM 3051 N N . LEU B 1 162 ? -5.453 0.541 -10.102 1 97.62 162 LEU B N 1
ATOM 3052 C CA . LEU B 1 162 ? -5.133 1.961 -10.016 1 97.62 162 LEU B CA 1
ATOM 3053 C C . LEU B 1 162 ? -5.32 2.645 -11.367 1 97.62 162 LEU B C 1
ATOM 3055 O O . LEU B 1 162 ? -5.355 3.873 -11.445 1 97.62 162 LEU B O 1
ATOM 3059 N N . GLY B 1 163 ? -5.418 1.865 -12.453 1 96.69 163 GLY B N 1
ATOM 3060 C CA . GLY B 1 163 ? -5.5 2.424 -13.797 1 96.69 163 GLY B CA 1
ATOM 3061 C C . GLY B 1 163 ? -4.227 3.125 -14.227 1 96.69 163 GLY B C 1
ATOM 3062 O O . GLY B 1 163 ? -4.273 4.223 -14.789 1 96.69 163 GLY B O 1
ATOM 3063 N N . VAL B 1 164 ? -3.111 2.52 -13.875 1 96.44 164 VAL B N 1
ATOM 3064 C CA . VAL B 1 164 ? -1.826 3.115 -14.234 1 96.44 164 VAL B CA 1
ATOM 3065 C C . VAL B 1 164 ? -1.116 2.234 -15.258 1 96.44 164 VAL B C 1
ATOM 3067 O O . VAL B 1 164 ? -1.514 1.088 -15.484 1 96.44 164 VAL B O 1
ATOM 3070 N N . ASP B 1 165 ? -0.062 2.82 -15.828 1 95.31 165 ASP B N 1
ATOM 3071 C CA . ASP B 1 165 ? 0.703 2.129 -16.859 1 95.31 165 ASP B CA 1
ATOM 3072 C C . ASP B 1 165 ? 1.381 0.881 -16.297 1 95.31 165 ASP B C 1
ATOM 3074 O O . ASP B 1 165 ? 1.871 0.89 -15.164 1 95.31 165 ASP B O 1
ATOM 3078 N N . LEU B 1 166 ? 1.47 -0.118 -17.125 1 96.12 166 LEU B N 1
ATOM 3079 C CA . LEU B 1 166 ? 2.029 -1.41 -16.75 1 96.12 166 LEU B CA 1
ATOM 3080 C C . LEU B 1 166 ? 3.523 -1.293 -16.469 1 96.12 166 LEU B C 1
ATOM 3082 O O . LEU B 1 166 ? 4.117 -2.191 -15.867 1 96.12 166 LEU B O 1
ATOM 3086 N N . SER B 1 167 ? 4.152 -0.208 -16.859 1 95 167 SER B N 1
ATOM 3087 C CA . SER B 1 167 ? 5.559 0.035 -16.562 1 95 167 SER B CA 1
ATOM 3088 C C . SER B 1 167 ? 5.773 0.211 -15.055 1 95 167 SER B C 1
ATOM 3090 O O . SER B 1 167 ? 6.906 0.169 -14.578 1 95 167 SER B O 1
ATOM 3092 N N . LYS B 1 168 ? 4.703 0.385 -14.273 1 96 168 LYS B N 1
ATOM 3093 C CA . LYS B 1 168 ? 4.793 0.555 -12.82 1 96 168 LYS B CA 1
ATOM 3094 C C . LYS B 1 168 ? 4.711 -0.789 -12.109 1 96 168 LYS B C 1
ATOM 3096 O O . LYS B 1 168 ? 4.664 -0.84 -10.875 1 96 168 LYS B O 1
ATOM 3101 N N . PHE B 1 169 ? 4.812 -1.781 -12.836 1 94.19 169 PHE B N 1
ATOM 3102 C CA . PHE B 1 169 ? 4.652 -3.17 -12.422 1 94.19 169 PHE B CA 1
ATOM 3103 C C . PHE B 1 169 ? 5.551 -3.488 -11.234 1 94.19 169 PHE B C 1
ATOM 3105 O O . PHE B 1 169 ? 5.129 -4.172 -10.297 1 94.19 169 PHE B O 1
ATOM 3112 N N . TRP B 1 170 ? 6.707 -3.027 -11.219 1 95.69 170 TRP B N 1
ATOM 3113 C CA . TRP B 1 170 ? 7.699 -3.371 -10.203 1 95.69 170 TRP B CA 1
ATOM 3114 C C . TRP B 1 170 ? 7.582 -2.449 -8.992 1 95.69 170 TRP B C 1
ATOM 3116 O O . TRP B 1 170 ? 8.391 -2.535 -8.062 1 95.69 170 TRP B O 1
ATOM 3126 N N . SER B 1 171 ? 6.602 -1.595 -8.891 1 97.06 171 SER B N 1
ATOM 3127 C CA . SER B 1 171 ? 6.582 -0.512 -7.914 1 97.06 171 SER B CA 1
ATOM 3128 C C . SER B 1 171 ? 5.805 -0.908 -6.664 1 97.06 171 SER B C 1
ATOM 3130 O O . SER B 1 171 ? 5.516 -0.065 -5.812 1 97.06 171 SER B O 1
ATOM 3132 N N . PHE B 1 172 ? 5.453 -2.201 -6.547 1 97.75 172 PHE B N 1
ATOM 3133 C CA . PHE B 1 172 ? 4.605 -2.615 -5.434 1 97.75 172 PHE B CA 1
ATOM 3134 C C . PHE B 1 172 ? 5.199 -3.82 -4.719 1 97.75 172 PHE B C 1
ATOM 3136 O O . PHE B 1 172 ? 5.617 -4.785 -5.359 1 97.75 172 PHE B O 1
ATOM 3143 N N . GLY B 1 173 ? 5.242 -3.723 -3.41 1 97.31 173 GLY B N 1
ATOM 3144 C CA . GLY B 1 173 ? 5.688 -4.852 -2.611 1 97.31 173 GLY B CA 1
ATOM 3145 C C . GLY B 1 173 ? 4.715 -6.016 -2.625 1 97.31 173 GLY B C 1
ATOM 3146 O O . GLY B 1 173 ? 3.504 -5.816 -2.75 1 97.31 173 GLY B O 1
ATOM 3147 N N . CYS B 1 174 ? 5.238 -7.184 -2.49 1 96.69 174 CYS B N 1
ATOM 3148 C CA . CYS B 1 174 ? 4.441 -8.406 -2.531 1 96.69 174 CYS B CA 1
ATOM 3149 C C . CYS B 1 174 ? 5.199 -9.57 -1.91 1 96.69 174 CYS B C 1
ATOM 3151 O O . CYS B 1 174 ? 5.734 -10.422 -2.625 1 96.69 174 CYS B O 1
ATOM 3153 N N . ASP B 1 175 ? 5.18 -9.695 -0.595 1 97.88 175 ASP B N 1
ATOM 3154 C CA . ASP B 1 175 ? 5.902 -10.75 0.112 1 97.88 175 ASP B CA 1
ATOM 3155 C C . ASP B 1 175 ? 5.055 -12.016 0.223 1 97.88 175 ASP B C 1
ATOM 3157 O O . ASP B 1 175 ? 3.836 -11.969 0.051 1 97.88 175 ASP B O 1
ATOM 3161 N N . ASN B 1 176 ? 5.723 -13.125 0.437 1 98 176 ASN B N 1
ATOM 3162 C CA . ASN B 1 176 ? 4.984 -14.367 0.644 1 98 176 ASN B CA 1
ATOM 3163 C C . ASN B 1 176 ? 4.086 -14.289 1.875 1 98 176 ASN B C 1
ATOM 3165 O O . ASN B 1 176 ? 4.48 -13.734 2.902 1 98 176 ASN B O 1
ATOM 3169 N N . ALA B 1 177 ? 2.875 -14.828 1.724 1 98.56 177 ALA B N 1
ATOM 3170 C CA . ALA B 1 177 ? 1.882 -14.914 2.791 1 98.56 177 ALA B CA 1
ATOM 3171 C C . ALA B 1 177 ? 1.459 -13.523 3.264 1 98.56 177 ALA B C 1
ATOM 3173 O O . ALA B 1 177 ? 0.978 -13.367 4.387 1 98.56 177 ALA B O 1
ATOM 3174 N N . SER B 1 178 ? 1.718 -12.531 2.471 1 98.62 178 SER B N 1
ATOM 3175 C CA . SER B 1 178 ? 1.213 -11.188 2.74 1 98.62 178 SER B CA 1
ATOM 3176 C C . SER B 1 178 ? -0.196 -11 2.188 1 98.62 178 SER B C 1
ATOM 3178 O O . SER B 1 178 ? -0.663 -11.812 1.382 1 98.62 178 SER B O 1
ATOM 3180 N N . TYR B 1 179 ? -0.873 -10.016 2.645 1 98.75 179 TYR B N 1
ATOM 3181 C CA . TYR B 1 179 ? -2.152 -9.656 2.043 1 98.75 179 TYR B CA 1
ATOM 3182 C C . TYR B 1 179 ? -2.273 -8.148 1.875 1 98.75 179 TYR B C 1
ATOM 3184 O O . TYR B 1 179 ? -1.595 -7.383 2.564 1 98.75 179 TYR B O 1
ATOM 3192 N N . SER B 1 180 ? -2.986 -7.727 0.965 1 98.75 180 SER B N 1
ATOM 3193 C CA . SER B 1 180 ? -3.365 -6.344 0.686 1 98.75 180 SER B CA 1
ATOM 3194 C C . SER B 1 180 ? -4.879 -6.184 0.635 1 98.75 180 SER B C 1
ATOM 3196 O O . SER B 1 180 ? -5.598 -7.125 0.289 1 98.75 180 SER B O 1
ATOM 3198 N N . VAL B 1 181 ? -5.359 -5.055 1.013 1 98.62 181 VAL B N 1
ATOM 3199 C CA . VAL B 1 181 ? -6.793 -4.785 1.047 1 98.62 181 VAL B CA 1
ATOM 3200 C C . VAL B 1 181 ? -7.129 -3.67 0.059 1 98.62 181 VAL B C 1
ATOM 3202 O O . VAL B 1 181 ? -6.547 -2.584 0.113 1 98.62 181 VAL B O 1
ATOM 3205 N N . ILE B 1 182 ? -8.016 -3.945 -0.849 1 98.69 182 ILE B N 1
ATOM 3206 C CA . ILE B 1 182 ? -8.477 -2.98 -1.842 1 98.69 182 ILE B CA 1
ATOM 3207 C C . ILE B 1 182 ? -9.992 -2.795 -1.725 1 98.69 182 ILE B C 1
ATOM 3209 O O . ILE B 1 182 ? -10.727 -3.771 -1.586 1 98.69 182 ILE B O 1
ATOM 3213 N N . HIS B 1 183 ? -10.43 -1.575 -1.698 1 98.12 183 HIS B N 1
ATOM 3214 C CA . HIS B 1 183 ? -11.844 -1.253 -1.856 1 98.12 183 HIS B CA 1
ATOM 3215 C C . HIS B 1 183 ? -12.172 -0.902 -3.303 1 98.12 183 HIS B C 1
ATOM 3217 O O . HIS B 1 183 ? -11.672 0.096 -3.832 1 98.12 183 HIS B O 1
ATOM 3223 N N . MET B 1 184 ? -12.883 -1.771 -3.938 1 98.44 184 MET B N 1
ATOM 3224 C CA . MET B 1 184 ? -13.43 -1.428 -5.246 1 98.44 184 MET B CA 1
ATOM 3225 C C . MET B 1 184 ? -14.742 -0.663 -5.105 1 98.44 184 MET B C 1
ATOM 3227 O O . MET B 1 184 ? -15.805 -1.269 -4.961 1 98.44 184 MET B O 1
ATOM 3231 N N . GLU B 1 185 ? -14.617 0.625 -5.18 1 96.94 185 GLU B N 1
ATOM 3232 C CA . GLU B 1 185 ? -15.766 1.503 -4.996 1 96.94 185 GLU B CA 1
ATOM 3233 C C . GLU B 1 185 ? -16.406 1.871 -6.336 1 96.94 185 GLU B C 1
ATOM 3235 O O . GLU B 1 185 ? -15.914 1.461 -7.391 1 96.94 185 GLU B O 1
ATOM 3240 N N . GLU B 1 186 ? -17.578 2.564 -6.281 1 94.12 186 GLU B N 1
ATOM 3241 C CA . GLU B 1 186 ? -18.297 2.938 -7.492 1 94.12 186 GLU B CA 1
ATOM 3242 C C . GLU B 1 186 ? -17.453 3.834 -8.391 1 94.12 186 GLU B C 1
ATOM 3244 O O . GLU B 1 186 ? -17.391 3.625 -9.602 1 94.12 186 GLU B O 1
ATOM 3249 N N . ARG B 1 187 ? -16.75 4.766 -7.793 1 91.81 187 ARG B N 1
ATOM 3250 C CA . ARG B 1 187 ? -16.078 5.797 -8.578 1 91.81 187 ARG B CA 1
ATOM 3251 C C . ARG B 1 187 ? -14.586 5.512 -8.703 1 91.81 187 ARG B C 1
ATOM 3253 O O . ARG B 1 187 ? -13.922 6.023 -9.602 1 91.81 187 ARG B O 1
ATOM 3260 N N . ARG B 1 188 ? -14.086 4.711 -7.773 1 94.69 188 ARG B N 1
ATOM 3261 C CA . ARG B 1 188 ? -12.641 4.473 -7.77 1 94.69 188 ARG B CA 1
ATOM 3262 C C . ARG B 1 188 ? -12.297 3.193 -7.016 1 94.69 188 ARG B C 1
ATOM 3264 O O . ARG B 1 188 ? -13.125 2.664 -6.273 1 94.69 188 ARG B O 1
ATOM 3271 N N . ASN B 1 189 ? -11.102 2.723 -7.281 1 97.69 189 ASN B N 1
ATOM 3272 C CA . ASN B 1 189 ? -10.477 1.698 -6.449 1 97.69 189 ASN B CA 1
ATOM 3273 C C . ASN B 1 189 ? -9.477 2.303 -5.469 1 97.69 189 ASN B C 1
ATOM 3275 O O . ASN B 1 189 ? -8.758 3.242 -5.809 1 97.69 189 ASN B O 1
ATOM 3279 N N . VAL B 1 190 ? -9.477 1.8 -4.285 1 97.56 190 VAL B N 1
ATOM 3280 C CA . VAL B 1 190 ? -8.578 2.293 -3.25 1 97.56 190 VAL B CA 1
ATOM 3281 C C . VAL B 1 190 ? -7.711 1.147 -2.729 1 97.56 190 VAL B C 1
ATOM 3283 O O . VAL B 1 190 ? -8.227 0.164 -2.195 1 97.56 190 VAL B O 1
ATOM 3286 N N . ILE B 1 191 ? -6.387 1.25 -2.957 1 98.56 191 ILE B N 1
ATOM 3287 C CA . ILE B 1 191 ? -5.496 0.355 -2.227 1 98.56 191 ILE B CA 1
ATOM 3288 C C . ILE B 1 191 ? -5.387 0.811 -0.772 1 98.56 191 ILE B C 1
ATOM 3290 O O . ILE B 1 191 ? -4.574 1.68 -0.448 1 98.56 191 ILE B O 1
ATOM 3294 N N . LEU B 1 192 ? -6.117 0.231 0.049 1 97.94 192 LEU B N 1
ATOM 3295 C CA . LEU B 1 192 ? -6.207 0.648 1.443 1 97.94 192 LEU B CA 1
ATOM 3296 C C . LEU B 1 192 ? -4.957 0.235 2.215 1 97.94 192 LEU B C 1
ATOM 3298 O O . LEU B 1 192 ? -4.41 1.025 2.986 1 97.94 192 LEU B O 1
ATOM 3302 N N . LYS B 1 193 ? -4.574 -0.963 2.084 1 98.56 193 LYS B N 1
ATOM 3303 C CA . LYS B 1 193 ? -3.371 -1.539 2.678 1 98.56 193 LYS B CA 1
ATOM 3304 C C . LYS B 1 193 ? -2.613 -2.395 1.666 1 98.56 193 LYS B C 1
ATOM 3306 O O . LYS B 1 193 ? -3.227 -3.096 0.858 1 98.56 193 LYS B O 1
ATOM 3311 N N . LEU B 1 194 ? -1.343 -2.311 1.713 1 98.75 194 LEU B N 1
ATOM 3312 C CA . LEU B 1 194 ? -0.506 -3.066 0.789 1 98.75 194 LEU B CA 1
ATOM 3313 C C . LEU B 1 194 ? 0.563 -3.852 1.542 1 98.75 194 LEU B C 1
ATOM 3315 O O . LEU B 1 194 ? 1.296 -3.285 2.357 1 98.75 194 LEU B O 1
ATOM 3319 N N . ASN B 1 195 ? 0.626 -5.219 1.252 1 98.56 195 ASN B N 1
ATOM 3320 C CA . ASN B 1 195 ? 1.726 -6.086 1.664 1 98.56 195 ASN B CA 1
ATOM 3321 C C . ASN B 1 195 ? 1.843 -6.156 3.184 1 98.56 195 ASN B C 1
ATOM 3323 O O . ASN B 1 195 ? 2.926 -5.957 3.736 1 98.56 195 ASN B O 1
ATOM 3327 N N . ILE B 1 196 ? 0.701 -6.406 3.836 1 98.56 196 ILE B N 1
ATOM 3328 C CA . ILE B 1 196 ? 0.664 -6.582 5.281 1 98.56 196 ILE B CA 1
ATOM 3329 C C . ILE B 1 196 ? 1.278 -7.93 5.656 1 98.56 196 ILE B C 1
ATOM 3331 O O . ILE B 1 196 ? 0.899 -8.969 5.105 1 98.56 196 ILE B O 1
ATOM 3335 N N . THR B 1 197 ? 2.242 -7.945 6.598 1 98.44 197 THR B N 1
ATOM 3336 C CA . THR B 1 197 ? 2.943 -9.172 6.953 1 98.44 197 THR B CA 1
ATOM 3337 C C . THR B 1 197 ? 3.07 -9.305 8.469 1 98.44 197 THR B C 1
ATOM 3339 O O . THR B 1 197 ? 3.77 -10.195 8.961 1 98.44 197 THR B O 1
ATOM 3342 N N . CYS B 1 198 ? 2.352 -8.422 9.25 1 97.5 198 CYS B N 1
ATOM 3343 C CA . CYS B 1 198 ? 2.545 -8.359 10.695 1 97.5 198 CYS B CA 1
ATOM 3344 C C . CYS B 1 198 ? 2.162 -9.68 11.359 1 97.5 198 CYS B C 1
ATOM 3346 O O . CYS B 1 198 ? 2.73 -10.047 12.383 1 97.5 198 CYS B O 1
ATOM 3348 N N . HIS B 1 199 ? 1.29 -10.414 10.789 1 97.88 199 HIS B N 1
ATOM 3349 C CA . HIS B 1 199 ? 0.771 -11.648 11.359 1 97.88 199 HIS B CA 1
ATOM 3350 C C . HIS B 1 199 ? 1.814 -12.766 11.305 1 97.88 199 HIS B C 1
ATOM 3352 O O . HIS B 1 199 ? 1.671 -13.789 11.977 1 97.88 199 HIS B O 1
ATOM 3358 N N . LEU B 1 200 ? 2.855 -12.625 10.586 1 98.19 200 LEU B N 1
ATOM 3359 C CA . LEU B 1 200 ? 3.807 -13.695 10.328 1 98.19 200 LEU B CA 1
ATOM 3360 C C . LEU B 1 200 ? 4.844 -13.789 11.438 1 98.19 200 LEU B C 1
ATOM 3362 O O . LEU B 1 200 ? 5.473 -14.828 11.625 1 98.19 200 LEU B O 1
ATOM 3366 N N . GLY B 1 201 ? 5.105 -12.672 12.156 1 95.75 201 GLY B N 1
ATOM 3367 C CA . GLY B 1 201 ? 6.086 -12.68 13.234 1 95.75 201 GLY B CA 1
ATOM 3368 C C . GLY B 1 201 ? 7.445 -13.195 12.797 1 95.75 201 GLY B C 1
ATOM 3369 O O . GLY B 1 201 ? 8.016 -12.703 11.82 1 95.75 201 GLY B O 1
ATOM 3370 N N . GLU B 1 202 ? 7.941 -14.234 13.445 1 95.75 202 GLU B N 1
ATOM 3371 C CA . GLU B 1 202 ? 9.281 -14.766 13.195 1 95.75 202 GLU B CA 1
ATOM 3372 C C . GLU B 1 202 ? 9.32 -15.539 11.875 1 95.75 202 GLU B C 1
ATOM 3374 O O . GLU B 1 202 ? 10.406 -15.859 11.375 1 95.75 202 GLU B O 1
ATOM 3379 N N . PHE B 1 203 ? 8.195 -15.836 11.352 1 96.81 203 PHE B N 1
ATOM 3380 C CA . PHE B 1 203 ? 8.141 -16.625 10.125 1 96.81 203 PHE B CA 1
ATOM 3381 C C . PHE B 1 203 ? 8.188 -15.727 8.898 1 96.81 203 PHE B C 1
ATOM 3383 O O . PHE B 1 203 ? 8.227 -16.203 7.77 1 96.81 203 PHE B O 1
ATOM 3390 N N . TYR B 1 204 ? 8.148 -14.445 9.141 1 96.25 204 TYR B N 1
ATOM 3391 C CA . TYR B 1 204 ? 8.281 -13.508 8.023 1 96.25 204 TYR B CA 1
ATOM 3392 C C . TYR B 1 204 ? 9.688 -13.57 7.434 1 96.25 204 TYR B C 1
ATOM 3394 O O . TYR B 1 204 ? 10.68 -13.586 8.164 1 96.25 204 TYR B O 1
ATOM 3402 N N . VAL B 1 205 ? 9.68 -13.633 6.141 1 91.06 205 VAL B N 1
ATOM 3403 C CA . VAL B 1 205 ? 10.906 -13.492 5.371 1 91.06 205 VAL B CA 1
ATOM 3404 C C . VAL B 1 205 ? 10.68 -12.531 4.203 1 91.06 205 VAL B C 1
ATOM 3406 O O . VAL B 1 205 ? 9.703 -12.672 3.461 1 91.06 205 VAL B O 1
ATOM 3409 N N . GLU B 1 206 ? 11.555 -11.578 4.125 1 86.44 206 GLU B N 1
ATOM 3410 C CA . GLU B 1 206 ? 11.445 -10.664 2.992 1 86.44 206 GLU B CA 1
ATOM 3411 C C . GLU B 1 206 ? 11.57 -11.406 1.666 1 86.44 206 GLU B C 1
ATOM 3413 O O . GLU B 1 206 ? 12.406 -12.305 1.524 1 86.44 206 GLU B O 1
ATOM 3418 N N . ALA B 1 207 ? 10.648 -11.031 0.748 1 82.5 207 ALA B N 1
ATOM 3419 C CA . ALA B 1 207 ? 10.672 -11.68 -0.558 1 82.5 207 ALA B CA 1
ATOM 3420 C C . ALA B 1 207 ? 12.031 -11.508 -1.235 1 82.5 207 ALA B C 1
ATOM 3422 O O . ALA B 1 207 ? 12.641 -10.445 -1.143 1 82.5 207 ALA B O 1
ATOM 3423 N N . HIS B 1 208 ? 12.398 -12.602 -1.798 1 65.69 208 HIS B N 1
ATOM 3424 C CA . HIS B 1 208 ? 13.617 -12.562 -2.592 1 65.69 208 HIS B CA 1
ATOM 3425 C C . HIS B 1 208 ? 13.461 -11.648 -3.801 1 65.69 208 HIS B C 1
ATOM 3427 O O . HIS B 1 208 ? 12.453 -11.711 -4.504 1 65.69 208 HIS B O 1
ATOM 3433 N N . LYS B 1 209 ? 14.297 -10.695 -3.789 1 59.56 209 LYS B N 1
ATOM 3434 C CA . LYS B 1 209 ? 14.242 -9.797 -4.938 1 59.56 209 LYS B CA 1
ATOM 3435 C C . LYS B 1 209 ? 14.531 -10.547 -6.234 1 59.56 209 LYS B C 1
ATOM 3437 O O . LYS B 1 209 ? 15.578 -11.18 -6.371 1 59.56 209 LYS B O 1
ATOM 3442 N N . ALA B 1 210 ? 13.352 -11.062 -6.898 1 55.09 210 ALA B N 1
ATOM 3443 C CA . ALA B 1 210 ? 13.57 -11.688 -8.203 1 55.09 210 ALA B CA 1
ATOM 3444 C C . ALA B 1 210 ? 14.297 -10.734 -9.148 1 55.09 210 ALA B C 1
ATOM 3446 O O . ALA B 1 210 ? 14.312 -10.945 -10.359 1 55.09 210 ALA B O 1
ATOM 3447 N N . ILE B 1 211 ? 14.797 -9.547 -8.508 1 53.03 211 ILE B N 1
ATOM 3448 C CA . ILE B 1 211 ? 15.562 -8.555 -9.25 1 53.03 211 ILE B CA 1
ATOM 3449 C C . ILE B 1 211 ? 16.969 -8.438 -8.664 1 53.03 211 ILE B C 1
ATOM 3451 O O . ILE B 1 211 ? 17.125 -8.398 -7.441 1 53.03 211 ILE B O 1
#

Secondary structure (DSSP, 8-state):
-EEEEEEEPPPBTTTTTTB--TT--PPBPHHHHHHHHHHHHHHTTS---EEEE-SSHHHHHHHHHHHHHHT-PEEE-GGGSPP--GGGTT-BHHHHHHH-HHHHHHHHH-GGG-B-TTS-BHHHHHHHHHHHHHHHHHHTTTSEEEEEE-HHHHHHHHHHHHT--GGGGGGB---TT-EEEEEE-SS-EEEEEEEE-GGGGGG--PPP---/-EEEEEEEPPPBTTGGGTB--TT--PPBPHHHHHHHHHHHHHHTTS---EEEE-SSHHHHHHHHHHHHHHT-PEEE-GGGSPP--GGGTT-BHHHHHHH-HHHHHHHHH-GGG-B-TTS-BHHHHHHHHHHHHHHHHHHTTTSEEEEEE-HHHHHHHHHHHHT--GGGGGGB---TT-EEEEEE-SS-EEEEEEEE-GGGGGG--PPP---

Organism: Hydrogenobacter thermophilus (strain DSM 6534 / IAM 12695 / TK-6) (NCBI:txid608538)

Sequence (422 aa):
MVKLILVRHAESEWNPVGRYQGLLDPDLSERGKKQAKLLAQELSREHLDVIYSSPLKRTYLTALEIAEAKNLEVIKEDRIIEIDHGMWSGMLVEEVMEKYPEDFRRWVEEPHKVEFQGGESLASVYNRVKGFLEEVRKRHWNQTVVVVSHTVPMRAMYCALLGVDLSKFWSFGCDNASYSVIHMEERRNVILKLNITCHLGEFYVEAHKAIMVKLILVRHAESEWNPVGRYQGLLDPDLSERGKKQAKLLAQELSREHLDVIYSSPLKRTYLTALEIAEAKNLEVIKEDRIIEIDHGMWSGMLVEEVMEKYPEDFRRWVEEPHKVEFQGGESLASVYNRVKGFLEEVRKRHWNQTVVVVSHTVPMRAMYCALLGVDLSKFWSFGCDNASYSVIHMEERRNVILKLNITCHLGEFYVEAHKAI